Protein AF-A0A423U4R5-F1 (afdb_monomer_lite)

Organism: Penaeus vannamei (NCBI:txid6689)

Foldseek 3Di:
DDDDDDPDQPDAPPQKDWAADPQFWIWIAGNPVRDIGQARPRPRWGWGQDDDAPPQKDWDADPVGQIKIARNPVRDIGSHRPSPVVTDTDDPDPPCPPPPDDPVDALLNVCPPAAQAPAEAEFEPCLDDPNVSNQLSCQVRRYQYEYAYQDQVSQVVSVVVSCVVPVPRRYHYDHADLLDLVSLLVRLVVCVVVDQAHAYYHLPDADADDQFDHGPVLFTPRLRNLAVSSLSSCVSCVVRPLVRPVHDYHRDADPLLVVAPDDPVRDVCLQTPNDNVNDDRSNNNSNSRVNSVVSNVVCCVVPNDDLVQVLQVQQPKGFDDWDDDPFKIKTQIPAAIWMDGLQDTDDDGDDQTDNVRSVVSVLVVCCVPNVDNDRQKDKDKDKDDPCLVRYDPPRSDVVSVVVSVCVVAPPKDKDWADDPVDNIIMIIIMDHDDPPPDDPDDDDDDDDDDDPDDPDDDWWKKKKKKFWQWDLVLLVLFFCVNPVFQVSSCVVLVVCPLDDQWDKDKDHDPRGWIKIKTDHNVDRVWIKIWTWDSDNVTTIMMIMTGDADPAVLVSVVVVCVSTVGQKIKMKMKTFPPDDGDNPDPPPDQDHDDDPQKDWPDWDWDDDDRIIMIITIIGGDDD

Radius of gyration: 31.86 Å; chains: 1; bounding box: 87×80×80 Å

Sequence (622 aa):
MEQPETDSEDEMPPGWEERCTADGLVFYAHHSSQTTQWQHPRTNKRKKVTGELPYGWERQITEDGKVFFVDHINHKTTYTDPRLAFAVEESNTINDLRQRFDSSSTGLQVLHGRDLTGRVAVITGANSGIGYETARTLAYHGCTVVFACRSINKAENAISKIQAQRPNASCHALHIDLASLESVRTFAQTFAIKFDRCDILILNAGVFGLPHTLTADGLETTFQVNYLSQFYLAVLLQPILSRSAPARVVFVSAEAHRFATLNEACPEEELSPPHKATYDSIIAYCNSKLCNVLTALEMQRRFGPSRLEEVMQTVKCEIISMTSTDELDAYVLSESSMFISARRFILKTCGTTTPLCCLPLLMSLVKEYAGYDSVQDLYYTRKNFKRPELQVSPHRTFEEEVSILDQMYPGGRAYCMGSVNRPDCWYLYTVSPGRSRYHPNAARQNLPHNRLGKAHREPDQTLEVLMMNLDPEKMKWFYKEVCPTAAEATKKSGIDRLIPDVMIDDFQFDPCGYSMNGLMRSVPGGYMTIHITPEPEFSYVSFETNIPQKSYKDLISRVVSTFGPQQFVLTFFKSLENGANIGVEEDNYSVPQYSDYDVDDVQICRLQGYDLTYALYNRFPS

InterPro domains:
  IPR001202 WW domain [PF00397] (13-41)
  IPR001202 WW domain [PF00397] (53-82)
  IPR001202 WW domain [PS01159] (16-41)
  IPR001202 WW domain [PS01159] (57-82)
  IPR001202 WW domain [PS50020] (10-43)
  IPR001202 WW domain [PS50020] (51-84)
  IPR001202 WW domain [SM00456] (11-43)
  IPR001202 WW domain [SM00456] (52-84)
  IPR001202 WW domain [cd00201] (13-42)
  IPR001202 WW domain [cd00201] (54-84)
  IPR001985 S-adenosylmethionine decarboxylase, eukaryotes [TIGR00535] (301-617)
  IPR002347 Short-chain dehydrogenase/reductase SDR [PF00106] (119-256)
  IPR002347 Short-chain dehydrogenase/reductase SDR [PR00081] (120-137)
  IPR002347 Short-chain dehydrogenase/reductase SDR [PR00081] (196-207)
  IPR016067 S-adenosylmethionine decarboxylase, core [SSF56276] (301-617)
  IPR018166 S-adenosylmethionine decarboxylase, conserved site [PS01336] (330-340)
  IPR036020 WW domain superfamily [SSF51045] (5-43)
  IPR036020 WW domain superfamily [SSF51045] (50-85)
  IPR036291 NAD(P)-binding domain superfamily [SSF51735] (116-306)
  IPR048283 S-adenosylmethionine decarboxylase-like [PF01536] (302-617)

Secondary structure (DSSP, 8-state):
-PPPP---TTPPPTTEEEEE-TTSBEEEEETTTTEEESS-TTT--EEE--SPPPTTEEEEE-TTS-EEEEETTTTEEESS-GGGGGPEEEP--TT----SS-TT--HHHHTTT---TT-EEEEETTTSHHHHHHHHHHHHTT-EEEEEES-HHHHHHHHHHHHHH-TT--EEEEE--TT-HHHHHHHHHHHHHH-S--SEEEE-----SPPS-B-TTSSBHHHIIIIIHHHHHHHHHHHHHHHT-S-EEEE---GGGGG----TT--HHHHS-SSGGG--HHHHHHHHHHHHHHHHHHHHHHHSPPHHHHHHHHHT--EEEEEE-SSEEEEEETTEEEEEESS-EEEEE-TT--GGGGHHHHHHHIIIII---S-S-EEEEEEPPS-GGG--TTSSSHHHHHHHHHHHSTT-EEEEEE-TTSS-EEEEEEE--------S---------------PPPP-EEEEEEEEEE-HHHHGGGBTTT-SSHHHHHHHHTGGGTSTTPEEEEEE-SSB-EEEEEEETTSTTEEEEEEEE--TTT-EEEEEE----S-HHHHHHHHHHHH-EEEEEEEEEEESSS---SS--TTS-PPPPBTTEEEEEEEEEE-SSEEEEEEEEEEPP-

pLDDT: mean 85.64, std 16.72, range [28.22, 98.81]

Structure (mmCIF, N/CA/C/O backbone):
data_AF-A0A423U4R5-F1
#
_entry.id   AF-A0A423U4R5-F1
#
loop_
_atom_site.group_PDB
_atom_site.id
_atom_site.type_symbol
_atom_site.label_atom_id
_atom_site.label_alt_id
_atom_site.label_comp_id
_atom_site.label_asym_id
_atom_site.label_entity_id
_atom_site.label_seq_id
_atom_site.pdbx_PDB_ins_code
_atom_site.Cartn_x
_atom_site.Cartn_y
_atom_site.Cartn_z
_atom_site.occupancy
_atom_site.B_iso_or_equiv
_atom_site.auth_seq_id
_atom_site.auth_comp_id
_atom_site.auth_asym_id
_atom_site.auth_atom_id
_atom_site.pdbx_PDB_model_num
ATOM 1 N N . MET A 1 1 ? -3.476 43.591 -52.476 1.00 34.47 1 MET A N 1
ATOM 2 C CA . MET A 1 1 ? -4.086 43.831 -51.154 1.00 34.47 1 MET A CA 1
ATOM 3 C C . MET A 1 1 ? -4.163 42.481 -50.486 1.00 34.47 1 MET A C 1
ATOM 5 O O . MET A 1 1 ? -5.102 41.740 -50.732 1.00 34.47 1 MET A O 1
ATOM 9 N N . GLU A 1 2 ? -3.098 42.131 -49.777 1.00 33.66 2 GLU A N 1
ATOM 10 C CA . GLU A 1 2 ? -3.044 40.944 -48.928 1.00 33.66 2 GLU A CA 1
ATOM 11 C C . GLU A 1 2 ? -3.836 41.252 -47.654 1.00 33.66 2 GLU A C 1
ATOM 13 O O . GLU A 1 2 ? -3.681 42.328 -47.070 1.00 33.66 2 GLU A O 1
ATOM 18 N N . GLN A 1 3 ? -4.755 40.358 -47.293 1.00 30.98 3 GLN A N 1
ATOM 19 C CA . GLN A 1 3 ? -5.426 40.398 -45.997 1.00 30.98 3 GLN A CA 1
ATOM 20 C C . GLN A 1 3 ? -4.420 39.970 -44.917 1.00 30.98 3 GLN A C 1
ATOM 22 O O . GLN A 1 3 ? -3.591 39.105 -45.191 1.00 30.98 3 GLN A O 1
ATOM 27 N N . PRO A 1 4 ? -4.457 40.567 -43.715 1.00 35.31 4 PRO A N 1
ATOM 28 C CA . PRO A 1 4 ? -3.539 40.196 -42.647 1.00 35.31 4 PRO A CA 1
ATOM 29 C C . PRO A 1 4 ? -3.848 38.773 -42.161 1.00 35.31 4 PRO A C 1
ATOM 31 O O . PRO A 1 4 ? -4.978 38.496 -41.762 1.00 35.31 4 PRO A O 1
ATOM 34 N N . GLU A 1 5 ? -2.848 37.890 -42.196 1.00 35.41 5 GLU A N 1
ATOM 35 C CA . GLU A 1 5 ? -2.899 36.573 -41.556 1.00 35.41 5 GLU A CA 1
ATOM 36 C C . GLU A 1 5 ? -2.984 36.758 -40.035 1.00 35.41 5 GLU A C 1
ATOM 38 O O . GLU A 1 5 ? -2.138 37.408 -39.415 1.00 35.41 5 GLU A O 1
ATOM 43 N N . THR A 1 6 ? -4.047 36.234 -39.434 1.00 34.38 6 THR A N 1
ATOM 44 C CA . THR A 1 6 ? -4.241 36.207 -37.987 1.00 34.38 6 THR A CA 1
ATOM 45 C C . THR A 1 6 ? -3.481 35.023 -37.402 1.00 34.38 6 THR A C 1
ATOM 47 O O . THR A 1 6 ? -3.849 33.871 -37.588 1.00 34.38 6 THR A O 1
ATOM 50 N N . ASP A 1 7 ? -2.405 35.314 -36.677 1.00 39.12 7 ASP A N 1
ATOM 51 C CA . ASP A 1 7 ? -1.452 34.345 -36.122 1.00 39.12 7 ASP A CA 1
ATOM 52 C C . ASP A 1 7 ? -1.986 33.638 -34.851 1.00 39.12 7 ASP A C 1
ATOM 54 O O . ASP A 1 7 ? -1.344 33.614 -33.802 1.00 39.12 7 ASP A O 1
ATOM 58 N N . SER A 1 8 ? -3.218 33.113 -34.894 1.00 48.06 8 SER A N 1
ATOM 59 C CA . SER A 1 8 ? -3.776 32.333 -33.781 1.00 48.06 8 SER A CA 1
ATOM 60 C C . SER A 1 8 ? -3.478 30.850 -33.992 1.00 48.06 8 SER A C 1
ATOM 62 O O . SER A 1 8 ? -3.894 30.269 -34.994 1.00 48.06 8 SER A O 1
ATOM 64 N N . GLU A 1 9 ? -2.740 30.215 -33.071 1.00 52.34 9 GLU A N 1
ATOM 65 C CA . GLU A 1 9 ? -2.387 28.784 -33.148 1.00 52.34 9 GLU A CA 1
ATOM 66 C C . GLU A 1 9 ? -3.623 27.848 -33.179 1.00 52.34 9 GLU A C 1
ATOM 68 O O . GLU A 1 9 ? -3.536 26.721 -33.678 1.00 52.34 9 GLU A O 1
ATOM 73 N N . ASP A 1 10 ? -4.789 28.365 -32.782 1.00 55.34 10 ASP A N 1
ATOM 74 C CA . ASP A 1 10 ? -6.082 27.676 -32.683 1.00 55.34 10 ASP A CA 1
ATOM 75 C C . ASP A 1 10 ? -6.985 27.761 -33.933 1.00 55.34 10 ASP A C 1
ATOM 77 O O . ASP A 1 10 ? -8.092 27.221 -33.920 1.00 55.34 10 ASP A O 1
ATOM 81 N N . GLU A 1 11 ? -6.561 28.414 -35.022 1.00 66.12 11 GLU A N 1
ATOM 82 C CA . GLU A 1 11 ? -7.408 28.530 -36.218 1.00 66.12 11 GLU A CA 1
ATOM 83 C C . GLU A 1 11 ? -7.503 27.205 -37.005 1.00 66.12 11 GLU A C 1
ATOM 85 O O . GLU A 1 11 ? -6.495 26.557 -37.317 1.00 66.12 11 GLU A O 1
ATOM 90 N N . MET A 1 12 ? -8.736 26.793 -37.321 1.00 75.44 12 MET A N 1
ATOM 91 C CA . MET A 1 12 ? -9.036 25.513 -37.966 1.00 75.44 12 MET A CA 1
ATOM 92 C C . MET A 1 12 ? -8.677 25.538 -39.463 1.00 75.44 12 MET A C 1
ATOM 94 O O . MET A 1 12 ? -9.115 26.451 -40.168 1.00 75.44 12 MET A O 1
ATOM 98 N N . PRO A 1 13 ? -7.950 24.539 -40.005 1.00 78.69 13 PRO A N 1
ATOM 99 C CA . PRO A 1 13 ? -7.653 24.509 -41.434 1.00 78.69 13 PRO A CA 1
ATOM 100 C C . PRO A 1 13 ? -8.923 24.382 -42.297 1.00 78.69 13 PRO A C 1
ATOM 102 O O . PRO A 1 13 ? -9.894 23.747 -41.872 1.00 78.69 13 PRO A O 1
ATOM 105 N N . PRO A 1 14 ? -8.926 24.906 -43.539 1.00 75.06 14 PRO A N 1
ATOM 106 C CA . PRO A 1 14 ? -10.085 24.826 -44.424 1.00 75.06 14 PRO A CA 1
ATOM 107 C C . PRO A 1 14 ? -10.589 23.387 -44.606 1.00 75.06 14 PRO A C 1
ATOM 109 O O . PRO A 1 14 ? -9.815 22.486 -44.926 1.00 75.06 14 PRO A O 1
ATOM 112 N N . GLY A 1 15 ? -11.894 23.175 -44.421 1.00 77.31 15 GLY A N 1
ATOM 113 C CA . GLY A 1 15 ? -12.540 21.864 -44.562 1.00 77.31 15 GLY A CA 1
ATOM 114 C C . GLY A 1 15 ? -12.591 21.019 -43.285 1.00 77.31 15 GLY A C 1
ATOM 115 O O . GLY A 1 15 ? -13.227 19.964 -43.308 1.00 77.31 15 GLY A O 1
ATOM 116 N N . TRP A 1 16 ? -11.981 21.474 -42.187 1.00 79.00 16 TRP A N 1
ATOM 117 C CA . TRP A 1 16 ? -12.074 20.848 -40.867 1.00 79.00 16 TRP A CA 1
ATOM 118 C C . TRP A 1 16 ? -13.084 21.564 -39.964 1.00 79.00 16 TRP A C 1
ATOM 120 O O . TRP A 1 16 ? -13.220 22.784 -40.007 1.00 79.00 16 TRP A O 1
ATOM 130 N N . GLU A 1 17 ? -13.772 20.798 -39.123 1.00 82.00 17 GLU A N 1
ATOM 131 C CA . GLU A 1 17 ? -14.719 21.280 -38.118 1.00 82.00 17 GLU A CA 1
ATOM 132 C C . GLU A 1 17 ? -14.398 20.656 -36.756 1.00 82.00 17 GLU A C 1
ATOM 134 O O . GLU A 1 17 ? -14.172 19.448 -36.654 1.00 82.00 17 GLU A O 1
ATOM 139 N N . GLU A 1 18 ? -14.397 21.476 -35.704 1.00 81.38 18 GLU A N 1
ATOM 140 C CA . GLU A 1 18 ? -14.283 21.014 -34.319 1.00 81.38 18 GLU A CA 1
ATOM 141 C C . GLU A 1 18 ? -15.651 20.580 -33.786 1.00 81.38 18 GLU A C 1
ATOM 143 O O . GLU A 1 18 ? -16.639 21.310 -33.881 1.00 81.38 18 GLU A O 1
ATOM 148 N N . ARG A 1 19 ? -15.716 19.383 -33.203 1.00 79.94 19 ARG A N 1
ATOM 149 C CA . ARG A 1 19 ? -16.931 18.811 -32.621 1.00 79.94 19 ARG A CA 1
ATOM 150 C C . ARG A 1 19 ? -16.637 18.186 -31.266 1.00 79.94 19 ARG A C 1
ATOM 152 O O . ARG A 1 19 ? -15.495 17.904 -30.922 1.00 79.94 19 ARG A O 1
ATOM 159 N N . CYS A 1 20 ? -17.690 17.952 -30.496 1.00 75.12 20 CYS A N 1
ATOM 160 C CA . CYS A 1 20 ? -17.608 17.379 -29.159 1.00 75.12 20 CYS A CA 1
ATOM 161 C C . CYS A 1 20 ? -18.525 16.155 -29.051 1.00 75.12 20 CYS A C 1
ATOM 163 O O . CYS A 1 20 ? -19.633 16.164 -29.593 1.00 75.12 20 CYS A O 1
ATOM 165 N N . THR A 1 21 ? -18.081 15.098 -28.371 1.00 71.94 21 THR A N 1
ATOM 166 C CA . THR A 1 21 ? -18.948 13.968 -28.008 1.00 71.94 21 THR A CA 1
ATOM 167 C C . THR A 1 21 ? -19.844 14.320 -26.819 1.00 71.94 21 THR A C 1
ATOM 169 O O . THR A 1 21 ? -19.613 15.301 -26.112 1.00 71.94 21 THR A O 1
ATOM 172 N N . ALA A 1 22 ? -20.861 13.492 -26.555 1.00 63.44 22 ALA A N 1
ATOM 173 C CA . ALA A 1 22 ? -21.734 13.662 -25.390 1.00 63.44 22 ALA A CA 1
ATOM 174 C C . ALA A 1 22 ? -20.960 13.698 -24.053 1.00 63.44 22 ALA A C 1
ATOM 176 O O . ALA A 1 22 ? -21.388 14.386 -23.128 1.00 63.44 22 ALA A O 1
ATOM 177 N N . ASP A 1 23 ? -19.801 13.032 -23.994 1.00 61.62 23 ASP A N 1
ATOM 178 C CA . ASP A 1 23 ? -18.936 12.922 -22.810 1.00 61.62 23 ASP A CA 1
ATOM 179 C C . ASP A 1 23 ? -17.854 14.019 -22.732 1.00 61.62 23 ASP A C 1
ATOM 181 O O . ASP A 1 23 ? -16.940 13.961 -21.901 1.00 61.62 23 ASP A O 1
ATOM 185 N N . GLY A 1 24 ? -17.932 15.031 -23.605 1.00 66.88 24 GLY A N 1
ATOM 186 C CA . GLY A 1 24 ? -17.053 16.201 -23.576 1.00 66.88 24 GLY A CA 1
ATOM 187 C C . GLY A 1 24 ? -15.726 16.045 -24.329 1.00 66.88 24 GLY A C 1
ATOM 188 O O . GLY A 1 24 ? -14.874 16.927 -24.223 1.00 66.88 24 GLY A O 1
ATOM 189 N N . LEU A 1 25 ? -15.504 14.944 -25.060 1.00 75.12 25 LEU A N 1
ATOM 190 C CA . LEU A 1 25 ? -14.269 14.742 -25.829 1.00 75.12 25 LEU A CA 1
ATOM 191 C C . LEU A 1 25 ? -14.331 15.494 -27.157 1.00 75.12 25 LEU A C 1
ATOM 193 O O . LEU A 1 25 ? -15.282 15.327 -27.922 1.00 75.12 25 LEU A O 1
ATOM 197 N N . VAL A 1 26 ? -13.291 16.275 -27.449 1.00 81.75 26 VAL A N 1
ATOM 198 C CA . VAL A 1 26 ? -13.203 17.037 -28.695 1.00 81.75 26 VAL A CA 1
ATOM 199 C C . VAL A 1 26 ? -12.614 16.162 -29.799 1.00 81.75 26 VAL A C 1
ATOM 201 O O . VAL A 1 26 ? -11.584 15.512 -29.613 1.00 81.75 26 VAL A O 1
ATOM 204 N N . PHE A 1 27 ? -13.263 16.150 -30.958 1.00 81.44 27 PHE A N 1
ATOM 205 C CA . PHE A 1 27 ? -12.775 15.514 -32.176 1.00 81.44 27 PHE A CA 1
ATOM 206 C C . PHE A 1 27 ? -12.948 16.451 -33.370 1.00 81.44 27 PHE A C 1
ATOM 208 O O . PHE A 1 27 ? -13.812 17.322 -33.386 1.00 81.44 27 PHE A O 1
ATOM 215 N N . TYR A 1 28 ? -12.131 16.245 -34.392 1.00 86.06 28 TYR A N 1
ATOM 216 C CA . TYR A 1 28 ? -12.065 17.077 -35.584 1.00 86.06 28 TYR A CA 1
ATOM 217 C C . TYR A 1 28 ? -12.557 16.268 -36.775 1.00 86.06 28 TYR A C 1
ATOM 219 O O . TYR A 1 28 ? -12.069 15.163 -37.023 1.00 86.06 28 TYR A O 1
ATOM 227 N N . ALA A 1 29 ? -13.544 16.797 -37.489 1.00 83.50 29 ALA A N 1
ATOM 228 C CA . ALA A 1 29 ? -14.156 16.160 -38.646 1.00 83.50 29 ALA A CA 1
ATOM 229 C C . ALA A 1 29 ? -13.747 16.897 -39.923 1.00 83.50 29 ALA A C 1
ATOM 231 O O . ALA A 1 29 ? -13.888 18.113 -40.003 1.00 83.50 29 ALA A O 1
ATOM 232 N N . HIS A 1 30 ? -13.269 16.170 -40.932 1.00 85.50 30 HIS A N 1
ATOM 233 C CA . HIS A 1 30 ? -12.957 16.747 -42.237 1.00 85.50 30 HIS A CA 1
ATOM 234 C C . HIS A 1 30 ? -14.100 16.489 -43.222 1.00 85.50 30 HIS A C 1
ATOM 236 O O . HIS A 1 30 ? -14.415 15.339 -43.545 1.00 85.50 30 HIS A O 1
ATOM 242 N N . HIS A 1 31 ? -14.723 17.555 -43.724 1.00 77.75 31 HIS A N 1
ATOM 243 C CA . HIS A 1 31 ? -15.949 17.472 -44.522 1.00 77.75 31 HIS A CA 1
ATOM 244 C C . HIS A 1 31 ? -15.758 16.768 -45.869 1.00 77.75 31 HIS A C 1
ATOM 246 O O . HIS A 1 31 ? -16.641 16.032 -46.305 1.00 77.75 31 HIS A O 1
ATOM 252 N N . SER A 1 32 ? -14.609 16.965 -46.521 1.00 75.62 32 SER A N 1
ATOM 253 C CA . SER A 1 32 ? -14.368 16.448 -47.875 1.00 75.62 32 SER A CA 1
ATOM 254 C C . SER A 1 32 ? -13.982 14.968 -47.891 1.00 75.62 32 SER A C 1
ATOM 256 O O . SER A 1 32 ? -14.309 14.263 -48.840 1.00 75.62 32 SER A O 1
ATOM 258 N N . SER A 1 33 ? -13.287 14.487 -46.854 1.00 78.88 33 SER A N 1
ATOM 259 C CA . SER A 1 33 ? -12.853 13.081 -46.747 1.00 78.88 33 SER A CA 1
ATOM 260 C C . SER A 1 33 ? -13.753 12.232 -45.854 1.00 78.88 33 SER A C 1
ATOM 262 O O . SER A 1 33 ? -13.561 11.022 -45.803 1.00 78.88 33 SER A O 1
ATOM 264 N N . GLN A 1 34 ? -14.712 12.843 -45.148 1.00 78.88 34 GLN A N 1
ATOM 265 C CA . GLN A 1 34 ? -15.590 12.178 -44.177 1.00 78.88 34 GLN A CA 1
ATOM 266 C C . GLN A 1 34 ? -14.825 11.409 -43.083 1.00 78.88 34 GLN A C 1
ATOM 268 O O . GLN A 1 34 ? -15.302 10.408 -42.555 1.00 78.88 34 GLN A O 1
ATOM 273 N N . THR A 1 35 ? -13.628 11.878 -42.730 1.00 75.56 35 THR A N 1
ATOM 274 C CA . THR A 1 35 ? -12.788 11.281 -41.684 1.00 75.56 35 THR A CA 1
ATOM 275 C C . THR A 1 35 ? -12.861 12.096 -40.401 1.00 75.56 35 THR A C 1
ATOM 277 O O . THR A 1 35 ? -12.986 13.322 -40.444 1.00 75.56 35 THR A O 1
ATOM 280 N N . THR A 1 36 ? -12.724 11.427 -39.258 1.00 82.62 36 THR A N 1
ATOM 281 C CA . THR A 1 36 ? -12.615 12.067 -37.944 1.00 82.62 36 THR A CA 1
ATOM 282 C C . THR A 1 36 ? -11.284 11.726 -37.282 1.00 82.62 36 THR A C 1
ATOM 284 O O . THR A 1 36 ? -10.716 10.659 -37.512 1.00 82.62 36 THR A O 1
ATOM 287 N N . GLN A 1 37 ? -10.774 12.635 -36.453 1.00 80.12 37 GLN A N 1
ATOM 288 C CA . GLN A 1 37 ? -9.576 12.409 -35.648 1.00 80.12 37 GLN A CA 1
ATOM 289 C C . GLN A 1 37 ? -9.668 13.124 -34.300 1.00 80.12 37 GLN A C 1
ATOM 291 O O . GLN A 1 37 ? -10.363 14.122 -34.157 1.00 80.12 37 GLN A O 1
ATOM 296 N N . TRP A 1 38 ? -8.939 12.632 -33.304 1.00 82.56 38 TRP A N 1
ATOM 297 C CA . TRP A 1 38 ? -8.977 13.180 -31.940 1.00 82.56 38 TRP A CA 1
ATOM 298 C C . TRP A 1 38 ? -7.948 14.284 -31.679 1.00 82.56 38 TRP A C 1
ATOM 300 O O . TRP A 1 38 ? -7.942 14.882 -30.609 1.00 82.56 38 TRP A O 1
ATOM 310 N N . GLN A 1 39 ? -7.041 14.508 -32.625 1.00 84.12 39 GLN A N 1
ATOM 311 C CA . GLN A 1 39 ? -5.933 15.451 -32.508 1.00 84.12 39 GLN A CA 1
ATOM 312 C C . GLN A 1 39 ? -6.166 16.625 -33.452 1.00 84.12 39 GLN A C 1
ATOM 314 O O . GLN A 1 39 ? -6.622 16.423 -34.578 1.00 84.12 39 GLN A O 1
ATOM 319 N N . HIS A 1 40 ? -5.855 17.841 -33.011 1.00 81.31 40 HIS A N 1
ATOM 320 C CA . HIS A 1 40 ? -6.026 19.025 -33.845 1.00 81.31 40 HIS A CA 1
ATOM 321 C C . HIS A 1 40 ? -5.154 18.903 -35.108 1.00 81.31 40 HIS A C 1
ATOM 323 O O . HIS A 1 40 ? -3.959 18.624 -34.971 1.00 81.31 40 HIS A O 1
ATOM 329 N N . PRO A 1 41 ? -5.685 19.139 -36.323 1.00 77.00 41 PRO A N 1
ATOM 330 C CA . PRO A 1 41 ? -4.965 18.872 -37.573 1.00 77.00 41 PRO A CA 1
ATOM 331 C C . PRO A 1 41 ? -3.653 19.648 -37.732 1.00 77.00 41 PRO A C 1
ATOM 333 O O . PRO A 1 41 ? -2.782 19.220 -38.483 1.00 77.00 41 PRO A O 1
ATOM 336 N N . ARG A 1 42 ? -3.507 20.784 -37.034 1.00 76.00 42 ARG A N 1
ATOM 337 C CA . ARG A 1 42 ? -2.291 21.610 -37.077 1.00 76.00 42 ARG A CA 1
ATOM 338 C C . ARG A 1 42 ? -1.359 21.424 -35.880 1.00 76.00 42 ARG A C 1
ATOM 340 O O . ARG A 1 42 ? -0.149 21.477 -36.050 1.00 76.00 42 ARG A O 1
ATOM 347 N N . THR A 1 43 ? -1.900 21.224 -34.679 1.00 75.94 43 THR A N 1
ATOM 348 C CA . THR A 1 43 ? -1.098 21.234 -33.438 1.00 75.94 43 THR A CA 1
ATOM 349 C C . THR A 1 43 ? -0.868 19.833 -32.872 1.00 75.94 43 THR A C 1
ATOM 351 O O . THR A 1 43 ? -0.068 19.673 -31.957 1.00 75.94 43 THR A O 1
ATOM 354 N N . ASN A 1 44 ? -1.556 18.810 -33.397 1.00 75.62 44 ASN A N 1
ATOM 355 C CA . ASN A 1 44 ? -1.588 17.435 -32.882 1.00 75.62 44 ASN A CA 1
ATOM 356 C C . ASN A 1 44 ? -2.006 17.301 -31.405 1.00 75.62 44 ASN A C 1
ATOM 358 O O . ASN A 1 44 ? -1.887 16.230 -30.809 1.00 75.62 44 ASN A O 1
ATOM 362 N N . LYS A 1 45 ? -2.542 18.364 -30.800 1.00 75.06 45 LYS A N 1
ATOM 363 C CA . LYS A 1 45 ? -3.003 18.349 -29.412 1.00 75.06 45 LYS A CA 1
ATOM 364 C C . LYS A 1 45 ? -4.438 17.842 -29.319 1.00 75.06 45 LYS A C 1
ATOM 366 O O . LYS A 1 45 ? -5.253 18.085 -30.213 1.00 75.06 45 LYS A O 1
ATOM 371 N N . ARG A 1 46 ? -4.760 17.144 -28.231 1.00 80.56 46 ARG A N 1
ATOM 372 C CA . ARG A 1 46 ? -6.135 16.734 -27.903 1.00 80.56 46 ARG A CA 1
ATOM 373 C C . ARG A 1 46 ? -6.747 17.760 -26.958 1.00 80.56 46 ARG A C 1
ATOM 375 O O . ARG A 1 46 ? -6.024 18.361 -26.168 1.00 80.56 46 ARG A O 1
ATOM 382 N N . LYS A 1 47 ? -8.061 17.954 -27.030 1.00 80.38 47 LYS A N 1
ATOM 383 C CA . LYS A 1 47 ? -8.796 18.864 -26.145 1.00 80.38 47 LYS A CA 1
ATOM 384 C C . LYS A 1 47 ? -9.970 18.134 -25.499 1.00 80.38 47 LYS A C 1
ATOM 386 O O . LYS A 1 47 ? -10.544 17.212 -26.083 1.00 80.38 47 LYS A O 1
ATOM 391 N N . LYS A 1 48 ? -10.342 18.562 -24.296 1.00 81.75 48 LYS A N 1
ATOM 392 C CA . LYS A 1 48 ? -11.547 18.107 -23.605 1.00 81.75 48 LYS A CA 1
ATOM 393 C C . LYS A 1 48 ? -12.307 19.294 -23.035 1.00 81.75 48 LYS A C 1
ATOM 395 O O . LYS A 1 48 ? -11.745 20.160 -22.366 1.00 81.75 48 LYS A O 1
ATOM 400 N N . VAL A 1 49 ? -13.610 19.298 -23.261 1.00 77.44 49 VAL A N 1
ATOM 401 C CA . VAL A 1 49 ? -14.530 20.218 -22.606 1.00 77.44 49 VAL A CA 1
ATOM 402 C C . VAL A 1 49 ? -14.763 19.737 -21.173 1.00 77.44 49 VAL A C 1
ATOM 404 O O . VAL A 1 49 ? -15.145 18.587 -20.950 1.00 77.44 49 VAL A O 1
ATOM 407 N N . THR A 1 50 ? -14.538 20.609 -20.189 1.00 67.44 50 THR A N 1
ATOM 408 C CA . THR A 1 50 ? -14.775 20.312 -18.768 1.00 67.44 50 THR A CA 1
ATOM 409 C C . THR A 1 50 ? -15.761 21.312 -18.159 1.00 67.44 50 THR A C 1
ATOM 411 O O . THR A 1 50 ? -15.825 22.460 -18.589 1.00 67.44 50 THR A O 1
ATOM 414 N N . GLY A 1 51 ? -16.556 20.867 -17.179 1.00 72.06 51 GLY A N 1
ATOM 415 C CA . GLY A 1 51 ? -17.534 21.707 -16.475 1.00 72.06 51 GLY A CA 1
ATOM 416 C C . GLY A 1 51 ? -18.962 21.692 -17.041 1.00 72.06 51 GLY A C 1
ATOM 417 O O . GLY A 1 51 ? -19.262 21.044 -18.051 1.00 72.06 51 GLY A O 1
ATOM 418 N N . GLU A 1 52 ? -19.859 22.391 -16.340 1.00 73.75 52 GLU A N 1
ATOM 419 C CA . GLU A 1 52 ? -21.265 22.572 -16.727 1.00 73.75 52 GLU A CA 1
ATOM 420 C C . GLU A 1 52 ? -21.418 23.576 -17.883 1.00 73.75 52 GLU A C 1
ATOM 422 O O . GLU A 1 52 ? -20.477 24.290 -18.238 1.00 73.75 52 GLU A O 1
ATOM 427 N N . LEU A 1 53 ? -22.598 23.609 -18.512 1.00 76.62 53 LEU A N 1
ATOM 428 C CA . LEU A 1 53 ? -22.902 24.617 -19.529 1.00 76.62 53 LEU A CA 1
ATOM 429 C C . LEU A 1 53 ? -22.844 26.029 -18.919 1.00 76.62 53 LEU A C 1
ATOM 431 O O . LEU A 1 53 ? -23.194 26.199 -17.748 1.00 76.62 53 LEU A O 1
ATOM 435 N N . PRO A 1 54 ? -22.426 27.052 -19.689 1.00 76.31 54 PRO A N 1
ATOM 436 C CA . PRO A 1 54 ? -22.453 28.426 -19.210 1.00 76.31 54 PRO A CA 1
ATOM 437 C C . PRO A 1 54 ? -23.864 28.825 -18.762 1.00 76.31 54 PRO A C 1
ATOM 439 O O . PRO A 1 54 ? -24.860 28.354 -19.311 1.00 76.31 54 PRO A O 1
ATOM 442 N N . TYR A 1 55 ? -23.959 29.717 -17.777 1.00 69.62 55 TYR A N 1
ATOM 443 C CA . TYR A 1 55 ? -25.247 30.178 -17.262 1.00 69.62 55 TYR A CA 1
ATOM 444 C C . TYR A 1 55 ? -26.167 30.671 -18.396 1.00 69.62 55 TYR A C 1
ATOM 446 O O . TYR A 1 55 ? -25.756 31.488 -19.220 1.00 69.62 55 TYR A O 1
ATOM 454 N N . GLY A 1 56 ? -27.403 30.160 -18.435 1.00 74.19 56 GLY A N 1
ATOM 455 C CA . GLY A 1 56 ? -28.393 30.467 -19.474 1.00 74.19 56 GLY A CA 1
ATOM 456 C C . GLY A 1 56 ? -28.406 29.526 -20.681 1.00 74.19 56 GLY A C 1
ATOM 457 O O . GLY A 1 56 ? -29.302 29.649 -21.513 1.00 74.19 56 GLY A O 1
ATOM 458 N N . TRP A 1 57 ? -27.468 28.580 -20.770 1.00 80.44 57 TRP A N 1
ATOM 459 C CA . TRP A 1 57 ? -27.421 27.585 -21.841 1.00 80.44 57 TRP A CA 1
ATOM 460 C C . TRP A 1 57 ? -28.060 26.258 -21.432 1.00 80.44 57 TRP A C 1
ATOM 462 O O . TRP A 1 57 ? -27.781 25.718 -20.364 1.00 80.44 57 TRP A O 1
ATOM 472 N N . GLU A 1 58 ? -28.870 25.693 -22.323 1.00 82.50 58 GLU A N 1
ATOM 473 C CA . GLU A 1 58 ? -29.516 24.393 -22.156 1.00 82.50 58 GLU A CA 1
ATOM 474 C C . GLU A 1 58 ? -29.173 23.465 -23.327 1.00 82.50 58 GLU A C 1
ATOM 476 O O . GLU A 1 58 ? -29.135 23.886 -24.483 1.00 82.50 58 GLU A O 1
ATOM 481 N N . ARG A 1 59 ? -28.936 22.183 -23.038 1.00 83.38 59 ARG A N 1
ATOM 482 C CA . ARG A 1 59 ? -28.749 21.136 -24.050 1.00 83.38 59 ARG A CA 1
ATOM 483 C C . ARG A 1 59 ? -30.070 20.410 -24.290 1.00 83.38 59 ARG A C 1
ATOM 485 O O . ARG A 1 59 ? -30.661 19.894 -23.348 1.00 83.38 59 ARG A O 1
ATOM 492 N N . GLN A 1 60 ? -30.465 20.286 -25.552 1.00 80.94 60 GLN A N 1
ATOM 493 C CA . GLN A 1 60 ? -31.652 19.551 -25.987 1.00 80.94 60 GLN A CA 1
ATOM 494 C C . GLN A 1 60 ? -31.300 18.538 -27.088 1.00 80.94 60 GLN A C 1
ATOM 496 O O . GLN A 1 60 ? -30.220 18.585 -27.686 1.00 80.94 60 GLN A O 1
ATOM 501 N N . ILE A 1 61 ? -32.191 17.573 -27.321 1.00 79.94 61 ILE A N 1
ATOM 502 C CA . ILE A 1 61 ? -32.015 16.492 -28.299 1.00 79.94 61 ILE A CA 1
ATOM 503 C C . ILE A 1 61 ? -33.274 16.435 -29.168 1.00 79.94 61 ILE A C 1
ATOM 505 O O . ILE A 1 61 ? -34.380 16.422 -28.633 1.00 79.94 61 ILE A O 1
ATOM 509 N N . THR A 1 62 ? -33.120 16.435 -30.494 1.00 77.56 62 THR A N 1
ATOM 510 C CA . THR A 1 62 ? -34.246 16.262 -31.429 1.00 77.56 62 THR A CA 1
ATOM 511 C C . THR A 1 62 ? -34.773 14.823 -31.409 1.00 77.56 62 THR A C 1
ATOM 513 O O . THR A 1 62 ? -34.091 13.913 -30.939 1.00 77.56 62 THR A O 1
ATOM 516 N N . GLU A 1 63 ? -35.970 14.588 -31.955 1.00 73.19 63 GLU A N 1
ATOM 517 C CA . GLU A 1 63 ? -36.572 13.243 -32.051 1.00 73.19 63 GLU A CA 1
ATOM 518 C C . GLU A 1 63 ? -35.682 12.242 -32.817 1.00 73.19 63 GLU A C 1
ATOM 520 O O . GLU A 1 63 ? -35.622 11.063 -32.483 1.00 73.19 63 GLU A O 1
ATOM 525 N N . ASP A 1 64 ? -34.911 12.729 -33.787 1.00 68.94 64 ASP A N 1
ATOM 526 C CA . ASP A 1 64 ? -33.908 11.998 -34.569 1.00 68.94 64 ASP A CA 1
ATOM 527 C C . ASP A 1 64 ? -32.511 11.939 -33.903 1.00 68.94 64 ASP A C 1
ATOM 529 O O . ASP A 1 64 ? -31.516 11.586 -34.539 1.00 68.94 64 ASP A O 1
ATOM 533 N N . GLY A 1 65 ? -32.421 12.252 -32.604 1.00 64.25 65 GLY A N 1
ATOM 534 C CA . GLY A 1 65 ? -31.239 12.025 -31.765 1.00 64.25 65 GLY A CA 1
ATOM 535 C C . GLY A 1 65 ? -30.120 13.060 -31.908 1.00 64.25 65 GLY A C 1
ATOM 536 O O . GLY A 1 65 ? -29.024 12.854 -31.381 1.00 64.25 65 GLY A O 1
ATOM 537 N N . LYS A 1 66 ? -30.354 14.180 -32.605 1.00 70.25 66 LYS A N 1
ATOM 538 C CA . LYS A 1 66 ? -29.337 15.226 -32.789 1.00 70.25 66 LYS A CA 1
ATOM 539 C C . LYS A 1 66 ? -29.324 16.180 -31.605 1.00 70.25 66 LYS A C 1
ATOM 541 O O . LYS A 1 66 ? -30.348 16.749 -31.238 1.00 70.25 66 LYS A O 1
ATOM 546 N N . VAL A 1 67 ? -28.141 16.384 -31.037 1.00 75.62 67 VAL A N 1
ATOM 547 C CA . VAL A 1 67 ? -27.932 17.308 -29.918 1.00 75.62 67 VAL A CA 1
ATOM 548 C C . VAL A 1 67 ? -27.816 18.742 -30.436 1.00 75.62 67 VAL A C 1
ATOM 550 O O . VAL A 1 67 ? -27.076 18.995 -31.386 1.00 75.62 67 VAL A O 1
ATOM 553 N N . PHE A 1 68 ? -28.513 19.676 -29.794 1.00 80.62 68 PHE A N 1
ATOM 554 C CA . PHE A 1 68 ? -28.379 21.115 -30.018 1.00 80.62 68 PHE A CA 1
ATOM 555 C C . PHE A 1 68 ? -28.440 21.879 -28.689 1.00 80.62 68 PHE A C 1
ATOM 557 O O . PHE A 1 68 ? -28.864 21.348 -27.663 1.00 80.62 68 PHE A O 1
ATOM 564 N N . PHE A 1 69 ? -27.990 23.128 -28.702 1.00 83.69 69 PHE A N 1
ATOM 565 C CA . PHE A 1 69 ? -27.855 23.980 -27.528 1.00 83.69 69 PHE A CA 1
ATOM 566 C C . PHE A 1 69 ? -28.662 25.263 -27.709 1.00 83.69 69 PHE A C 1
ATOM 568 O O . PHE A 1 69 ? -28.608 25.892 -28.771 1.00 83.69 69 PHE A O 1
ATOM 575 N N . VAL A 1 70 ? -29.405 25.642 -26.672 1.00 83.50 70 VAL A N 1
ATOM 576 C CA . VAL A 1 70 ? -30.273 26.821 -26.630 1.00 83.50 70 VAL A CA 1
ATOM 577 C C . VAL A 1 70 ? -29.726 27.799 -25.598 1.00 83.50 70 VAL A C 1
ATOM 579 O O . VAL A 1 70 ? -29.619 27.472 -24.421 1.00 83.50 70 VAL A O 1
ATOM 582 N N . ASP A 1 71 ? -29.377 28.997 -26.049 1.00 84.69 71 ASP A N 1
ATOM 583 C CA . ASP A 1 71 ? -29.048 30.140 -25.204 1.00 84.69 71 ASP A CA 1
ATOM 584 C C . ASP A 1 71 ? -30.338 30.908 -24.901 1.00 84.69 71 ASP A C 1
ATOM 586 O O . ASP A 1 71 ? -30.878 31.616 -25.759 1.00 84.69 71 ASP A O 1
ATOM 590 N N . HIS A 1 72 ? -30.840 30.756 -23.677 1.00 78.31 72 HIS A N 1
ATOM 591 C CA . HIS A 1 72 ? -32.069 31.400 -23.211 1.00 78.31 72 HIS A CA 1
ATOM 592 C C . HIS A 1 72 ? -31.894 32.891 -22.910 1.00 78.31 72 HIS A C 1
ATOM 594 O O . HIS A 1 72 ? -32.890 33.603 -22.797 1.00 78.31 72 HIS A O 1
ATOM 600 N N . ILE A 1 73 ? -30.653 33.374 -22.798 1.00 78.00 73 ILE A N 1
ATOM 601 C CA . ILE A 1 73 ? -30.336 34.781 -22.524 1.00 78.00 73 ILE A CA 1
ATOM 602 C C . ILE A 1 73 ? -30.285 35.573 -23.832 1.00 78.00 73 ILE A C 1
ATOM 604 O O . ILE A 1 73 ? -30.848 36.663 -23.913 1.00 78.00 73 ILE A O 1
ATOM 608 N N . ASN A 1 74 ? -29.637 35.024 -24.862 1.00 79.75 74 ASN A N 1
ATOM 609 C CA . ASN A 1 74 ? -29.474 35.686 -26.162 1.00 79.75 74 ASN A CA 1
ATOM 610 C C . ASN A 1 74 ? -30.448 35.178 -27.241 1.00 79.75 74 ASN A C 1
ATOM 612 O O . ASN A 1 74 ? -30.356 35.604 -28.393 1.00 79.75 74 ASN A O 1
ATOM 616 N N . HIS A 1 75 ? -31.364 34.271 -26.886 1.00 81.69 75 HIS A N 1
ATOM 617 C CA . HIS A 1 75 ? -32.358 33.656 -27.776 1.00 81.69 75 HIS A CA 1
ATOM 618 C C . HIS A 1 75 ? -31.746 33.035 -29.041 1.00 81.69 75 HIS A C 1
ATOM 620 O O . HIS A 1 75 ? -32.238 33.230 -30.155 1.00 81.69 75 HIS A O 1
ATOM 626 N N . LYS A 1 76 ? -30.651 32.285 -28.874 1.00 81.44 76 LYS A N 1
ATOM 627 C CA . LYS A 1 76 ? -29.911 31.663 -29.980 1.00 81.44 76 LYS A CA 1
ATOM 628 C C . LYS A 1 76 ? -29.891 30.145 -29.844 1.00 81.44 76 LYS A C 1
ATOM 630 O O . LYS A 1 76 ? -29.700 29.618 -28.756 1.00 81.44 76 LYS A O 1
ATOM 635 N N . THR A 1 77 ? -30.005 29.443 -30.968 1.00 84.19 77 THR A N 1
ATOM 636 C CA . THR A 1 77 ? -29.844 27.986 -31.041 1.00 84.19 77 THR A CA 1
ATOM 637 C C . THR A 1 77 ? -28.633 27.627 -31.902 1.00 84.19 77 THR A C 1
ATOM 639 O O . THR A 1 77 ? -28.416 28.234 -32.951 1.00 84.19 77 THR A O 1
ATOM 642 N N . THR A 1 78 ? -27.827 26.658 -31.468 1.00 80.50 78 THR A N 1
ATOM 643 C CA . THR A 1 78 ? -26.631 26.184 -32.187 1.00 80.50 78 THR A CA 1
ATOM 644 C C . THR A 1 78 ? -26.444 24.678 -32.019 1.00 80.50 78 THR A C 1
ATOM 646 O O . THR A 1 78 ? -26.855 24.104 -31.018 1.00 80.50 78 THR A O 1
ATOM 649 N N . TYR A 1 79 ? -25.804 24.030 -32.990 1.00 76.19 79 TYR A N 1
ATOM 650 C CA . TYR A 1 79 ? -25.423 22.612 -32.912 1.00 76.19 79 TYR A CA 1
ATOM 651 C C . TYR A 1 79 ? -23.994 22.411 -32.382 1.00 76.19 79 TYR A C 1
ATOM 653 O O . TYR A 1 79 ? -23.581 21.288 -32.107 1.00 76.19 79 TYR A O 1
ATOM 661 N N . THR A 1 80 ? -23.247 23.502 -32.212 1.00 76.56 80 THR A N 1
ATOM 662 C CA . THR A 1 80 ? -21.886 23.511 -31.669 1.00 76.56 80 THR A CA 1
ATOM 663 C C . THR A 1 80 ? -21.930 23.759 -30.165 1.00 76.56 80 THR A C 1
ATOM 665 O O . THR A 1 80 ? -22.590 24.699 -29.722 1.00 76.56 80 THR A O 1
ATOM 668 N N . ASP A 1 81 ? -21.227 22.935 -29.384 1.00 77.81 81 ASP A N 1
ATOM 669 C CA . ASP A 1 81 ? -21.188 23.063 -27.924 1.00 77.81 81 ASP A CA 1
ATOM 670 C C . ASP A 1 81 ? -20.533 24.398 -27.516 1.00 77.81 81 ASP A C 1
ATOM 672 O O . ASP A 1 81 ? -19.375 24.640 -27.871 1.00 77.81 81 ASP A O 1
ATOM 676 N N . PRO A 1 82 ? -21.231 25.271 -26.765 1.00 76.94 82 PRO A N 1
ATOM 677 C CA . PRO A 1 82 ? -20.724 26.594 -26.392 1.00 76.94 82 PRO A CA 1
ATOM 678 C C . PRO A 1 82 ? -19.476 26.536 -25.501 1.00 76.94 82 PRO A C 1
ATOM 680 O O . PRO A 1 82 ? -18.762 27.530 -25.374 1.00 76.94 82 PRO A O 1
ATOM 683 N N . ARG A 1 83 ? -19.188 25.387 -24.879 1.00 77.94 83 ARG A N 1
ATOM 684 C CA . ARG A 1 83 ? -18.018 25.199 -24.016 1.00 77.94 83 ARG A CA 1
ATOM 685 C C . ARG A 1 83 ? -16.734 24.901 -24.793 1.00 77.94 83 ARG A C 1
ATOM 687 O O . ARG A 1 83 ? -15.666 24.929 -24.189 1.00 77.94 83 ARG A O 1
ATOM 694 N N . LEU A 1 84 ? -16.806 24.634 -26.102 1.00 73.56 84 LEU A N 1
ATOM 695 C CA . LEU A 1 84 ? -15.623 24.362 -26.933 1.00 73.56 84 LEU A CA 1
ATOM 696 C C . LEU A 1 84 ? -14.601 25.506 -26.893 1.00 73.56 84 LEU A C 1
ATOM 698 O O . LEU A 1 84 ? -13.403 25.250 -26.835 1.00 73.56 84 LEU A O 1
ATOM 702 N N . ALA A 1 85 ? -15.067 26.753 -26.776 1.00 65.69 85 ALA A N 1
ATOM 703 C CA . ALA A 1 85 ? -14.208 27.928 -26.617 1.00 65.69 85 ALA A CA 1
ATOM 704 C C . ALA A 1 85 ? -13.334 27.907 -25.342 1.00 65.69 85 ALA A C 1
ATOM 706 O O . ALA A 1 85 ? -12.372 28.664 -25.246 1.00 65.69 85 ALA A O 1
ATOM 707 N N . PHE A 1 86 ? -13.655 27.046 -24.370 1.00 69.06 86 PHE A N 1
ATOM 708 C CA . PHE A 1 86 ? -12.929 26.873 -23.108 1.00 69.06 86 PHE A CA 1
ATOM 709 C C . PHE A 1 86 ? -12.370 25.450 -22.946 1.00 69.06 86 PHE A C 1
ATOM 711 O O . PHE A 1 86 ? -12.043 25.035 -21.832 1.00 69.06 86 PHE A O 1
ATOM 718 N N . ALA A 1 87 ? -12.297 24.670 -24.030 1.00 71.38 87 ALA A N 1
ATOM 719 C CA . ALA A 1 87 ? -11.782 23.309 -23.977 1.00 71.38 87 ALA A CA 1
ATOM 720 C C . ALA A 1 87 ? -10.306 23.299 -23.546 1.00 71.38 87 ALA A C 1
ATOM 722 O O . ALA A 1 87 ? -9.484 24.069 -24.040 1.00 71.38 87 ALA A O 1
ATOM 723 N N . VAL A 1 88 ? -9.968 22.406 -22.617 1.00 74.19 88 VAL A N 1
ATOM 724 C CA . VAL A 1 88 ? -8.629 22.308 -22.026 1.00 74.19 88 VAL A CA 1
ATOM 725 C C . VAL A 1 88 ? -7.809 21.275 -22.797 1.00 74.19 88 VAL A C 1
ATOM 727 O O . VAL A 1 88 ? -8.327 20.212 -23.141 1.00 74.19 88 VAL A O 1
ATOM 730 N N . GLU A 1 89 ? -6.535 21.566 -23.065 1.00 74.31 89 GLU A N 1
ATOM 731 C CA . GLU A 1 89 ? -5.618 20.624 -23.719 1.00 74.31 89 GLU A CA 1
ATOM 732 C C . GLU A 1 89 ? -5.338 19.393 -22.835 1.00 74.31 89 GLU A C 1
ATOM 734 O O . GLU A 1 89 ? -5.065 19.502 -21.637 1.00 74.31 89 GLU A O 1
ATOM 739 N N . GLU A 1 90 ? -5.388 18.206 -23.437 1.00 62.75 90 GLU A N 1
ATOM 740 C CA . GLU A 1 90 ? -5.074 16.930 -22.797 1.00 62.75 90 GLU A CA 1
ATOM 741 C C . GLU A 1 90 ? -3.568 16.646 -22.958 1.00 62.75 90 GLU A C 1
ATOM 743 O O . GLU A 1 90 ? -3.062 16.507 -24.073 1.00 62.75 90 GLU A O 1
ATOM 748 N N . SER A 1 91 ? -2.836 16.590 -21.842 1.00 49.09 91 SER A N 1
ATOM 749 C CA . SER A 1 91 ? -1.408 16.248 -21.815 1.00 49.09 91 SER A CA 1
ATOM 750 C C . SER A 1 91 ? -1.226 14.727 -21.716 1.00 49.09 91 SER A C 1
ATOM 752 O O . SER A 1 91 ? -1.646 14.117 -20.735 1.00 49.09 91 SER A O 1
ATOM 754 N N . ASN A 1 92 ? -0.577 14.118 -22.716 1.00 47.81 92 ASN A N 1
ATOM 755 C CA . ASN A 1 92 ? -0.269 12.681 -22.784 1.00 47.81 92 ASN A CA 1
ATOM 756 C C . ASN A 1 92 ? 1.120 12.346 -22.209 1.00 47.81 92 ASN A C 1
ATOM 758 O O . ASN A 1 92 ? 1.924 11.662 -22.843 1.00 47.81 92 ASN A O 1
ATOM 762 N N . THR A 1 93 ? 1.423 12.800 -20.996 1.00 38.28 93 THR A N 1
ATOM 763 C CA . THR A 1 93 ? 2.601 12.320 -20.260 1.00 38.28 93 THR A CA 1
ATOM 764 C C . THR A 1 93 ? 2.184 11.702 -18.935 1.00 38.28 93 THR A C 1
ATOM 766 O O . THR A 1 93 ? 1.941 12.397 -17.955 1.00 38.28 93 THR A O 1
ATOM 769 N N . ILE A 1 94 ? 2.194 10.366 -18.904 1.00 44.34 94 ILE A N 1
ATOM 770 C CA . ILE A 1 94 ? 2.039 9.513 -17.708 1.00 44.34 94 ILE A CA 1
ATOM 771 C C . ILE A 1 94 ? 3.147 9.786 -16.658 1.00 44.34 94 ILE A C 1
ATOM 773 O O . ILE A 1 94 ? 3.035 9.367 -15.512 1.00 44.34 94 ILE A O 1
ATOM 777 N N . ASN A 1 95 ? 4.182 10.561 -17.009 1.00 37.06 95 ASN A N 1
ATOM 778 C CA . ASN A 1 95 ? 5.258 10.973 -16.103 1.00 37.06 95 ASN A CA 1
ATOM 779 C C . ASN A 1 95 ? 5.060 12.326 -15.410 1.00 37.06 95 ASN A C 1
ATOM 781 O O . ASN A 1 95 ? 5.906 12.699 -14.600 1.00 37.06 95 ASN A O 1
ATOM 785 N N . ASP A 1 96 ? 3.962 13.041 -15.654 1.00 36.25 96 ASP A N 1
ATOM 786 C CA . ASP A 1 96 ? 3.634 14.198 -14.823 1.00 36.25 96 ASP A CA 1
ATOM 787 C C . ASP A 1 96 ? 2.905 13.706 -13.566 1.00 36.25 96 ASP A C 1
ATOM 789 O O . ASP A 1 96 ? 1.684 13.810 -13.414 1.00 36.25 96 ASP A O 1
ATOM 793 N N . LEU A 1 97 ? 3.684 13.178 -12.616 1.00 41.00 97 LEU A N 1
ATOM 794 C CA . LEU A 1 97 ? 3.371 13.359 -11.203 1.00 41.00 97 LEU A CA 1
ATOM 795 C C . LEU A 1 97 ? 3.237 14.871 -11.009 1.00 41.00 97 LEU A C 1
ATOM 797 O O . LEU A 1 97 ? 4.224 15.527 -10.689 1.00 41.00 97 LEU A O 1
ATOM 801 N N . ARG A 1 98 ? 2.051 15.444 -11.270 1.00 40.34 98 ARG A N 1
ATOM 802 C CA . ARG A 1 98 ? 1.785 16.862 -11.027 1.00 40.34 98 ARG A CA 1
ATOM 803 C C . ARG A 1 98 ? 2.211 17.119 -9.598 1.00 40.34 98 ARG A C 1
ATOM 805 O O . ARG A 1 98 ? 1.561 16.651 -8.659 1.00 40.34 98 ARG A O 1
ATOM 812 N N . GLN A 1 99 ? 3.337 17.804 -9.446 1.00 45.41 99 GLN A N 1
ATOM 813 C CA . GLN A 1 99 ? 3.867 18.151 -8.151 1.00 45.41 99 GLN A CA 1
ATOM 814 C C . GLN A 1 99 ? 2.806 19.057 -7.531 1.00 45.41 99 GLN A C 1
ATOM 816 O O . GLN A 1 99 ? 2.640 20.204 -7.930 1.00 45.41 99 GLN A O 1
ATOM 821 N N . ARG A 1 100 ? 1.995 18.503 -6.620 1.00 60.59 100 ARG A N 1
ATOM 822 C CA . ARG A 1 100 ? 0.844 19.202 -6.021 1.00 60.59 100 ARG A CA 1
ATOM 823 C C . ARG A 1 100 ? 1.260 20.519 -5.351 1.00 60.59 100 ARG A C 1
ATOM 825 O O . ARG A 1 100 ? 0.420 21.386 -5.142 1.00 60.59 100 ARG A O 1
ATOM 832 N N . PHE A 1 101 ? 2.542 20.635 -5.015 1.00 74.50 101 PHE A N 1
ATOM 833 C CA . PHE A 1 101 ? 3.174 21.766 -4.360 1.00 74.50 101 PHE A CA 1
ATOM 834 C C . PHE A 1 101 ? 4.521 22.048 -5.029 1.00 74.50 101 PHE A C 1
ATOM 836 O O . PHE A 1 101 ? 5.261 21.115 -5.334 1.00 74.50 101 PHE A O 1
ATOM 843 N N . ASP A 1 102 ? 4.849 23.318 -5.219 1.00 79.69 102 ASP A N 1
ATOM 844 C CA . ASP A 1 102 ? 6.093 23.786 -5.834 1.00 79.69 102 ASP A CA 1
ATOM 845 C C . ASP A 1 102 ? 6.934 24.617 -4.845 1.00 79.69 102 ASP A C 1
ATOM 847 O O . ASP A 1 102 ? 6.627 24.702 -3.653 1.00 79.69 102 ASP A O 1
ATOM 851 N N . SER A 1 103 ? 7.999 25.263 -5.328 1.00 79.06 103 SER A N 1
ATOM 852 C CA . SER A 1 103 ? 8.870 26.115 -4.506 1.00 79.06 103 SER A CA 1
ATOM 853 C C . SER A 1 103 ? 8.189 27.363 -3.931 1.00 79.06 103 SER A C 1
ATOM 855 O O . SER A 1 103 ? 8.769 28.015 -3.065 1.00 79.06 103 SER A O 1
ATOM 857 N N . SER A 1 104 ? 6.996 27.729 -4.411 1.00 84.25 104 SER A N 1
ATOM 858 C CA . SER A 1 104 ? 6.214 28.860 -3.894 1.00 84.25 104 SER A CA 1
ATOM 859 C C . SER A 1 104 ? 5.236 28.449 -2.787 1.00 84.25 104 SER A C 1
ATOM 861 O O . SER A 1 104 ? 4.733 29.297 -2.047 1.00 84.25 104 SER A O 1
ATOM 863 N N . SER A 1 105 ? 4.992 27.145 -2.636 1.00 86.81 105 SER A N 1
ATOM 864 C CA . SER A 1 105 ? 4.055 26.600 -1.659 1.00 86.81 105 SER A CA 1
ATOM 865 C C . SER A 1 105 ? 4.606 26.700 -0.235 1.00 86.81 105 SER A C 1
ATOM 867 O O . SER A 1 105 ? 5.680 26.198 0.092 1.00 86.81 105 SER A O 1
ATOM 869 N N . THR A 1 106 ? 3.839 27.321 0.654 1.00 90.75 106 THR A N 1
ATOM 870 C CA . THR A 1 106 ? 4.165 27.419 2.082 1.00 90.75 106 THR A CA 1
ATOM 871 C C . THR A 1 106 ? 3.823 26.126 2.821 1.00 90.75 106 THR A C 1
ATOM 873 O O . THR A 1 106 ? 2.893 25.409 2.450 1.00 90.75 106 THR A O 1
ATOM 876 N N . GLY A 1 107 ? 4.499 25.859 3.944 1.00 88.56 107 GLY A N 1
ATOM 877 C CA . GLY A 1 107 ? 4.192 24.691 4.783 1.00 88.56 107 GLY A CA 1
ATOM 878 C C . GLY A 1 107 ? 2.718 24.616 5.213 1.00 88.56 107 GLY A C 1
ATOM 879 O O . GLY A 1 107 ? 2.129 23.537 5.221 1.00 88.56 107 GLY A O 1
ATOM 880 N N . LEU A 1 108 ? 2.088 25.763 5.492 1.00 90.06 108 LEU A N 1
ATOM 881 C CA . LEU A 1 108 ? 0.666 25.827 5.853 1.00 90.06 108 LEU A CA 1
ATOM 882 C C . LEU A 1 108 ? -0.263 25.451 4.692 1.00 90.06 108 LEU A C 1
ATOM 884 O O . LEU A 1 108 ? -1.297 24.829 4.922 1.00 90.06 108 LEU A O 1
ATOM 888 N N . GLN A 1 109 ? 0.092 25.800 3.451 1.00 85.88 109 GLN A N 1
ATOM 889 C CA . GLN A 1 109 ? -0.662 25.365 2.269 1.00 85.88 109 GLN A CA 1
ATOM 890 C C . GLN A 1 109 ? -0.525 23.854 2.061 1.00 85.88 109 GLN A C 1
ATOM 892 O O . GLN A 1 109 ? -1.518 23.188 1.774 1.00 85.88 109 GLN A O 1
ATOM 897 N N . VAL A 1 110 ? 0.677 23.307 2.272 1.00 86.94 110 VAL A N 1
ATOM 898 C CA . VAL A 1 110 ? 0.938 21.864 2.147 1.00 86.94 110 VAL A CA 1
ATOM 899 C C . VAL A 1 110 ? 0.101 21.053 3.142 1.00 86.94 110 VAL A C 1
ATOM 901 O O . VAL A 1 110 ? -0.448 20.013 2.776 1.00 86.94 110 VAL A O 1
ATOM 904 N N . LEU A 1 111 ? -0.034 21.526 4.386 1.00 86.94 111 LEU A N 1
ATOM 905 C CA . LEU A 1 111 ? -0.812 20.838 5.423 1.00 86.94 111 LEU A CA 1
ATOM 906 C C . LEU A 1 111 ? -2.281 21.268 5.515 1.00 86.94 111 LEU A C 1
ATOM 908 O O . LEU A 1 111 ? -2.990 20.792 6.402 1.00 86.94 111 LEU A O 1
ATOM 912 N N . HIS A 1 112 ? -2.781 22.125 4.624 1.00 83.50 112 HIS A N 1
ATOM 913 C CA . HIS A 1 112 ? -4.166 22.589 4.696 1.00 83.50 112 HIS A CA 1
ATOM 914 C C . HIS A 1 112 ? -5.165 21.414 4.747 1.00 83.50 112 HIS A C 1
ATOM 916 O O . HIS A 1 112 ? -5.098 20.485 3.941 1.00 83.50 112 HIS A O 1
ATOM 922 N N . GLY A 1 113 ? -6.080 21.441 5.724 1.00 76.44 113 GLY A N 1
ATOM 923 C CA . GLY A 1 113 ? -7.067 20.377 5.948 1.00 76.44 113 GLY A CA 1
ATOM 924 C C . GLY A 1 113 ? -6.523 19.092 6.593 1.00 76.44 113 GLY A C 1
ATOM 925 O O . GLY A 1 113 ? -7.259 18.113 6.687 1.00 76.44 113 GLY A O 1
ATOM 926 N N . ARG A 1 114 ? -5.256 19.058 7.032 1.00 85.50 114 ARG A N 1
ATOM 927 C CA . ARG A 1 114 ? -4.677 17.930 7.780 1.00 85.50 114 ARG A CA 1
ATOM 928 C C . ARG A 1 114 ? -4.745 18.169 9.287 1.00 85.50 114 ARG A C 1
ATOM 930 O O . ARG A 1 114 ? -4.392 19.254 9.748 1.00 85.50 114 ARG A O 1
ATOM 937 N N . ASP A 1 115 ? -5.125 17.131 10.026 1.00 88.44 115 ASP A N 1
ATOM 938 C CA . ASP A 1 115 ? -5.044 17.063 11.486 1.00 88.44 115 ASP A CA 1
ATOM 939 C C . ASP A 1 115 ? -3.976 16.037 11.891 1.00 88.44 115 ASP A C 1
ATOM 941 O O . ASP A 1 115 ? -3.975 14.899 11.419 1.00 88.44 115 ASP A O 1
ATOM 945 N N . LEU A 1 116 ? -3.032 16.471 12.722 1.00 94.50 116 LEU A N 1
ATOM 946 C CA . LEU A 1 116 ? -1.914 15.688 13.246 1.00 94.50 116 LEU A CA 1
ATOM 947 C C . LEU A 1 116 ? -2.021 15.493 14.765 1.00 94.50 116 LEU A C 1
ATOM 949 O O . LEU A 1 116 ? -1.040 15.116 15.409 1.00 94.50 116 LEU A O 1
ATOM 953 N N . THR A 1 117 ? -3.192 15.750 15.351 1.00 94.50 117 THR A N 1
ATOM 954 C CA . THR A 1 117 ? -3.457 15.490 16.768 1.00 94.50 117 THR A CA 1
ATOM 955 C C . THR A 1 117 ? -3.105 14.042 17.129 1.00 94.50 117 THR A C 1
ATOM 957 O O . THR A 1 117 ? -3.414 13.100 16.403 1.00 94.50 117 THR A O 1
ATOM 960 N N . GLY A 1 118 ? -2.400 13.862 18.249 1.00 93.00 118 GLY A N 1
ATOM 961 C CA . GLY A 1 118 ? -1.922 12.552 18.712 1.00 93.00 118 GLY A CA 1
ATOM 962 C C . GLY A 1 118 ? -0.628 12.053 18.056 1.00 93.00 118 GLY A C 1
ATOM 963 O O . GLY A 1 118 ? -0.090 11.040 18.500 1.00 93.00 118 GLY A O 1
ATOM 964 N N . ARG A 1 119 ? -0.089 12.759 17.050 1.00 96.81 119 ARG A N 1
ATOM 965 C CA . ARG A 1 119 ? 1.230 12.470 16.464 1.00 96.81 119 ARG A CA 1
ATOM 966 C C . ARG A 1 119 ? 2.342 13.204 17.218 1.00 96.81 119 ARG A C 1
ATOM 968 O O . ARG A 1 119 ? 2.157 14.336 17.676 1.00 96.81 119 ARG A O 1
ATOM 975 N N . VAL A 1 120 ? 3.516 12.578 17.304 1.00 98.56 120 VAL A N 1
ATOM 976 C CA . VAL A 1 120 ? 4.730 13.155 17.903 1.00 98.56 120 VAL A CA 1
ATOM 977 C C . VAL A 1 120 ? 5.826 13.284 16.848 1.00 98.56 120 VAL A C 1
ATOM 979 O O . VAL A 1 120 ? 6.207 12.299 16.215 1.00 98.56 120 VAL A O 1
ATOM 982 N N . ALA A 1 121 ? 6.360 14.493 16.684 1.00 98.69 121 ALA A N 1
ATOM 983 C CA . ALA A 1 121 ? 7.454 14.790 15.770 1.00 98.69 121 ALA A CA 1
ATOM 984 C C . ALA A 1 121 ? 8.716 15.224 16.524 1.00 98.69 121 ALA A C 1
ATOM 986 O O . ALA A 1 121 ? 8.647 16.047 17.433 1.00 98.69 121 ALA A O 1
ATOM 987 N N . VAL A 1 122 ? 9.881 14.733 16.106 1.00 98.81 122 VAL A N 1
ATOM 988 C CA . VAL A 1 122 ? 11.201 15.167 16.578 1.00 98.81 122 VAL A CA 1
ATOM 989 C C . VAL A 1 122 ? 11.927 15.848 15.430 1.00 98.81 122 VAL A C 1
ATOM 991 O O . VAL A 1 122 ? 12.059 15.269 14.354 1.00 98.81 122 VAL A O 1
ATOM 994 N N . ILE A 1 123 ? 12.420 17.067 15.650 1.00 98.81 123 ILE A N 1
ATOM 995 C CA . ILE A 1 123 ? 13.105 17.844 14.612 1.00 98.81 123 ILE A CA 1
ATOM 996 C C . ILE A 1 123 ? 14.438 18.354 15.148 1.00 98.81 123 ILE A C 1
ATOM 998 O O . ILE A 1 123 ? 14.469 19.133 16.107 1.00 98.81 123 ILE A O 1
ATOM 1002 N N . THR A 1 124 ? 15.544 17.964 14.508 1.00 98.69 124 THR A N 1
ATOM 1003 C CA . THR A 1 124 ? 16.863 18.512 14.849 1.00 98.69 124 THR A CA 1
ATOM 1004 C C . THR A 1 124 ? 17.041 19.912 14.257 1.00 98.69 124 THR A C 1
ATOM 1006 O O . THR A 1 124 ? 16.761 20.165 13.082 1.00 98.69 124 THR A O 1
ATOM 1009 N N . GLY A 1 125 ? 17.500 20.865 15.074 1.00 97.31 125 GLY A N 1
ATOM 1010 C CA . GLY A 1 125 ? 17.694 22.257 14.644 1.00 97.31 125 GLY A CA 1
ATOM 1011 C C . GLY A 1 125 ? 16.385 23.011 14.386 1.00 97.31 125 GLY A C 1
ATOM 1012 O O . GLY A 1 125 ? 16.323 23.876 13.515 1.00 97.31 125 GLY A O 1
ATOM 1013 N N . ALA A 1 126 ? 15.333 22.689 15.138 1.00 97.81 126 ALA A N 1
ATOM 1014 C CA . ALA A 1 126 ? 13.997 23.269 15.000 1.00 97.81 126 ALA A CA 1
ATOM 1015 C C . ALA A 1 126 ? 13.888 24.751 15.414 1.00 97.81 126 ALA A C 1
ATOM 1017 O O . ALA A 1 126 ? 12.844 25.369 15.260 1.00 97.81 126 ALA A O 1
ATOM 1018 N N . ASN A 1 127 ? 14.937 25.355 15.971 1.00 96.75 127 ASN A N 1
ATOM 1019 C CA . ASN A 1 127 ? 14.885 26.724 16.493 1.00 96.75 127 ASN A CA 1
ATOM 1020 C C . ASN A 1 127 ? 15.121 27.821 15.431 1.00 96.75 127 ASN A C 1
ATOM 1022 O O . ASN A 1 127 ? 15.096 29.003 15.774 1.00 96.75 127 ASN A O 1
ATOM 1026 N N . SER A 1 128 ? 15.431 27.468 14.179 1.00 95.69 128 SER A N 1
ATOM 1027 C CA . SER A 1 128 ? 15.690 28.439 13.103 1.00 95.69 128 SER A CA 1
ATOM 1028 C C . SER A 1 128 ? 15.477 27.863 11.700 1.00 95.69 128 SER A C 1
ATOM 1030 O O . SER A 1 128 ? 15.503 26.648 11.515 1.00 95.69 128 SER A O 1
ATOM 1032 N N . GLY A 1 129 ? 15.336 28.745 10.704 1.00 95.31 129 GLY A N 1
ATOM 1033 C CA . GLY A 1 129 ? 15.329 28.386 9.282 1.00 95.31 129 GLY A CA 1
ATOM 1034 C C . GLY A 1 129 ? 14.256 27.358 8.913 1.00 95.31 129 GLY A C 1
ATOM 1035 O O . GLY A 1 129 ? 13.144 27.397 9.438 1.00 95.31 129 GLY A O 1
ATOM 1036 N N . ILE A 1 130 ? 14.619 26.418 8.034 1.00 94.88 130 ILE A N 1
ATOM 1037 C CA . ILE A 1 130 ? 13.735 25.349 7.535 1.00 94.88 130 ILE A CA 1
ATOM 1038 C C . ILE A 1 130 ? 13.174 24.506 8.690 1.00 94.88 130 ILE A C 1
ATOM 1040 O O . ILE A 1 130 ? 11.979 24.206 8.716 1.00 94.88 130 ILE A O 1
ATOM 1044 N N . GLY A 1 131 ? 14.008 24.180 9.682 1.00 97.19 131 GLY A N 1
ATOM 1045 C CA . GLY A 1 131 ? 13.592 23.409 10.855 1.00 97.19 131 GLY A CA 1
ATOM 1046 C C . GLY A 1 131 ? 12.505 24.111 11.670 1.00 97.19 131 GLY A C 1
ATOM 1047 O O . GLY A 1 131 ? 11.540 23.468 12.073 1.00 97.19 131 GLY A O 1
ATOM 1048 N N . TYR A 1 132 ? 12.620 25.429 11.862 1.00 98.25 132 TYR A N 1
ATOM 1049 C CA . TYR A 1 132 ? 11.613 26.223 12.574 1.00 98.25 132 TYR A CA 1
ATOM 1050 C C . TYR A 1 132 ? 10.287 26.304 11.836 1.00 98.25 132 TYR A C 1
ATOM 1052 O O . TYR A 1 132 ? 9.242 26.074 12.441 1.00 98.25 132 TYR A O 1
ATOM 1060 N N . GLU A 1 133 ? 10.309 26.589 10.535 1.00 97.69 133 GLU A N 1
ATOM 1061 C CA . GLU A 1 133 ? 9.067 26.662 9.763 1.00 97.69 133 GLU A CA 1
ATOM 1062 C C . GLU A 1 133 ? 8.367 25.303 9.674 1.00 97.69 133 GLU A C 1
ATOM 1064 O O . GLU A 1 133 ? 7.140 25.233 9.769 1.00 97.69 133 GLU A O 1
ATOM 1069 N N . THR A 1 134 ? 9.137 24.215 9.596 1.00 97.88 134 THR A N 1
ATOM 1070 C CA . THR A 1 134 ? 8.599 22.850 9.657 1.00 97.88 134 THR A CA 1
ATOM 1071 C C . THR A 1 134 ? 7.956 22.572 11.016 1.00 97.88 134 THR A C 1
ATOM 1073 O O . THR A 1 134 ? 6.811 22.128 11.078 1.00 97.88 134 THR A O 1
ATOM 1076 N N . ALA A 1 135 ? 8.647 22.903 12.112 1.00 98.31 135 ALA A N 1
ATOM 1077 C CA . ALA A 1 135 ? 8.143 22.721 13.470 1.00 98.31 135 ALA A CA 1
ATOM 1078 C C . ALA A 1 135 ? 6.871 23.538 13.738 1.00 98.31 135 ALA A C 1
ATOM 1080 O O . ALA A 1 135 ? 5.886 23.008 14.250 1.00 98.31 135 ALA A O 1
ATOM 1081 N N . ARG A 1 136 ? 6.866 24.814 13.334 1.00 97.69 136 ARG A N 1
ATOM 1082 C CA . ARG A 1 136 ? 5.712 25.716 13.439 1.00 97.69 136 ARG A CA 1
ATOM 1083 C C . ARG A 1 136 ? 4.511 25.171 12.678 1.00 97.69 136 ARG A C 1
ATOM 1085 O O . ARG A 1 136 ? 3.407 25.150 13.214 1.00 97.69 136 ARG A O 1
ATOM 1092 N N . THR A 1 137 ? 4.736 24.718 11.449 1.00 97.12 137 THR A N 1
ATOM 1093 C CA . THR A 1 137 ? 3.688 24.161 10.594 1.00 97.12 137 THR A CA 1
ATOM 1094 C C . THR A 1 137 ? 3.091 22.898 11.221 1.00 97.12 137 THR A C 1
ATOM 1096 O O . THR A 1 137 ? 1.882 22.839 11.403 1.00 97.12 137 THR A O 1
ATOM 1099 N N . LEU A 1 138 ? 3.899 21.925 11.654 1.00 97.94 138 LEU A N 1
ATOM 1100 C CA . LEU A 1 138 ? 3.377 20.714 12.307 1.00 97.94 138 LEU A CA 1
ATOM 1101 C C . LEU A 1 138 ? 2.610 21.031 13.602 1.00 97.94 138 LEU A C 1
ATOM 1103 O O . LEU A 1 138 ? 1.526 20.489 13.823 1.00 97.94 138 LEU A O 1
ATOM 1107 N N . ALA A 1 139 ? 3.129 21.945 14.425 1.00 97.81 139 ALA A N 1
ATOM 1108 C CA . ALA A 1 139 ? 2.491 22.344 15.678 1.00 97.81 139 ALA A CA 1
ATOM 1109 C C . ALA A 1 139 ? 1.125 23.023 15.460 1.00 97.81 139 ALA A C 1
ATOM 1111 O O . ALA A 1 139 ? 0.190 22.803 16.228 1.00 97.81 139 ALA A O 1
ATOM 1112 N N . TYR A 1 140 ? 0.969 23.826 14.400 1.00 96.19 140 TYR A N 1
ATOM 1113 C CA . TYR A 1 140 ? -0.310 24.481 14.076 1.00 96.19 140 TYR A CA 1
ATOM 1114 C C . TYR A 1 140 ? -1.400 23.495 13.656 1.00 96.19 140 TYR A C 1
ATOM 1116 O O . TYR A 1 140 ? -2.584 23.801 13.800 1.00 96.19 140 TYR A O 1
ATOM 1124 N N . HIS A 1 141 ? -0.991 22.318 13.190 1.00 95.75 141 HIS A N 1
ATOM 1125 C CA . HIS A 1 141 ? -1.861 21.225 12.782 1.00 95.75 141 HIS A CA 1
ATOM 1126 C C . HIS A 1 141 ? -2.041 20.162 13.882 1.00 95.75 141 HIS A C 1
ATOM 1128 O O . HIS A 1 141 ? -2.470 19.057 13.587 1.00 95.75 141 HIS A O 1
ATOM 1134 N N . GLY A 1 142 ? -1.734 20.477 15.147 1.00 95.56 142 GLY A N 1
ATOM 1135 C CA . GLY A 1 142 ? -2.043 19.616 16.300 1.00 95.56 142 GLY A CA 1
ATOM 1136 C C . GLY A 1 142 ? -0.961 18.597 16.674 1.00 95.56 142 GLY A C 1
ATOM 1137 O O . GLY A 1 142 ? -1.109 17.893 17.672 1.00 95.56 142 GLY A O 1
ATOM 1138 N N . CYS A 1 143 ? 0.149 18.537 15.933 1.00 97.88 143 CYS A N 1
ATOM 1139 C CA . CYS A 1 143 ? 1.264 17.650 16.265 1.00 97.88 143 CYS A CA 1
ATOM 1140 C C . CYS A 1 143 ? 1.948 18.097 17.566 1.00 97.88 143 CYS A C 1
ATOM 1142 O O . CYS A 1 143 ? 2.196 19.289 17.767 1.00 97.88 143 CYS A O 1
ATOM 1144 N N . THR A 1 144 ? 2.345 17.145 18.412 1.00 98.62 144 THR A N 1
ATOM 1145 C CA . THR A 1 144 ? 3.311 17.420 19.485 1.00 98.62 144 THR A CA 1
ATOM 1146 C C . THR A 1 144 ? 4.708 17.472 18.879 1.00 98.62 144 THR A C 1
ATOM 1148 O O . THR A 1 144 ? 5.138 16.502 18.258 1.00 98.62 144 THR A O 1
ATOM 1151 N N . VAL A 1 145 ? 5.418 18.592 19.028 1.00 98.69 145 VAL A N 1
ATOM 1152 C CA . VAL A 1 145 ? 6.715 18.808 18.367 1.00 98.69 145 VAL A CA 1
ATOM 1153 C C . VAL A 1 145 ? 7.842 18.957 19.385 1.00 98.69 145 VAL A C 1
ATOM 1155 O O . VAL A 1 145 ? 7.835 19.850 20.232 1.00 98.69 145 VAL A O 1
ATOM 1158 N N . VAL A 1 146 ? 8.853 18.102 19.270 1.00 98.81 146 VAL A N 1
ATOM 1159 C CA . VAL A 1 146 ? 10.079 18.142 20.063 1.00 98.81 146 VAL A CA 1
ATOM 1160 C C . VAL A 1 146 ? 11.169 18.877 19.288 1.00 98.81 146 VAL A C 1
ATOM 1162 O O . VAL A 1 146 ? 11.678 18.411 18.265 1.00 98.81 146 VAL A O 1
ATOM 1165 N N . PHE A 1 147 ? 11.547 20.036 19.816 1.00 98.69 147 PHE A N 1
ATOM 1166 C CA . PHE A 1 147 ? 12.634 20.877 19.344 1.00 98.69 147 PHE A CA 1
ATOM 1167 C C . PHE A 1 147 ? 13.951 20.319 19.881 1.00 98.69 147 PHE A C 1
ATOM 1169 O O . PHE A 1 147 ? 14.379 20.667 20.984 1.00 98.69 147 PHE A O 1
ATOM 1176 N N . ALA A 1 148 ? 14.591 19.456 19.094 1.00 98.50 148 ALA A N 1
ATOM 1177 C CA . ALA A 1 148 ? 15.888 18.880 19.413 1.00 98.50 148 ALA A CA 1
ATOM 1178 C C . ALA A 1 148 ? 16.991 19.868 18.996 1.00 98.50 148 ALA A C 1
ATOM 1180 O O . ALA A 1 148 ? 17.370 19.961 17.824 1.00 98.50 148 ALA A O 1
ATOM 1181 N N . CYS A 1 149 ? 17.476 20.667 19.948 1.00 98.19 149 CYS A N 1
ATOM 1182 C CA . CYS A 1 149 ? 18.367 21.795 19.670 1.00 98.19 149 CYS A CA 1
ATOM 1183 C C . CYS A 1 149 ? 19.566 21.846 20.623 1.00 98.19 149 CYS A C 1
ATOM 1185 O O . CYS A 1 149 ? 19.440 21.560 21.810 1.00 98.19 149 CYS A O 1
ATOM 1187 N N . ARG A 1 150 ? 20.708 22.339 20.128 1.00 96.56 150 ARG A N 1
ATOM 1188 C CA . ARG A 1 150 ? 21.908 22.571 20.952 1.00 96.56 150 ARG A CA 1
ATOM 1189 C C . ARG A 1 150 ? 21.709 23.663 22.002 1.00 96.56 150 ARG A C 1
ATOM 1191 O O . ARG A 1 150 ? 22.212 23.577 23.110 1.00 96.56 150 ARG A O 1
ATOM 1198 N N . SER A 1 151 ? 20.981 24.728 21.664 1.00 97.56 151 SER A N 1
ATOM 1199 C CA . SER A 1 151 ? 20.700 25.826 22.597 1.00 97.56 151 SER A CA 1
ATOM 1200 C C . SER A 1 151 ? 19.241 25.785 23.032 1.00 97.56 151 SER A C 1
ATOM 1202 O O . SER A 1 151 ? 18.361 26.181 22.264 1.00 97.56 151 SER A O 1
ATOM 1204 N N . ILE A 1 152 ? 19.002 25.348 24.271 1.00 97.50 152 ILE A N 1
ATOM 1205 C CA . ILE A 1 152 ? 17.663 25.310 24.878 1.00 97.50 152 ILE A CA 1
ATOM 1206 C C . ILE A 1 152 ? 17.023 26.698 24.878 1.00 97.50 152 ILE A C 1
ATOM 1208 O O . ILE A 1 152 ? 15.928 26.848 24.353 1.00 97.50 152 ILE A O 1
ATOM 1212 N N . ASN A 1 153 ? 17.750 27.738 25.298 1.00 97.94 153 ASN A N 1
ATOM 1213 C CA . ASN A 1 153 ? 17.224 29.108 25.309 1.00 97.94 153 ASN A CA 1
ATOM 1214 C C . ASN A 1 153 ? 16.736 29.568 23.922 1.00 97.94 153 ASN A C 1
ATOM 1216 O O . ASN A 1 153 ? 15.729 30.263 23.805 1.00 97.94 153 ASN A O 1
ATOM 1220 N N . LYS A 1 154 ? 17.435 29.207 22.833 1.00 97.88 154 LYS A N 1
ATOM 1221 C CA . LYS A 1 154 ? 16.976 29.539 21.470 1.00 97.88 154 LYS A CA 1
ATOM 1222 C C . LYS A 1 154 ? 15.751 28.718 21.066 1.00 97.88 154 LYS A C 1
ATOM 1224 O O . LYS A 1 154 ? 14.885 29.254 20.379 1.00 97.88 154 LYS A O 1
ATOM 1229 N N . ALA A 1 155 ? 15.680 27.453 21.478 1.00 98.00 155 ALA A N 1
ATOM 1230 C CA . ALA A 1 155 ? 14.518 26.603 21.244 1.00 98.00 155 ALA A CA 1
ATOM 1231 C C . ALA A 1 155 ? 13.281 27.125 21.986 1.00 98.00 155 ALA A C 1
ATOM 1233 O O . ALA A 1 155 ? 12.243 27.300 21.363 1.00 98.00 155 ALA A O 1
ATOM 1234 N N . GLU A 1 156 ? 13.402 27.473 23.266 1.00 98.19 156 GLU A N 1
ATOM 1235 C CA . GLU A 1 156 ? 12.314 28.047 24.068 1.00 98.19 156 GLU A CA 1
ATOM 1236 C C . GLU A 1 156 ? 11.822 29.375 23.487 1.00 98.19 156 GLU A C 1
ATOM 1238 O O . GLU A 1 156 ? 10.624 29.567 23.315 1.00 98.19 156 GLU A O 1
ATOM 1243 N N . ASN A 1 157 ? 12.732 30.258 23.065 1.00 98.31 157 ASN A N 1
ATOM 1244 C CA . ASN A 1 157 ? 12.351 31.493 22.376 1.00 98.31 157 ASN A CA 1
ATOM 1245 C C . ASN A 1 157 ? 11.597 31.232 21.061 1.00 98.31 157 ASN A C 1
ATOM 1247 O O . ASN A 1 157 ? 10.686 31.982 20.712 1.00 98.31 157 ASN A O 1
ATOM 1251 N N . ALA A 1 158 ? 11.975 30.195 20.309 1.00 98.19 158 ALA A N 1
ATOM 1252 C CA . ALA A 1 158 ? 11.264 29.793 19.100 1.00 98.19 158 ALA A CA 1
ATOM 1253 C C . ALA A 1 158 ? 9.870 29.227 19.429 1.00 98.19 158 ALA A C 1
ATOM 1255 O O . ALA A 1 158 ? 8.891 29.610 18.792 1.00 98.19 158 ALA A O 1
ATOM 1256 N N . ILE A 1 159 ? 9.763 28.392 20.463 1.00 98.50 159 ILE A N 1
ATOM 1257 C CA . ILE A 1 159 ? 8.494 27.837 20.953 1.00 98.50 159 ILE A CA 1
ATOM 1258 C C . ILE A 1 159 ? 7.544 28.955 21.400 1.00 98.50 159 ILE A C 1
ATOM 1260 O O . ILE A 1 159 ? 6.390 28.974 20.973 1.00 98.50 159 ILE A O 1
ATOM 1264 N N . SER A 1 160 ? 8.032 29.944 22.152 1.00 98.00 160 SER A N 1
ATOM 1265 C CA . SER A 1 160 ? 7.232 31.094 22.590 1.00 98.00 160 SER A CA 1
ATOM 1266 C C . SER A 1 160 ? 6.625 31.871 21.418 1.00 98.00 160 SER A C 1
ATOM 1268 O O . SER A 1 160 ? 5.486 32.321 21.504 1.00 98.00 160 SER A O 1
ATOM 1270 N N . LYS A 1 161 ? 7.333 31.992 20.283 1.00 97.94 161 LYS A N 1
ATOM 1271 C CA . LYS A 1 161 ? 6.787 32.632 19.068 1.00 97.94 161 LYS A CA 1
ATOM 1272 C C . LYS A 1 161 ? 5.634 31.837 18.454 1.00 97.94 161 LYS A C 1
ATOM 1274 O O . LYS A 1 161 ? 4.681 32.433 17.957 1.00 97.94 161 LYS A O 1
ATOM 1279 N N . ILE A 1 162 ? 5.717 30.507 18.483 1.00 97.81 162 ILE A N 1
ATOM 1280 C CA . ILE A 1 162 ? 4.661 29.609 17.995 1.00 97.81 162 ILE A CA 1
ATOM 1281 C C . ILE A 1 162 ? 3.445 29.712 18.916 1.00 97.81 162 ILE A C 1
ATOM 1283 O O . ILE A 1 162 ? 2.332 29.922 18.433 1.00 97.81 162 ILE A O 1
ATOM 1287 N N . GLN A 1 163 ? 3.667 29.643 20.230 1.00 97.25 163 GLN A N 1
ATOM 1288 C CA . GLN A 1 163 ? 2.615 29.692 21.245 1.00 97.25 163 GLN A CA 1
ATOM 1289 C C . GLN A 1 163 ? 1.923 31.057 21.331 1.00 97.25 163 GLN A C 1
ATOM 1291 O O . GLN A 1 163 ? 0.720 31.110 21.562 1.00 97.25 163 GLN A O 1
ATOM 1296 N N . ALA A 1 164 ? 2.628 32.155 21.043 1.00 96.88 164 ALA A N 1
ATOM 1297 C CA . ALA A 1 164 ? 2.016 33.480 20.939 1.00 96.88 164 ALA A CA 1
ATOM 1298 C C . ALA A 1 164 ? 0.932 33.559 19.846 1.00 96.88 164 ALA A C 1
ATOM 1300 O O . ALA A 1 164 ? -0.023 34.317 19.982 1.00 96.88 164 ALA A O 1
ATOM 1301 N N . GLN A 1 165 ? 1.062 32.774 18.771 1.00 94.62 165 GLN A N 1
ATOM 1302 C CA . GLN A 1 165 ? 0.076 32.710 17.683 1.00 94.62 165 GLN A CA 1
ATOM 1303 C C . GLN A 1 165 ? -0.931 31.562 17.866 1.00 94.62 165 GLN A C 1
ATOM 1305 O O . GLN A 1 165 ? -2.076 31.659 17.426 1.00 94.62 165 GLN A O 1
ATOM 1310 N N . ARG A 1 166 ? -0.516 30.465 18.512 1.00 93.69 166 ARG A N 1
ATOM 1311 C CA . ARG A 1 166 ? -1.333 29.279 18.813 1.00 93.69 166 ARG A CA 1
ATOM 1312 C C . ARG A 1 166 ? -1.073 28.831 20.259 1.00 93.69 166 ARG A C 1
ATOM 1314 O O . ARG A 1 166 ? -0.228 27.962 20.467 1.00 93.69 166 ARG A O 1
ATOM 1321 N N . PRO A 1 167 ? -1.817 29.358 21.251 1.00 92.50 167 PRO A N 1
ATOM 1322 C CA . PRO A 1 167 ? -1.569 29.076 22.672 1.00 92.50 167 PRO A CA 1
ATOM 1323 C C . PRO A 1 167 ? -1.591 27.589 23.047 1.00 92.50 167 PRO A C 1
ATOM 1325 O O . PRO A 1 167 ? -0.861 27.169 23.936 1.00 92.50 167 PRO A O 1
ATOM 1328 N N . ASN A 1 168 ? -2.372 26.779 22.326 1.00 91.62 168 ASN A N 1
ATOM 1329 C CA . ASN A 1 168 ? -2.514 25.341 22.576 1.00 91.62 168 ASN A CA 1
ATOM 1330 C C . ASN A 1 168 ? -1.487 24.473 21.818 1.00 91.62 168 ASN A C 1
ATOM 1332 O O . ASN A 1 168 ? -1.624 23.252 21.789 1.00 91.62 168 ASN A O 1
ATOM 1336 N N . ALA A 1 169 ? -0.489 25.068 21.154 1.00 95.38 169 ALA A N 1
ATOM 1337 C CA . ALA A 1 169 ? 0.540 24.312 20.443 1.00 95.38 169 ALA A CA 1
ATOM 1338 C C . ALA A 1 169 ? 1.434 23.529 21.427 1.00 95.38 169 ALA A C 1
ATOM 1340 O O . ALA A 1 169 ? 2.135 24.118 22.256 1.00 95.38 169 ALA A O 1
ATOM 1341 N N . SER A 1 170 ? 1.446 22.198 21.298 1.00 97.19 170 SER A N 1
ATOM 1342 C CA . SER A 1 170 ? 2.258 21.292 22.121 1.00 97.19 170 SER A CA 1
ATOM 1343 C C . SER A 1 170 ? 3.694 21.237 21.595 1.00 97.19 170 SER A C 1
ATOM 1345 O O . SER A 1 170 ? 3.988 20.551 20.616 1.00 97.19 170 SER A O 1
ATOM 1347 N N . CYS A 1 171 ? 4.596 21.993 22.220 1.00 98.25 171 CYS A N 1
ATOM 1348 C CA . CYS A 1 171 ? 6.003 22.060 21.832 1.00 98.25 171 CYS A CA 1
ATOM 1349 C C . CYS A 1 171 ? 6.917 21.845 23.042 1.00 98.25 171 CYS A C 1
ATOM 1351 O O . CYS A 1 171 ? 6.686 22.424 24.101 1.00 98.25 171 CYS A O 1
ATOM 1353 N N . HIS A 1 172 ? 7.983 21.063 22.866 1.00 98.19 172 HIS A N 1
ATOM 1354 C CA . HIS A 1 172 ? 8.923 20.706 23.935 1.00 98.19 172 HIS A CA 1
ATOM 1355 C C . HIS A 1 172 ? 10.359 20.941 23.481 1.00 98.19 172 HIS A C 1
ATOM 1357 O O . HIS A 1 172 ? 10.743 20.472 22.414 1.00 98.19 172 HIS A O 1
ATOM 1363 N N . ALA A 1 173 ? 11.175 21.622 24.282 1.00 98.38 173 ALA A N 1
ATOM 1364 C CA . ALA A 1 173 ? 12.605 21.756 24.010 1.00 98.38 173 ALA A CA 1
ATOM 1365 C C . ALA A 1 173 ? 13.384 20.612 24.673 1.00 98.38 173 ALA A C 1
ATOM 1367 O O . ALA A 1 173 ? 13.237 20.371 25.871 1.00 98.38 173 ALA A O 1
ATOM 1368 N N . LEU A 1 174 ? 14.234 19.925 23.907 1.00 98.44 174 LEU A N 1
ATOM 1369 C CA . LEU A 1 174 ? 15.169 18.923 24.420 1.00 98.44 174 LEU A CA 1
ATOM 1370 C C . LEU A 1 174 ? 16.574 19.180 23.866 1.00 98.44 174 LEU A C 1
ATOM 1372 O O . LEU A 1 174 ? 16.749 19.531 22.697 1.00 98.44 174 LEU A O 1
ATOM 1376 N N . HIS A 1 175 ? 17.578 19.016 24.727 1.00 98.56 175 HIS A N 1
ATOM 1377 C CA . HIS A 1 175 ? 18.961 19.344 24.402 1.00 98.56 175 HIS A CA 1
ATOM 1378 C C . HIS A 1 175 ? 19.597 18.234 23.567 1.00 98.56 175 HIS A C 1
ATOM 1380 O O . HIS A 1 175 ? 19.585 17.074 23.975 1.00 98.56 175 HIS A O 1
ATOM 1386 N N . ILE A 1 176 ? 20.211 18.606 22.445 1.00 98.50 176 ILE A N 1
ATOM 1387 C CA . ILE A 1 176 ? 21.098 17.729 21.680 1.00 98.50 176 ILE A CA 1
ATOM 1388 C C . ILE A 1 176 ? 22.227 18.551 21.057 1.00 98.50 176 ILE A C 1
ATOM 1390 O O . ILE A 1 176 ? 21.979 19.504 20.314 1.00 98.50 176 ILE A O 1
ATOM 1394 N N . ASP A 1 177 ? 23.470 18.171 21.336 1.00 98.38 177 ASP A N 1
ATOM 1395 C CA . ASP A 1 177 ? 24.632 18.640 20.593 1.00 98.38 177 ASP A CA 1
ATOM 1396 C C . ASP A 1 177 ? 25.093 17.553 19.621 1.00 98.38 177 ASP A C 1
ATOM 1398 O O . ASP A 1 177 ? 25.590 16.504 20.020 1.00 98.38 177 ASP A O 1
ATOM 1402 N N . LEU A 1 178 ? 24.924 17.804 18.323 1.00 98.44 178 LEU A N 1
ATOM 1403 C CA . LEU A 1 178 ? 25.311 16.863 17.270 1.00 98.44 178 LEU A CA 1
ATOM 1404 C C . LEU A 1 178 ? 26.833 16.780 17.073 1.00 98.44 178 LEU A C 1
ATOM 1406 O O . LEU A 1 178 ? 27.285 15.923 16.322 1.00 98.44 178 LEU A O 1
ATOM 1410 N N . ALA A 1 179 ? 27.625 17.623 17.742 1.00 98.06 179 ALA A N 1
ATOM 1411 C CA . ALA A 1 179 ? 29.080 17.483 17.819 1.00 98.06 179 ALA A CA 1
ATOM 1412 C C . ALA A 1 179 ? 29.540 16.593 18.999 1.00 98.06 179 ALA A C 1
ATOM 1414 O O . ALA A 1 179 ? 30.719 16.608 19.346 1.00 98.06 179 ALA A O 1
ATOM 1415 N N . SER A 1 180 ? 28.619 15.863 19.648 1.00 98.50 180 SER A N 1
ATOM 1416 C CA . SER A 1 180 ? 28.916 14.904 20.718 1.00 98.50 180 SER A CA 1
ATOM 1417 C C . SER A 1 180 ? 28.017 13.666 20.625 1.00 98.50 180 SER A C 1
ATOM 1419 O O . SER A 1 180 ? 26.812 13.744 20.877 1.00 98.50 180 SER A O 1
ATOM 1421 N N . LEU A 1 181 ? 28.586 12.494 20.334 1.00 98.31 181 LEU A N 1
ATOM 1422 C CA . LEU A 1 181 ? 27.838 11.228 20.284 1.00 98.31 181 LEU A CA 1
ATOM 1423 C C . LEU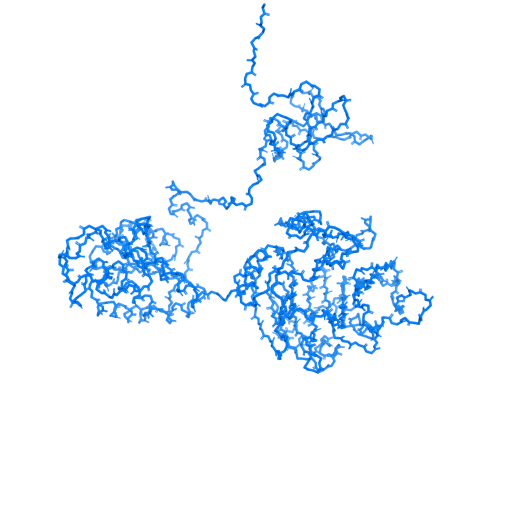 A 1 181 ? 27.209 10.872 21.642 1.00 98.31 181 LEU A C 1
ATOM 1425 O O . LEU A 1 181 ? 26.116 10.302 21.693 1.00 98.31 181 LEU A O 1
ATOM 1429 N N . GLU A 1 182 ? 27.850 11.256 22.747 1.00 98.50 182 GLU A N 1
ATOM 1430 C CA . GLU A 1 182 ? 27.283 11.098 24.090 1.00 98.50 182 GLU A CA 1
ATOM 1431 C C . GLU A 1 182 ? 26.043 11.978 24.299 1.00 98.50 182 GLU A C 1
ATOM 1433 O O . GLU A 1 182 ? 25.029 11.515 24.831 1.00 98.50 182 GLU A O 1
ATOM 1438 N N . SER A 1 183 ? 26.058 13.221 23.801 1.00 98.62 183 SER A N 1
ATOM 1439 C CA . SER A 1 183 ? 24.865 14.071 23.834 1.00 98.62 183 SER A CA 1
ATOM 1440 C C . SER A 1 183 ? 23.713 13.480 23.016 1.00 98.62 183 SER A C 1
ATOM 1442 O O . SER A 1 183 ? 22.562 13.607 23.436 1.00 98.62 183 SER A O 1
ATOM 1444 N N . VAL A 1 184 ? 23.993 12.841 21.874 1.00 98.75 184 VAL A N 1
ATOM 1445 C CA . VAL A 1 184 ? 22.973 12.170 21.047 1.00 98.75 184 VAL A CA 1
ATOM 1446 C C . VAL A 1 184 ? 22.351 10.991 21.802 1.00 98.75 184 VAL A C 1
ATOM 1448 O O . VAL A 1 184 ? 21.126 10.848 21.832 1.00 98.75 184 VAL A O 1
ATOM 1451 N N . ARG A 1 185 ? 23.179 10.181 22.475 1.00 98.56 185 ARG A N 1
ATOM 1452 C CA . ARG A 1 185 ? 22.723 9.063 23.315 1.00 98.56 185 ARG A CA 1
ATOM 1453 C C . ARG A 1 185 ? 21.844 9.539 24.472 1.00 98.56 185 ARG A C 1
ATOM 1455 O O . ARG A 1 185 ? 20.752 9.005 24.669 1.00 98.56 185 ARG A O 1
ATOM 1462 N N . THR A 1 186 ? 22.287 10.575 25.182 1.00 98.56 186 THR A N 1
ATOM 1463 C CA . THR A 1 186 ? 21.545 11.177 26.300 1.00 98.56 186 THR A CA 1
ATOM 1464 C C . THR A 1 186 ? 20.195 11.734 25.842 1.00 98.56 186 THR A C 1
ATOM 1466 O O . THR A 1 186 ? 19.179 11.540 26.516 1.00 98.56 186 THR A O 1
ATOM 1469 N N . PHE A 1 187 ? 20.149 12.385 24.672 1.00 98.75 187 PHE A N 1
ATOM 1470 C CA . PHE A 1 187 ? 18.898 12.851 24.076 1.00 98.75 187 PHE A CA 1
ATOM 1471 C C . PHE A 1 187 ? 17.932 11.689 23.823 1.00 98.75 187 PHE A C 1
ATOM 1473 O O . PHE A 1 187 ? 16.783 11.760 24.254 1.00 98.75 187 PHE A O 1
ATOM 1480 N N . ALA A 1 188 ? 18.386 10.614 23.169 1.00 98.31 188 ALA A N 1
ATOM 1481 C CA . ALA A 1 188 ? 17.528 9.480 22.825 1.00 98.31 188 ALA A CA 1
ATOM 1482 C C . ALA A 1 188 ? 16.939 8.799 24.074 1.00 98.31 188 ALA A C 1
ATOM 1484 O O . ALA A 1 188 ? 15.745 8.504 24.110 1.00 98.31 188 ALA A O 1
ATOM 1485 N N . GLN A 1 189 ? 17.747 8.626 25.125 1.00 97.81 189 GLN A N 1
ATOM 1486 C CA . GLN A 1 189 ? 17.290 8.101 26.417 1.00 97.81 189 GLN A CA 1
ATOM 1487 C C . GLN A 1 189 ? 16.262 9.028 27.076 1.00 97.81 189 GLN A C 1
ATOM 1489 O O . GLN A 1 189 ? 15.201 8.580 27.504 1.00 97.81 189 GLN A O 1
ATOM 1494 N N . THR A 1 190 ? 16.544 10.333 27.115 1.00 98.06 190 THR A N 1
ATOM 1495 C CA . THR A 1 190 ? 15.632 11.333 27.692 1.00 98.06 190 THR A CA 1
ATOM 1496 C C . THR A 1 190 ? 14.307 11.386 26.933 1.00 98.06 190 THR A C 1
ATOM 1498 O O . THR A 1 190 ? 13.245 11.490 27.547 1.00 98.06 190 THR A O 1
ATOM 1501 N N . PHE A 1 191 ? 14.357 11.304 25.603 1.00 98.31 191 PHE A N 1
ATOM 1502 C CA . PHE A 1 191 ? 13.174 11.267 24.756 1.00 98.31 191 PHE A CA 1
ATOM 1503 C C . PHE A 1 191 ? 12.332 10.020 25.041 1.00 98.31 191 PHE A C 1
ATOM 1505 O O . PHE A 1 191 ? 11.144 10.159 25.309 1.00 98.31 191 PHE A O 1
ATOM 1512 N N . ALA A 1 192 ? 12.944 8.833 25.086 1.00 94.06 192 ALA A N 1
ATOM 1513 C CA . ALA A 1 192 ? 12.245 7.572 25.349 1.00 94.06 192 ALA A CA 1
ATOM 1514 C C . ALA A 1 192 ? 11.607 7.485 26.751 1.00 94.06 192 ALA A C 1
ATOM 1516 O O . ALA A 1 192 ? 10.675 6.712 26.948 1.00 94.06 192 ALA A O 1
ATOM 1517 N N . ILE A 1 193 ? 12.098 8.262 27.724 1.00 96.31 193 ILE A N 1
ATOM 1518 C CA . ILE A 1 193 ? 11.477 8.382 29.054 1.00 96.31 193 ILE A CA 1
ATOM 1519 C C . ILE A 1 193 ? 10.248 9.301 29.014 1.00 96.31 193 ILE A C 1
ATOM 1521 O O . ILE A 1 193 ? 9.277 9.065 29.728 1.00 96.31 193 ILE A O 1
ATOM 1525 N N . LYS A 1 194 ? 10.298 10.377 28.219 1.00 96.75 194 LYS A N 1
ATOM 1526 C CA . LYS A 1 194 ? 9.253 11.413 28.183 1.00 96.75 194 LYS A CA 1
ATOM 1527 C C . LYS A 1 194 ? 8.132 11.128 27.185 1.00 96.75 194 LYS A C 1
ATOM 1529 O O . LYS A 1 194 ? 7.030 11.631 27.377 1.00 96.75 194 LYS A O 1
ATOM 1534 N N . PHE A 1 195 ? 8.421 10.375 26.129 1.00 96.56 195 PHE A N 1
ATOM 1535 C CA . PHE A 1 195 ? 7.507 10.104 25.026 1.00 96.56 195 PHE A CA 1
ATOM 1536 C C . PHE A 1 195 ? 7.479 8.604 24.734 1.00 96.56 195 PHE A C 1
ATOM 1538 O O . PHE A 1 195 ? 8.518 7.951 24.648 1.00 96.56 195 PHE A O 1
ATOM 1545 N N . ASP A 1 196 ? 6.278 8.065 24.564 1.00 92.69 196 ASP A N 1
ATOM 1546 C CA . ASP A 1 196 ? 6.018 6.656 24.260 1.00 92.69 196 ASP A CA 1
ATOM 1547 C C . ASP A 1 196 ? 6.068 6.347 22.754 1.00 92.69 196 ASP A C 1
ATOM 1549 O O . ASP A 1 196 ? 6.307 5.197 22.366 1.00 92.69 196 ASP A O 1
ATOM 1553 N N . ARG A 1 197 ? 5.915 7.380 21.915 1.00 96.31 197 ARG A N 1
ATOM 1554 C CA . ARG A 1 197 ? 5.888 7.299 20.451 1.00 96.31 197 ARG A CA 1
ATOM 1555 C C . ARG A 1 197 ? 6.726 8.375 19.749 1.00 96.31 197 ARG A C 1
ATOM 1557 O O . ARG A 1 197 ? 6.979 9.451 20.286 1.00 96.31 197 ARG A O 1
ATOM 1564 N N . CYS A 1 198 ? 7.116 8.086 18.510 1.00 97.69 198 CYS A N 1
ATOM 1565 C CA . CYS A 1 198 ? 7.728 9.012 17.558 1.00 97.69 198 CYS A CA 1
ATOM 1566 C C . CYS A 1 198 ? 7.208 8.683 16.154 1.00 97.69 198 CYS A C 1
ATOM 1568 O O . CYS A 1 198 ? 7.585 7.672 15.570 1.00 97.69 198 CYS A O 1
ATOM 1570 N N . ASP A 1 199 ? 6.330 9.526 15.619 1.00 97.12 199 ASP A N 1
ATOM 1571 C CA . ASP A 1 199 ? 5.707 9.330 14.308 1.00 97.12 199 ASP A CA 1
ATOM 1572 C C . ASP A 1 199 ? 6.530 9.945 13.178 1.00 97.12 199 ASP A C 1
ATOM 1574 O O . ASP A 1 199 ? 6.505 9.465 12.046 1.00 97.12 199 ASP A O 1
ATOM 1578 N N . ILE A 1 200 ? 7.227 11.047 13.465 1.00 98.38 200 ILE A N 1
ATOM 1579 C CA . ILE A 1 200 ? 7.938 11.834 12.459 1.00 98.38 200 ILE A CA 1
ATOM 1580 C C . ILE A 1 200 ? 9.306 12.234 13.019 1.00 98.38 200 ILE A C 1
ATOM 1582 O O . ILE A 1 200 ? 9.394 13.067 13.915 1.00 98.38 200 ILE A O 1
ATOM 1586 N N . LEU A 1 201 ? 10.387 11.689 12.469 1.00 98.62 201 LEU A N 1
ATOM 1587 C CA . LEU A 1 201 ? 11.756 12.091 12.795 1.00 98.62 201 LEU A CA 1
ATOM 1588 C C . LEU A 1 201 ? 12.350 12.879 11.626 1.00 98.62 201 LEU A C 1
ATOM 1590 O O . LEU A 1 201 ? 12.597 12.317 10.563 1.00 98.62 201 LEU A O 1
ATOM 1594 N N . ILE A 1 202 ? 12.603 14.173 11.821 1.00 98.75 202 ILE A N 1
ATOM 1595 C CA . ILE A 1 202 ? 13.187 15.061 10.809 1.00 98.75 202 ILE A CA 1
ATOM 1596 C C . ILE A 1 202 ? 14.598 15.459 11.241 1.00 98.75 202 ILE A C 1
ATOM 1598 O O . ILE A 1 202 ? 14.815 16.283 12.134 1.00 98.75 202 ILE A O 1
ATOM 1602 N N . LEU A 1 203 ? 15.573 14.879 10.555 1.00 98.69 203 LEU A N 1
ATOM 1603 C CA . LEU A 1 203 ? 17.001 15.078 10.753 1.00 98.69 203 LEU A CA 1
ATOM 1604 C C . LEU A 1 203 ? 17.452 16.251 9.875 1.00 98.69 203 LEU A C 1
ATOM 1606 O O . LEU A 1 203 ? 17.956 16.078 8.764 1.00 98.69 203 LEU A O 1
ATOM 1610 N N . ASN A 1 204 ? 17.160 17.460 10.356 1.00 98.38 204 ASN A N 1
ATOM 1611 C CA . ASN A 1 204 ? 17.298 18.709 9.609 1.00 98.38 204 ASN A CA 1
ATOM 1612 C C . ASN A 1 204 ? 18.591 19.480 9.908 1.00 98.38 204 ASN A C 1
ATOM 1614 O O . ASN A 1 204 ? 19.115 20.154 9.021 1.00 98.38 204 ASN A O 1
ATOM 1618 N N . ALA A 1 205 ? 19.094 19.432 11.143 1.00 97.06 205 ALA A N 1
ATOM 1619 C CA . ALA A 1 205 ? 20.234 20.258 11.530 1.00 97.06 205 ALA A CA 1
ATOM 1620 C C . ALA A 1 205 ? 21.479 19.983 10.670 1.00 97.06 205 ALA A C 1
ATOM 1622 O O . ALA A 1 205 ? 21.811 18.839 10.359 1.00 97.06 205 ALA A O 1
ATOM 1623 N N . GLY A 1 206 ? 22.191 21.054 10.326 1.00 95.25 206 GLY A N 1
ATOM 1624 C CA . GLY A 1 206 ? 23.458 20.970 9.623 1.00 95.25 206 GLY A CA 1
ATOM 1625 C C . GLY A 1 206 ? 24.212 22.295 9.618 1.00 95.25 206 GLY A C 1
ATOM 1626 O O . GLY A 1 206 ? 23.654 23.355 9.907 1.00 95.25 206 GLY A O 1
ATOM 1627 N N . VAL A 1 207 ? 25.492 22.210 9.290 1.00 96.44 207 VAL A N 1
ATOM 1628 C CA . VAL A 1 207 ? 26.449 23.305 9.148 1.00 96.44 207 VAL A CA 1
ATOM 1629 C C . VAL A 1 207 ? 27.007 23.316 7.725 1.00 96.44 207 VAL A C 1
ATOM 1631 O O . VAL A 1 207 ? 26.993 22.299 7.031 1.00 96.44 207 VAL A O 1
ATOM 1634 N N . PHE A 1 208 ? 27.472 24.478 7.274 1.00 95.38 208 PHE A N 1
ATOM 1635 C CA . PHE A 1 208 ? 28.000 24.683 5.926 1.00 95.38 208 PHE A CA 1
ATOM 1636 C C . PHE A 1 208 ? 29.234 25.584 5.974 1.00 95.38 208 PHE A C 1
ATOM 1638 O O . PHE A 1 208 ? 29.243 26.570 6.712 1.00 95.38 208 PHE A O 1
ATOM 1645 N N . GLY A 1 209 ? 30.253 25.259 5.172 1.00 91.19 209 GLY A N 1
ATOM 1646 C CA . GLY A 1 209 ? 31.414 26.125 4.946 1.00 91.19 209 GLY A CA 1
ATOM 1647 C C . GLY A 1 209 ? 32.316 26.340 6.165 1.00 91.19 209 GLY A C 1
ATOM 1648 O O . GLY A 1 209 ? 33.033 27.338 6.216 1.00 91.19 209 GLY A O 1
ATOM 1649 N N . LEU A 1 210 ? 32.280 25.447 7.160 1.00 93.31 210 LEU A N 1
ATOM 1650 C CA . LEU A 1 210 ? 33.128 25.569 8.346 1.00 93.31 210 LEU A CA 1
ATOM 1651 C C . LEU A 1 210 ? 34.603 25.279 8.017 1.00 93.31 210 LEU A C 1
ATOM 1653 O O . LEU A 1 210 ? 34.887 24.441 7.153 1.00 93.31 210 LEU A O 1
ATOM 1657 N N . PRO A 1 211 ? 35.559 25.933 8.706 1.00 94.12 211 PRO A N 1
ATOM 1658 C CA . PRO A 1 211 ? 36.956 25.525 8.648 1.00 94.12 211 PRO A CA 1
ATOM 1659 C C . PRO A 1 211 ? 37.137 24.129 9.256 1.00 94.12 211 PRO A C 1
ATOM 1661 O O . PRO A 1 211 ? 36.362 23.721 10.125 1.00 94.12 211 PRO A O 1
ATOM 1664 N N . HIS A 1 212 ? 38.199 23.434 8.837 1.00 96.94 212 HIS A N 1
ATOM 1665 C CA . HIS A 1 212 ? 38.569 22.136 9.406 1.00 96.94 212 HIS A CA 1
ATOM 1666 C C . HIS A 1 212 ? 38.698 22.239 10.925 1.00 96.94 212 HIS A C 1
ATOM 1668 O O . HIS A 1 212 ? 39.499 23.024 11.441 1.00 96.94 212 HIS A O 1
ATOM 1674 N N . THR A 1 213 ? 37.873 21.469 11.623 1.00 96.81 213 THR A N 1
ATOM 1675 C CA . THR A 1 213 ? 37.850 21.354 13.078 1.00 96.81 213 THR A CA 1
ATOM 1676 C C . THR A 1 213 ? 37.414 19.944 13.436 1.00 96.81 213 THR A C 1
ATOM 1678 O O . THR A 1 213 ? 36.638 19.332 12.699 1.00 96.81 213 THR A O 1
ATOM 1681 N N . LEU A 1 214 ? 37.910 19.450 14.567 1.00 96.88 214 LEU A N 1
ATOM 1682 C CA . LEU A 1 214 ? 37.470 18.182 15.128 1.00 96.88 214 LEU A CA 1
ATOM 1683 C C . LEU A 1 214 ? 36.508 18.434 16.286 1.00 96.88 214 LEU A C 1
ATOM 1685 O O . LEU A 1 214 ? 36.666 19.395 17.046 1.00 96.88 214 LEU A O 1
ATOM 1689 N N . THR A 1 215 ? 35.515 17.568 16.409 1.00 97.38 215 THR A N 1
ATOM 1690 C CA . THR A 1 215 ? 34.592 17.526 17.541 1.00 97.38 215 THR A CA 1
ATOM 1691 C C . THR A 1 215 ? 35.260 16.929 18.784 1.00 97.38 215 THR A C 1
ATOM 1693 O O . THR A 1 215 ? 36.406 16.475 18.750 1.00 97.38 215 THR A O 1
ATOM 1696 N N . ALA A 1 216 ? 34.522 16.877 19.898 1.00 94.44 216 ALA A N 1
ATOM 1697 C CA . ALA A 1 216 ? 34.978 16.190 21.107 1.00 94.44 216 ALA A CA 1
ATOM 1698 C C . ALA A 1 216 ? 35.182 14.675 20.901 1.00 94.44 216 ALA A C 1
ATOM 1700 O O . ALA A 1 216 ? 35.931 14.060 21.656 1.00 94.44 216 ALA A O 1
ATOM 1701 N N . ASP A 1 217 ? 34.554 14.095 19.874 1.00 96.50 217 ASP A N 1
ATOM 1702 C CA . ASP A 1 217 ? 34.693 12.682 19.509 1.00 96.50 217 ASP A CA 1
ATOM 1703 C C . ASP A 1 217 ? 35.872 12.433 18.544 1.00 96.50 217 ASP A C 1
ATOM 1705 O O . ASP A 1 217 ? 36.099 11.301 18.126 1.00 96.50 217 ASP A O 1
ATOM 1709 N N . GLY A 1 218 ? 36.633 13.476 18.184 1.00 96.19 218 GLY A N 1
ATOM 1710 C CA . GLY A 1 218 ? 37.799 13.368 17.302 1.00 96.19 218 GLY A CA 1
ATOM 1711 C C . GLY A 1 218 ? 37.471 13.282 15.808 1.00 96.19 218 GLY A C 1
ATOM 1712 O O . GLY A 1 218 ? 38.360 12.981 15.016 1.00 96.19 218 GLY A O 1
ATOM 1713 N N . LEU A 1 219 ? 36.227 13.565 15.413 1.00 96.81 219 LEU A N 1
ATOM 1714 C CA . LEU A 1 219 ? 35.752 13.489 14.029 1.00 96.81 219 LEU A CA 1
ATOM 1715 C C . LEU A 1 219 ? 35.614 14.877 13.405 1.00 96.81 219 LEU A C 1
ATOM 1717 O O . LEU A 1 219 ? 35.425 15.867 14.111 1.00 96.81 219 LEU A O 1
ATOM 1721 N N . GLU A 1 220 ? 35.674 14.959 12.077 1.00 97.31 220 GLU A N 1
ATOM 1722 C CA . GLU A 1 220 ? 35.465 16.216 11.360 1.00 97.31 220 GLU A CA 1
ATOM 1723 C C . GLU A 1 220 ? 34.040 16.745 11.605 1.00 97.31 220 GLU A C 1
ATOM 1725 O O . GLU A 1 220 ? 33.044 16.024 11.486 1.00 97.31 220 GLU A O 1
ATOM 1730 N N . THR A 1 221 ? 33.947 18.022 11.986 1.00 97.94 221 THR A N 1
ATOM 1731 C CA . THR A 1 221 ? 32.706 18.651 12.459 1.00 97.94 221 THR A CA 1
ATOM 1732 C C . THR A 1 221 ? 31.553 18.571 11.457 1.00 97.94 221 THR A C 1
ATOM 1734 O O . THR A 1 221 ? 30.424 18.280 11.857 1.00 97.94 221 THR A O 1
ATOM 1737 N N . THR A 1 222 ? 31.789 18.850 10.174 1.00 97.69 222 THR A N 1
ATOM 1738 C CA . THR A 1 222 ? 30.741 18.849 9.141 1.00 97.69 222 THR A CA 1
ATOM 1739 C C . THR A 1 222 ? 30.189 17.445 8.935 1.00 97.69 222 THR A C 1
ATOM 1741 O O . THR A 1 222 ? 28.972 17.265 8.970 1.00 97.69 222 THR A O 1
ATOM 1744 N N . PHE A 1 223 ? 31.062 16.450 8.788 1.00 97.12 223 PHE A N 1
ATOM 1745 C CA . PHE A 1 223 ? 30.702 15.040 8.694 1.00 97.12 223 PHE A CA 1
ATOM 1746 C C . PHE A 1 223 ? 29.876 14.590 9.898 1.00 97.12 223 PHE A C 1
ATOM 1748 O O . PHE A 1 223 ? 28.780 14.040 9.734 1.00 97.12 223 PHE A O 1
ATOM 1755 N N . GLN A 1 224 ? 30.356 14.870 11.112 1.00 98.19 224 GLN A N 1
ATOM 1756 C CA . GLN A 1 224 ? 29.672 14.403 12.304 1.00 98.19 224 GLN A CA 1
ATOM 1757 C C . GLN A 1 224 ? 28.306 15.074 12.487 1.00 98.19 224 GLN A C 1
ATOM 1759 O O . GLN A 1 224 ? 27.305 14.388 12.699 1.00 98.19 224 GLN A O 1
ATOM 1764 N N . VAL A 1 225 ? 28.242 16.405 12.389 1.00 98.25 225 VAL A N 1
ATOM 1765 C CA . VAL A 1 225 ? 27.009 17.163 12.642 1.00 98.25 225 VAL A CA 1
ATOM 1766 C C . VAL A 1 225 ? 25.961 16.919 11.558 1.00 98.25 225 VAL A C 1
ATOM 1768 O O . VAL A 1 225 ? 24.785 16.744 11.879 1.00 98.25 225 VAL A O 1
ATOM 1771 N N . ASN A 1 226 ? 26.359 16.921 10.283 1.00 98.12 226 ASN A N 1
ATOM 1772 C CA . ASN A 1 226 ? 25.408 16.828 9.173 1.00 98.12 226 ASN A CA 1
ATOM 1773 C C . ASN A 1 226 ? 24.922 15.406 8.919 1.00 98.12 226 ASN A C 1
ATOM 1775 O O . ASN A 1 226 ? 23.822 15.254 8.383 1.00 98.12 226 ASN A O 1
ATOM 1779 N N . TYR A 1 227 ? 25.743 14.406 9.254 1.00 97.81 227 TYR A N 1
ATOM 1780 C CA . TYR A 1 227 ? 25.484 13.016 8.911 1.00 97.81 227 TYR A CA 1
ATOM 1781 C C . TYR A 1 227 ? 25.620 12.063 10.103 1.00 97.81 227 TYR A C 1
ATOM 1783 O O . TYR A 1 227 ? 24.601 11.524 10.533 1.00 97.81 227 TYR A O 1
ATOM 1791 N N . LEU A 1 228 ? 26.820 11.844 10.661 1.00 97.88 228 LEU A N 1
ATOM 1792 C CA . LEU A 1 228 ? 27.041 10.715 11.583 1.00 97.88 228 LEU A CA 1
ATOM 1793 C C . LEU A 1 228 ? 26.128 10.765 12.815 1.00 97.88 228 LEU A C 1
ATOM 1795 O O . LEU A 1 228 ? 25.482 9.774 13.144 1.00 97.88 228 LEU A O 1
ATOM 1799 N N . SER A 1 229 ? 26.033 11.917 13.478 1.00 98.62 229 SER A N 1
ATOM 1800 C CA . SER A 1 229 ? 25.184 12.087 14.661 1.00 98.62 229 SER A CA 1
ATOM 1801 C C . SER A 1 229 ? 23.694 12.004 14.328 1.00 98.62 229 SER A C 1
ATOM 1803 O O . SER A 1 229 ? 22.908 11.541 15.152 1.00 98.62 229 SER A O 1
ATOM 1805 N N . GLN A 1 230 ? 23.292 12.413 13.121 1.00 98.38 230 GLN A N 1
ATOM 1806 C CA . GLN A 1 230 ? 21.908 12.295 12.646 1.00 98.38 230 GLN A CA 1
ATOM 1807 C C . GLN A 1 230 ? 21.549 10.827 12.377 1.00 98.38 230 GLN A C 1
ATOM 1809 O O . GLN A 1 230 ? 20.512 10.348 12.834 1.00 98.38 230 GLN A O 1
ATOM 1814 N N . PHE A 1 231 ? 22.430 10.096 11.688 1.00 97.81 231 PHE A N 1
ATOM 1815 C CA . PHE A 1 231 ? 22.308 8.655 11.478 1.00 97.81 231 PHE A CA 1
ATOM 1816 C C . PHE A 1 231 ? 22.266 7.907 12.812 1.00 97.81 231 PHE A C 1
ATOM 1818 O O . PHE A 1 231 ? 21.366 7.103 13.046 1.00 97.81 231 PHE A O 1
ATOM 1825 N N . TYR A 1 232 ? 23.187 8.219 13.723 1.00 98.44 232 TYR A N 1
ATOM 1826 C CA . TYR A 1 232 ? 23.239 7.593 15.036 1.00 98.44 232 TYR A CA 1
ATOM 1827 C C . TYR A 1 232 ? 21.965 7.857 15.851 1.00 98.44 232 TYR A C 1
ATOM 1829 O O . TYR A 1 232 ? 21.426 6.936 16.464 1.00 98.44 232 TYR A O 1
ATOM 1837 N N . LEU A 1 233 ? 21.419 9.077 15.793 1.00 98.69 233 LEU A N 1
ATOM 1838 C CA . LEU A 1 233 ? 20.124 9.392 16.396 1.00 98.69 233 LEU A CA 1
ATOM 1839 C C . LEU A 1 233 ? 18.992 8.538 15.804 1.00 98.69 233 LEU A C 1
ATOM 1841 O O . LEU A 1 233 ? 18.172 8.012 16.556 1.00 98.69 233 LEU A O 1
ATOM 1845 N N . ALA A 1 234 ? 18.952 8.376 14.478 1.00 97.44 234 ALA A N 1
ATOM 1846 C CA . ALA A 1 234 ? 17.959 7.538 13.808 1.00 97.44 234 ALA A CA 1
ATOM 1847 C C . ALA A 1 234 ? 18.035 6.076 14.270 1.00 97.44 234 ALA A C 1
ATOM 1849 O O . ALA A 1 234 ? 17.004 5.471 14.556 1.00 97.44 234 ALA A O 1
ATOM 1850 N N . VAL A 1 235 ? 19.250 5.532 14.403 1.00 95.62 235 VAL A N 1
ATOM 1851 C CA . VAL A 1 235 ? 19.484 4.171 14.907 1.00 95.62 235 VAL A CA 1
ATOM 1852 C C . VAL A 1 235 ? 19.016 4.030 16.356 1.00 95.62 235 VAL A C 1
ATOM 1854 O O . VAL A 1 235 ? 18.309 3.081 16.679 1.00 95.62 235 VAL A O 1
ATOM 1857 N N . LEU A 1 236 ? 19.348 4.983 17.232 1.00 97.56 236 LEU A N 1
ATOM 1858 C CA . LEU A 1 236 ? 18.935 4.937 18.639 1.00 97.56 236 LEU A CA 1
ATOM 1859 C C . LEU A 1 236 ? 17.414 5.040 18.820 1.00 97.56 236 LEU A C 1
ATOM 1861 O O . LEU A 1 236 ? 16.863 4.435 19.740 1.00 97.56 236 LEU A O 1
ATOM 1865 N N . LEU A 1 237 ? 16.730 5.792 17.954 1.00 96.88 237 LEU A N 1
ATOM 1866 C CA . LEU A 1 237 ? 15.273 5.928 17.975 1.00 96.88 237 LEU A CA 1
ATOM 1867 C C . LEU A 1 237 ? 14.546 4.841 17.163 1.00 96.88 237 LEU A C 1
ATOM 1869 O O . LEU A 1 237 ? 13.317 4.783 17.204 1.00 96.88 237 LEU A O 1
ATOM 1873 N N . GLN A 1 238 ? 15.257 3.946 16.470 1.00 92.75 238 GLN A N 1
ATOM 1874 C CA . GLN A 1 238 ? 14.653 2.891 15.648 1.00 92.75 238 GLN A CA 1
ATOM 1875 C C . GLN A 1 238 ? 13.619 2.030 16.408 1.00 92.75 238 GLN A C 1
ATOM 1877 O O . GLN A 1 238 ? 12.546 1.783 15.843 1.00 92.75 238 GLN A O 1
ATOM 1882 N N . PRO A 1 239 ? 13.835 1.628 17.680 1.00 90.81 239 PRO A N 1
ATOM 1883 C CA . PRO A 1 239 ? 12.847 0.828 18.402 1.00 90.81 239 PRO A CA 1
ATOM 1884 C C . PRO A 1 239 ? 11.530 1.572 18.653 1.00 90.81 239 PRO A C 1
ATOM 1886 O O . PRO A 1 239 ? 10.458 0.990 18.505 1.00 90.81 239 PRO A O 1
ATOM 1889 N N . ILE A 1 240 ? 11.583 2.860 19.021 1.00 94.75 240 ILE A N 1
ATOM 1890 C CA . ILE A 1 240 ? 10.369 3.658 19.264 1.00 94.75 240 ILE A CA 1
ATOM 1891 C C . ILE A 1 240 ? 9.670 4.029 17.953 1.00 94.75 240 ILE A C 1
ATOM 1893 O O . ILE A 1 240 ? 8.444 3.993 17.901 1.00 94.75 240 ILE A O 1
ATOM 1897 N N . LEU A 1 241 ? 10.429 4.291 16.884 1.00 93.56 241 LEU A N 1
ATOM 1898 C CA . LEU A 1 241 ? 9.896 4.497 15.534 1.00 93.56 241 LEU A CA 1
ATOM 1899 C C . LEU A 1 241 ? 9.118 3.264 15.054 1.00 93.56 241 LEU A C 1
ATOM 1901 O O . LEU A 1 241 ? 7.996 3.397 14.580 1.00 93.56 241 LEU A O 1
ATOM 1905 N N . SER A 1 242 ? 9.669 2.064 15.259 1.00 84.50 242 SER A N 1
ATOM 1906 C CA . SER A 1 242 ? 9.020 0.807 14.856 1.00 84.50 242 SER A CA 1
ATOM 1907 C C . SER A 1 242 ? 7.730 0.546 15.635 1.00 84.50 242 SER A C 1
ATOM 1909 O O . SER A 1 242 ? 6.727 0.154 15.052 1.00 84.50 242 SER A O 1
ATOM 1911 N N . ARG A 1 243 ? 7.714 0.828 16.947 1.00 86.12 243 ARG A N 1
ATOM 1912 C CA . ARG A 1 243 ? 6.485 0.741 17.761 1.00 86.12 243 ARG A CA 1
ATOM 1913 C C . ARG A 1 243 ? 5.431 1.785 17.388 1.00 86.12 243 ARG A C 1
ATOM 1915 O O . ARG A 1 243 ? 4.263 1.592 17.697 1.00 86.12 243 ARG A O 1
ATOM 1922 N N . SER A 1 244 ? 5.843 2.884 16.758 1.00 90.31 244 SER A N 1
ATOM 1923 C CA . SER A 1 244 ? 4.965 3.987 16.349 1.00 90.31 244 SER A CA 1
ATOM 1924 C C . SER A 1 244 ? 4.481 3.849 14.904 1.00 90.31 244 SER A C 1
ATOM 1926 O O . SER A 1 244 ? 3.979 4.823 14.344 1.00 90.31 244 SER A O 1
ATOM 1928 N N . ALA A 1 245 ? 4.669 2.680 14.279 1.00 80.25 245 ALA A N 1
ATOM 1929 C CA . ALA A 1 245 ? 4.312 2.460 12.887 1.00 80.25 245 ALA A CA 1
ATOM 1930 C C . ALA A 1 245 ? 2.825 2.801 12.612 1.00 80.25 245 ALA A C 1
ATOM 1932 O O . ALA A 1 245 ? 1.959 2.441 13.412 1.00 80.25 245 ALA A O 1
ATOM 1933 N N . PRO A 1 246 ? 2.511 3.488 11.494 1.00 84.00 246 PRO A N 1
ATOM 1934 C CA . PRO A 1 246 ? 3.452 3.988 10.492 1.00 84.00 246 PRO A CA 1
ATOM 1935 C C . PRO A 1 246 ? 4.200 5.244 10.976 1.00 84.00 246 PRO A C 1
ATOM 1937 O O . PRO A 1 246 ? 3.579 6.254 11.320 1.00 84.00 246 PRO A O 1
ATOM 1940 N N . ALA A 1 247 ? 5.536 5.188 10.927 1.00 90.00 247 ALA A N 1
ATOM 1941 C CA . ALA A 1 247 ? 6.440 6.284 11.268 1.00 90.00 247 ALA A CA 1
ATOM 1942 C C . ALA A 1 247 ? 7.285 6.693 10.051 1.00 90.00 247 ALA A C 1
ATOM 1944 O O . ALA A 1 247 ? 7.555 5.887 9.158 1.00 90.00 247 ALA A O 1
ATOM 1945 N N . ARG A 1 248 ? 7.718 7.955 10.000 1.00 94.19 248 ARG A N 1
ATOM 1946 C CA . ARG A 1 248 ? 8.515 8.512 8.900 1.00 94.19 248 ARG A CA 1
ATOM 1947 C C . ARG A 1 248 ? 9.820 9.099 9.420 1.00 94.19 248 ARG A C 1
ATOM 1949 O O . ARG A 1 248 ? 9.810 9.971 10.283 1.00 94.19 248 ARG A O 1
ATOM 1956 N N . VAL A 1 249 ? 10.932 8.686 8.818 1.00 96.19 249 VAL A N 1
ATOM 1957 C CA . VAL A 1 249 ? 12.250 9.299 9.023 1.00 96.19 249 VAL A CA 1
ATOM 1958 C C . VAL A 1 249 ? 12.612 10.123 7.788 1.00 96.19 249 VAL A C 1
ATOM 1960 O O . VAL A 1 249 ? 12.466 9.652 6.661 1.00 96.19 249 VAL A O 1
ATOM 1963 N N . VAL A 1 250 ? 13.059 11.360 7.991 1.00 97.69 250 VAL A N 1
ATOM 1964 C CA . VAL A 1 250 ? 13.441 12.302 6.933 1.00 97.69 250 VAL A CA 1
ATOM 1965 C C . VAL A 1 250 ? 14.860 12.790 7.190 1.00 97.69 250 VAL A C 1
ATOM 1967 O O . VAL A 1 250 ? 15.103 13.495 8.167 1.00 97.69 250 VAL A O 1
ATOM 1970 N N . PHE A 1 251 ? 15.785 12.469 6.287 1.00 98.06 251 PHE A N 1
ATOM 1971 C CA . PHE A 1 251 ? 17.118 13.072 6.255 1.00 98.06 251 PHE A CA 1
ATOM 1972 C C . PHE A 1 251 ? 17.103 14.279 5.322 1.00 98.06 251 PHE A C 1
ATOM 1974 O O . PHE A 1 251 ? 16.874 14.138 4.120 1.00 98.06 251 PHE A O 1
ATOM 1981 N N . VAL A 1 252 ? 17.355 15.478 5.851 1.00 97.62 252 VAL A N 1
ATOM 1982 C CA . VAL A 1 252 ? 17.379 16.685 5.016 1.00 97.62 252 VAL A CA 1
ATOM 1983 C C . VAL A 1 252 ? 18.709 16.765 4.265 1.00 97.62 252 VAL A C 1
ATOM 1985 O O . VAL A 1 252 ? 19.780 17.020 4.839 1.00 97.62 252 VAL A O 1
ATOM 1988 N N . SER A 1 253 ? 18.637 16.545 2.953 1.00 96.88 253 SER A N 1
ATOM 1989 C CA . SER A 1 253 ? 19.768 16.691 2.038 1.00 96.88 253 SER A CA 1
ATOM 1990 C C . SER A 1 253 ? 19.792 18.080 1.366 1.00 96.88 253 SER A C 1
ATOM 1992 O O . SER A 1 253 ? 19.093 18.998 1.791 1.00 96.88 253 SER A O 1
ATOM 1994 N N . ALA A 1 254 ? 20.640 18.261 0.357 1.00 94.12 254 ALA A N 1
ATOM 1995 C CA . ALA A 1 254 ? 20.720 19.453 -0.483 1.00 94.12 254 ALA A CA 1
ATOM 1996 C C . ALA A 1 254 ? 21.143 19.057 -1.901 1.00 94.12 254 ALA A C 1
ATOM 1998 O O . ALA A 1 254 ? 21.863 18.076 -2.060 1.00 94.12 254 ALA A O 1
ATOM 1999 N N . GLU A 1 255 ? 20.791 19.852 -2.915 1.00 93.50 255 GLU A N 1
ATOM 2000 C CA . GLU A 1 255 ? 21.227 19.660 -4.316 1.00 93.50 255 GLU A CA 1
ATOM 2001 C C . GLU A 1 255 ? 22.755 19.512 -4.458 1.00 93.50 255 GLU A C 1
ATOM 2003 O O . GLU A 1 255 ? 23.238 18.829 -5.357 1.00 93.50 255 GLU A O 1
ATOM 2008 N N . ALA A 1 256 ? 23.512 20.078 -3.512 1.00 93.38 256 ALA A N 1
ATOM 2009 C CA . ALA A 1 256 ? 24.961 19.947 -3.412 1.00 93.38 256 ALA A CA 1
ATOM 2010 C C . ALA A 1 256 ? 25.465 18.490 -3.344 1.00 93.38 256 ALA A C 1
ATOM 2012 O O . ALA A 1 256 ? 26.602 18.237 -3.730 1.00 93.38 256 ALA A O 1
ATOM 2013 N N . HIS A 1 257 ? 24.642 17.520 -2.918 1.00 94.25 257 HIS A N 1
ATOM 2014 C CA . HIS A 1 257 ? 25.032 16.101 -2.902 1.00 94.25 257 HIS A CA 1
ATOM 2015 C C . HIS A 1 257 ? 25.486 15.585 -4.277 1.00 94.25 257 HIS A C 1
ATOM 2017 O O . HIS A 1 257 ? 26.273 14.647 -4.342 1.00 94.25 257 HIS A O 1
ATOM 2023 N N . ARG A 1 258 ? 25.027 16.207 -5.375 1.00 92.88 258 ARG A N 1
ATOM 2024 C CA . ARG A 1 258 ? 25.417 15.846 -6.749 1.00 92.88 258 ARG A CA 1
ATOM 2025 C C . ARG A 1 258 ? 26.885 16.132 -7.071 1.00 92.88 258 ARG A C 1
ATOM 2027 O O . ARG A 1 258 ? 27.392 15.604 -8.051 1.00 92.88 258 ARG A O 1
ATOM 2034 N N . PHE A 1 259 ? 27.551 16.959 -6.266 1.00 93.88 259 PHE A N 1
ATOM 2035 C CA . PHE A 1 259 ? 28.972 17.289 -6.404 1.00 93.88 259 PHE A CA 1
ATOM 2036 C C . PHE A 1 259 ? 29.851 16.538 -5.393 1.00 93.88 259 PHE A C 1
ATOM 2038 O O . PHE A 1 259 ? 31.014 16.889 -5.207 1.00 93.88 259 PHE A O 1
ATOM 2045 N N . ALA A 1 260 ? 29.297 15.535 -4.705 1.00 92.81 260 ALA A N 1
ATOM 2046 C CA . ALA A 1 260 ? 30.065 14.674 -3.819 1.00 92.81 260 ALA A CA 1
ATOM 2047 C C . ALA A 1 260 ? 31.098 13.856 -4.608 1.00 92.81 260 ALA A C 1
ATOM 2049 O O . ALA A 1 260 ? 30.870 13.478 -5.756 1.00 92.81 260 ALA A O 1
ATOM 2050 N N . THR A 1 261 ? 32.226 13.563 -3.969 1.00 90.19 261 THR A N 1
ATOM 2051 C CA . THR A 1 261 ? 33.364 12.860 -4.585 1.00 90.19 261 THR A CA 1
ATOM 2052 C C . THR A 1 261 ? 33.568 11.456 -4.021 1.00 90.19 261 THR A C 1
ATOM 2054 O O . THR A 1 261 ? 34.589 10.832 -4.300 1.00 90.19 261 THR A O 1
ATOM 2057 N N . LEU A 1 262 ? 32.627 10.969 -3.205 1.00 88.50 262 LEU A N 1
ATOM 2058 C CA . LEU A 1 262 ? 32.696 9.643 -2.589 1.00 88.50 262 LEU A CA 1
ATOM 2059 C C . LEU A 1 262 ? 32.592 8.536 -3.647 1.00 88.50 262 LEU A C 1
ATOM 2061 O O . LEU A 1 262 ? 31.813 8.638 -4.595 1.00 88.50 262 LEU A O 1
ATOM 2065 N N . ASN A 1 263 ? 33.347 7.457 -3.444 1.00 85.19 263 ASN A N 1
ATOM 2066 C CA . ASN A 1 263 ? 33.288 6.228 -4.237 1.00 85.19 263 ASN A CA 1
ATOM 2067 C C . ASN A 1 263 ? 32.855 5.030 -3.361 1.00 85.19 263 ASN A C 1
ATOM 2069 O O . ASN A 1 263 ? 32.756 5.151 -2.143 1.00 85.19 263 ASN A O 1
ATOM 2073 N N . GLU A 1 264 ? 32.590 3.868 -3.965 1.00 77.62 264 GLU A N 1
ATOM 2074 C CA . GLU A 1 264 ? 32.086 2.682 -3.243 1.00 77.62 264 GLU A CA 1
ATOM 2075 C C . GLU A 1 264 ? 33.043 2.138 -2.166 1.00 77.62 264 GLU A C 1
ATOM 2077 O O . GLU A 1 264 ? 32.590 1.544 -1.191 1.00 77.62 264 GLU A O 1
ATOM 2082 N N . ALA A 1 265 ? 34.353 2.345 -2.320 1.00 77.44 265 ALA A N 1
ATOM 2083 C CA . ALA A 1 265 ? 35.377 1.854 -1.398 1.00 77.44 265 ALA A CA 1
ATOM 2084 C C . ALA A 1 265 ? 35.751 2.871 -0.302 1.00 77.44 265 ALA A C 1
ATOM 2086 O O . ALA A 1 265 ? 36.705 2.626 0.436 1.00 77.44 265 ALA A O 1
ATOM 2087 N N . CYS A 1 266 ? 35.044 4.007 -0.233 1.00 79.94 266 CYS A N 1
ATOM 2088 C CA . CYS A 1 266 ? 35.441 5.197 0.516 1.00 79.94 266 CYS A CA 1
ATOM 2089 C C . CYS A 1 266 ? 35.904 4.881 1.957 1.00 79.94 266 CYS A C 1
ATOM 2091 O O . CYS A 1 266 ? 35.102 4.395 2.763 1.00 79.94 266 CYS A O 1
ATOM 2093 N N . PRO A 1 267 ? 37.181 5.148 2.294 1.00 85.38 267 PRO A N 1
ATOM 2094 C CA . PRO A 1 267 ? 37.714 4.940 3.633 1.00 85.38 267 PRO A CA 1
ATOM 2095 C C . PRO A 1 267 ? 37.200 6.003 4.618 1.00 85.38 267 PRO A C 1
ATOM 2097 O O . PRO A 1 267 ? 36.760 7.090 4.236 1.00 85.38 267 PRO A O 1
ATOM 2100 N N . GLU A 1 268 ? 37.273 5.706 5.916 1.00 86.25 268 GLU A N 1
ATOM 2101 C CA . GLU A 1 268 ? 36.756 6.588 6.972 1.00 86.25 268 GLU A CA 1
ATOM 2102 C C . GLU A 1 268 ? 37.434 7.967 6.968 1.00 86.25 268 GLU A C 1
ATOM 2104 O O . GLU A 1 268 ? 36.788 8.981 7.225 1.00 86.25 268 GLU A O 1
ATOM 2109 N N . GLU A 1 269 ? 38.710 8.035 6.592 1.00 87.50 269 GLU A N 1
ATOM 2110 C CA . GLU A 1 269 ? 39.484 9.274 6.519 1.00 87.50 269 GLU A CA 1
ATOM 2111 C C . GLU A 1 269 ? 39.040 10.200 5.376 1.00 87.50 269 GLU A C 1
ATOM 2113 O O . GLU A 1 269 ? 39.316 11.397 5.420 1.00 87.50 269 GLU A O 1
ATOM 2118 N N . GLU A 1 270 ? 38.345 9.687 4.357 1.00 86.75 270 GLU A N 1
ATOM 2119 C CA . GLU A 1 270 ? 37.719 10.515 3.316 1.00 86.75 270 GLU A CA 1
ATOM 2120 C C . GLU A 1 270 ? 36.365 11.074 3.772 1.00 86.75 270 GLU A C 1
ATOM 2122 O O . GLU A 1 270 ? 35.987 12.189 3.400 1.00 86.75 270 GLU A O 1
ATOM 2127 N N . LEU A 1 271 ? 35.644 10.319 4.605 1.00 88.81 271 LEU A N 1
ATOM 2128 C CA . LEU A 1 271 ? 34.392 10.758 5.217 1.00 88.81 271 LEU A CA 1
ATOM 2129 C C . LEU A 1 271 ? 34.638 11.787 6.324 1.00 88.81 271 LEU A C 1
ATOM 2131 O O . LEU A 1 271 ? 33.928 12.787 6.401 1.00 88.81 271 LEU A O 1
ATOM 2135 N N . SER A 1 272 ? 35.663 11.558 7.146 1.00 93.56 272 SER A N 1
ATOM 2136 C CA . SER A 1 272 ? 36.078 12.405 8.261 1.00 93.56 272 SER A CA 1
ATOM 2137 C C . SER A 1 272 ? 37.575 12.740 8.167 1.00 93.56 272 SER A C 1
ATOM 2139 O O . SER A 1 272 ? 38.381 12.161 8.902 1.00 93.56 272 SER A O 1
ATOM 2141 N N . PRO A 1 273 ? 37.975 13.700 7.307 1.00 91.31 273 PRO A N 1
ATOM 2142 C CA . PRO A 1 273 ? 39.375 14.083 7.142 1.00 91.31 273 PRO A CA 1
ATOM 2143 C C . PRO A 1 273 ? 40.037 14.479 8.471 1.00 91.31 273 PRO A C 1
ATOM 2145 O O . PRO A 1 273 ? 39.634 15.474 9.082 1.00 91.31 273 PRO A O 1
ATOM 2148 N N . PRO A 1 274 ? 41.091 13.774 8.925 1.00 89.19 274 PRO A N 1
ATOM 2149 C CA . PRO A 1 274 ? 41.725 14.062 10.214 1.00 89.19 274 PRO A CA 1
ATOM 2150 C C . PRO A 1 274 ? 42.624 15.307 10.166 1.00 89.19 274 PRO A C 1
ATOM 2152 O O . PRO A 1 274 ? 42.960 15.886 11.201 1.00 89.19 274 PRO A O 1
ATOM 2155 N N . HIS A 1 275 ? 43.019 15.751 8.968 1.00 90.12 275 HIS A N 1
ATOM 2156 C CA . HIS A 1 275 ? 43.973 16.837 8.772 1.00 90.12 275 HIS A CA 1
ATOM 2157 C C . HIS A 1 275 ? 43.440 17.919 7.833 1.00 90.12 275 HIS A C 1
ATOM 2159 O O . HIS A 1 275 ? 42.860 17.644 6.788 1.00 90.12 275 HIS A O 1
ATOM 2165 N N . LYS A 1 276 ? 43.755 19.179 8.148 1.00 89.44 276 LYS A N 1
ATOM 2166 C CA . LYS A 1 276 ? 43.376 20.341 7.332 1.00 89.44 276 LYS A CA 1
ATOM 2167 C C . LYS A 1 276 ? 43.884 20.273 5.886 1.00 89.44 276 LYS A C 1
ATOM 2169 O O . LYS A 1 276 ? 43.241 20.815 4.998 1.00 89.44 276 LYS A O 1
ATOM 2174 N N . ALA A 1 277 ? 45.032 19.637 5.646 1.00 89.50 277 ALA A N 1
ATOM 2175 C CA . ALA A 1 277 ? 45.632 19.542 4.312 1.00 89.50 277 ALA A CA 1
ATOM 2176 C C . ALA A 1 277 ? 44.791 18.716 3.322 1.00 89.50 277 ALA A C 1
ATOM 2178 O O . ALA A 1 277 ? 44.928 18.899 2.117 1.00 89.50 277 ALA A O 1
ATOM 2179 N N . THR A 1 278 ? 43.931 17.831 3.828 1.00 86.44 278 THR A N 1
ATOM 2180 C CA . THR A 1 278 ? 43.063 16.952 3.033 1.00 86.44 278 THR A CA 1
ATOM 2181 C C . THR A 1 278 ? 41.590 17.358 3.126 1.00 86.44 278 THR A C 1
ATOM 2183 O O . THR A 1 278 ? 40.723 16.616 2.679 1.00 86.44 278 THR A O 1
ATOM 2186 N N . TYR A 1 279 ? 41.293 18.520 3.719 1.00 93.62 279 TYR A N 1
ATOM 2187 C CA . TYR A 1 279 ? 39.933 19.004 3.931 1.00 93.62 279 TYR A CA 1
ATOM 2188 C C . TYR A 1 279 ? 39.584 20.140 2.970 1.00 93.62 279 TYR A C 1
ATOM 2190 O O . TYR A 1 279 ? 40.245 21.180 2.951 1.00 93.62 279 TYR A O 1
ATOM 2198 N N . ASP A 1 280 ? 38.473 19.969 2.261 1.00 94.69 280 ASP A N 1
ATOM 2199 C CA . ASP A 1 280 ? 37.778 21.030 1.542 1.00 94.69 280 ASP A CA 1
ATOM 2200 C C . ASP A 1 280 ? 36.355 21.157 2.103 1.00 94.69 280 ASP A C 1
ATOM 2202 O O . ASP A 1 280 ? 35.620 20.172 2.195 1.00 94.69 280 ASP A O 1
ATOM 2206 N N . SER A 1 281 ? 35.965 22.369 2.506 1.00 95.56 281 SER A N 1
ATOM 2207 C CA . SER A 1 281 ? 34.693 22.593 3.203 1.00 95.56 281 SER A CA 1
ATOM 2208 C C . SER A 1 281 ? 33.466 22.427 2.308 1.00 95.56 281 SER A C 1
ATOM 2210 O O . SER A 1 281 ? 32.385 22.100 2.806 1.00 95.56 281 SER A O 1
ATOM 2212 N N . ILE A 1 282 ? 33.614 22.631 0.996 1.00 95.69 282 ILE A N 1
ATOM 2213 C CA . ILE A 1 282 ? 32.539 22.428 0.025 1.00 95.69 282 ILE A CA 1
ATOM 2214 C C . ILE A 1 282 ? 32.373 20.929 -0.210 1.00 95.69 282 ILE A C 1
ATOM 2216 O O . ILE A 1 282 ? 31.253 20.426 -0.112 1.00 95.69 282 ILE A O 1
ATOM 2220 N N . ILE A 1 283 ? 33.469 20.205 -0.449 1.00 94.56 283 ILE A N 1
ATOM 2221 C CA . ILE A 1 283 ? 33.438 18.753 -0.659 1.00 94.56 283 ILE A CA 1
ATOM 2222 C C . ILE A 1 283 ? 32.932 18.023 0.589 1.00 94.56 283 ILE A C 1
ATOM 2224 O O . ILE A 1 283 ? 32.041 17.186 0.467 1.00 94.56 283 ILE A O 1
ATOM 2228 N N . ALA A 1 284 ? 33.391 18.387 1.791 1.00 95.31 284 ALA A N 1
ATOM 2229 C CA . ALA A 1 284 ? 32.906 17.799 3.043 1.00 95.31 284 ALA A CA 1
ATOM 2230 C C . ALA A 1 284 ? 31.386 17.974 3.212 1.00 95.31 284 ALA A C 1
ATOM 2232 O O . ALA A 1 284 ? 30.672 17.036 3.580 1.00 95.31 284 ALA A O 1
ATOM 2233 N N . TYR A 1 285 ? 30.857 19.153 2.865 1.00 97.19 285 TYR A N 1
ATOM 2234 C CA . TYR A 1 285 ? 29.417 19.377 2.858 1.00 97.19 285 TYR A CA 1
ATOM 2235 C C . TYR A 1 285 ? 28.702 18.506 1.818 1.00 97.19 285 TYR A C 1
ATOM 2237 O O . TYR A 1 285 ? 27.736 17.826 2.172 1.00 97.19 285 TYR A O 1
ATOM 2245 N N . CYS A 1 286 ? 29.173 18.485 0.566 1.00 96.50 286 CYS A N 1
ATOM 2246 C CA . CYS A 1 286 ? 28.577 17.685 -0.510 1.00 96.50 286 CYS A CA 1
ATOM 2247 C C . CYS A 1 286 ? 28.540 16.195 -0.141 1.00 96.50 286 CYS A C 1
ATOM 2249 O O . CYS A 1 286 ? 27.481 15.570 -0.219 1.00 96.50 286 CYS A O 1
ATOM 2251 N N . ASN A 1 287 ? 29.656 15.665 0.363 1.00 95.50 287 ASN A N 1
ATOM 2252 C CA . ASN A 1 287 ? 29.784 14.290 0.837 1.00 95.50 287 ASN A CA 1
ATOM 2253 C C . ASN A 1 287 ? 28.799 14.004 1.980 1.00 95.50 287 ASN A C 1
ATOM 2255 O O . ASN A 1 287 ? 28.041 13.041 1.899 1.00 95.50 287 ASN A O 1
ATOM 2259 N N . SER A 1 288 ? 28.700 14.885 2.987 1.00 96.62 288 SER A N 1
ATOM 2260 C CA . SER A 1 288 ? 27.730 14.715 4.083 1.00 96.62 288 SER A CA 1
ATOM 2261 C C . SER A 1 288 ? 26.273 14.663 3.594 1.00 96.62 288 SER A C 1
ATOM 2263 O O . SER A 1 288 ? 25.452 13.909 4.119 1.00 96.62 288 SER A O 1
ATOM 2265 N N . LYS A 1 289 ? 25.939 15.430 2.547 1.00 97.44 289 LYS A N 1
ATOM 2266 C CA . LYS A 1 289 ? 24.599 15.453 1.950 1.00 97.44 289 LYS A CA 1
ATOM 2267 C C . LYS A 1 289 ? 24.326 14.232 1.072 1.00 97.44 289 LYS A C 1
ATOM 2269 O O . LYS A 1 289 ? 23.181 13.775 1.051 1.00 97.44 289 LYS A O 1
ATOM 2274 N N . LEU A 1 290 ? 25.342 13.657 0.429 1.00 96.31 290 LEU A N 1
ATOM 2275 C CA . LEU A 1 290 ? 25.227 12.354 -0.232 1.00 96.31 290 LEU A CA 1
ATOM 2276 C C . LEU A 1 290 ? 24.996 11.232 0.790 1.00 96.31 290 LEU A C 1
ATOM 2278 O O . LEU A 1 290 ? 24.077 10.436 0.607 1.00 96.31 290 LEU A O 1
ATOM 2282 N N . CYS A 1 291 ? 25.732 11.219 1.905 1.00 96.25 291 CYS A N 1
ATOM 2283 C CA . CYS A 1 291 ? 25.532 10.238 2.976 1.00 96.25 291 CYS A CA 1
ATOM 2284 C C . CYS A 1 291 ? 24.093 10.246 3.522 1.00 96.25 291 CYS A C 1
ATOM 2286 O O . CYS A 1 291 ? 23.518 9.181 3.753 1.00 96.25 291 CYS A O 1
ATOM 2288 N N . ASN A 1 292 ? 23.472 11.426 3.651 1.00 97.56 292 ASN A N 1
ATOM 2289 C CA . ASN A 1 292 ? 22.057 11.553 4.019 1.00 97.56 292 ASN A CA 1
ATOM 2290 C C . ASN A 1 292 ? 21.116 10.854 3.021 1.00 97.56 292 ASN A C 1
ATOM 2292 O O . ASN A 1 292 ? 20.167 10.195 3.444 1.00 97.56 292 ASN A O 1
ATOM 2296 N N . VAL A 1 293 ? 21.372 10.972 1.711 1.00 96.12 293 VAL A N 1
ATOM 2297 C CA . VAL A 1 293 ? 20.568 10.309 0.666 1.00 96.12 293 VAL A CA 1
ATOM 2298 C C . VAL A 1 293 ? 20.745 8.795 0.732 1.00 96.12 293 VAL A C 1
ATOM 2300 O O . VAL A 1 293 ? 19.757 8.068 0.813 1.00 96.12 293 VAL A O 1
ATOM 2303 N N . LEU A 1 294 ? 21.994 8.321 0.756 1.00 93.75 294 LEU A N 1
ATOM 2304 C CA . LEU A 1 294 ? 22.312 6.890 0.807 1.00 93.75 294 LEU A CA 1
ATOM 2305 C C . LEU A 1 294 ? 21.712 6.223 2.049 1.00 93.75 294 LEU A C 1
ATOM 2307 O O . LEU A 1 294 ? 21.143 5.139 1.968 1.00 93.75 294 LEU A O 1
ATOM 2311 N N . THR A 1 295 ? 21.768 6.907 3.189 1.00 93.50 295 THR A N 1
ATOM 2312 C CA . THR A 1 295 ? 21.210 6.404 4.447 1.00 93.50 295 THR A CA 1
ATOM 2313 C C . THR A 1 295 ? 19.694 6.381 4.438 1.00 93.50 295 THR A C 1
ATOM 2315 O O . THR A 1 295 ? 19.109 5.416 4.917 1.00 93.50 295 THR A O 1
ATOM 2318 N N . ALA A 1 296 ? 19.037 7.395 3.868 1.00 92.25 296 ALA A N 1
ATOM 2319 C CA . ALA A 1 296 ? 17.587 7.372 3.709 1.00 92.25 296 ALA A CA 1
ATOM 2320 C C . ALA A 1 296 ? 17.135 6.187 2.835 1.00 92.25 296 ALA A C 1
ATOM 2322 O O . ALA A 1 296 ? 16.175 5.502 3.190 1.00 92.25 296 ALA A O 1
ATOM 2323 N N . LEU A 1 297 ? 17.855 5.905 1.742 1.00 87.19 297 LEU A N 1
ATOM 2324 C CA . LEU A 1 297 ? 17.593 4.754 0.871 1.00 87.19 297 LEU A CA 1
ATOM 2325 C C . LEU A 1 297 ? 17.813 3.424 1.599 1.00 87.19 297 LEU A C 1
ATOM 2327 O O . LEU A 1 297 ? 16.958 2.543 1.544 1.00 87.19 297 LEU A O 1
ATOM 2331 N N . GLU A 1 298 ? 18.922 3.285 2.323 1.00 88.19 298 GLU A N 1
ATOM 2332 C CA . GLU A 1 298 ? 19.224 2.056 3.056 1.00 88.19 298 GLU A CA 1
ATOM 2333 C C . GLU A 1 298 ? 18.264 1.837 4.235 1.00 88.19 298 GLU A C 1
ATOM 2335 O O . GLU A 1 298 ? 17.854 0.707 4.500 1.00 88.19 298 GLU A O 1
ATOM 2340 N N . MET A 1 299 ? 17.841 2.903 4.921 1.00 86.06 299 MET A N 1
ATOM 2341 C CA . MET A 1 299 ? 16.812 2.811 5.958 1.00 86.06 299 MET A CA 1
ATOM 2342 C C . MET A 1 299 ? 15.458 2.404 5.379 1.00 86.06 299 MET A C 1
ATOM 2344 O O . MET A 1 299 ? 14.806 1.554 5.977 1.00 86.06 299 MET A O 1
ATOM 2348 N N . GLN A 1 300 ? 15.054 2.935 4.219 1.00 82.06 300 GLN A N 1
ATOM 2349 C CA . GLN A 1 300 ? 13.854 2.459 3.522 1.00 82.06 300 GLN A CA 1
ATOM 2350 C C . GLN A 1 300 ? 13.991 0.978 3.154 1.00 82.06 300 GLN A C 1
ATOM 2352 O O . GLN A 1 300 ? 13.069 0.208 3.385 1.00 82.06 300 GLN A O 1
ATOM 2357 N N . ARG A 1 301 ? 15.152 0.549 2.645 1.00 78.38 301 ARG A N 1
ATOM 2358 C CA . ARG A 1 301 ? 15.387 -0.854 2.281 1.00 78.38 301 ARG A CA 1
ATOM 2359 C C . ARG A 1 301 ? 15.306 -1.803 3.482 1.00 78.38 301 ARG A C 1
ATOM 2361 O O . ARG A 1 301 ? 14.844 -2.928 3.332 1.00 78.38 301 ARG A O 1
ATOM 2368 N N . ARG A 1 302 ? 15.794 -1.383 4.655 1.00 78.81 302 ARG A N 1
ATOM 2369 C CA . ARG A 1 302 ? 15.835 -2.221 5.872 1.00 78.81 302 ARG A CA 1
ATOM 2370 C C . ARG A 1 302 ? 14.565 -2.168 6.714 1.00 78.81 302 ARG A C 1
ATOM 2372 O O . ARG A 1 302 ? 14.240 -3.159 7.357 1.00 78.81 302 ARG A O 1
ATOM 2379 N N . PHE A 1 303 ? 13.926 -1.004 6.784 1.00 78.12 303 PHE A N 1
ATOM 2380 C CA . PHE A 1 303 ? 12.870 -0.703 7.754 1.00 78.12 303 PHE A CA 1
ATOM 2381 C C . PHE A 1 303 ? 11.602 -0.124 7.119 1.00 78.12 303 PHE A C 1
ATOM 2383 O O . PHE A 1 303 ? 10.646 0.156 7.839 1.00 78.12 303 PHE A O 1
ATOM 2390 N N . GLY A 1 304 ? 11.600 0.121 5.808 1.00 64.69 304 GLY A N 1
ATOM 2391 C CA . GLY A 1 304 ? 10.398 0.508 5.083 1.00 64.69 304 GLY A CA 1
ATOM 2392 C C . GLY A 1 304 ? 9.373 -0.630 5.032 1.00 64.69 304 GLY A C 1
ATOM 2393 O O . GLY A 1 304 ? 9.698 -1.766 5.392 1.00 64.69 304 GLY A O 1
ATOM 2394 N N . PRO A 1 305 ? 8.137 -0.331 4.593 1.00 61.81 305 PRO A N 1
ATOM 2395 C CA . PRO A 1 305 ? 7.150 -1.360 4.275 1.00 61.81 305 PRO A CA 1
ATOM 2396 C C . PRO A 1 305 ? 7.761 -2.421 3.358 1.00 61.81 305 PRO A C 1
ATOM 2398 O O . PRO A 1 305 ? 8.640 -2.114 2.543 1.00 61.81 305 PRO A O 1
ATOM 2401 N N . SER A 1 306 ? 7.313 -3.672 3.484 1.00 73.56 306 SER A N 1
ATOM 2402 C CA . SER A 1 306 ? 7.780 -4.724 2.580 1.00 73.56 306 SER A CA 1
ATOM 2403 C C . SER A 1 306 ? 7.553 -4.300 1.121 1.00 73.56 306 SER A C 1
ATOM 2405 O O . SER A 1 306 ? 6.614 -3.569 0.805 1.00 73.56 306 SER A O 1
ATOM 2407 N N . ARG A 1 307 ? 8.399 -4.752 0.188 1.00 81.12 307 ARG A N 1
ATOM 2408 C CA . ARG A 1 307 ? 8.219 -4.419 -1.240 1.00 81.12 307 ARG A CA 1
ATOM 2409 C C . ARG A 1 307 ? 6.823 -4.797 -1.749 1.00 81.12 307 ARG A C 1
ATOM 2411 O O . ARG A 1 307 ? 6.289 -4.119 -2.616 1.00 81.12 307 ARG A O 1
ATOM 2418 N N . LEU A 1 308 ? 6.215 -5.838 -1.177 1.00 82.69 308 LEU A N 1
ATOM 2419 C CA . LEU A 1 308 ? 4.833 -6.222 -1.457 1.00 82.69 308 LEU A CA 1
ATOM 2420 C C . LEU A 1 308 ? 3.818 -5.206 -0.922 1.00 82.69 308 LEU A C 1
ATOM 2422 O O . LEU A 1 308 ? 2.880 -4.876 -1.635 1.00 82.69 308 LEU A O 1
ATOM 2426 N N . GLU A 1 309 ? 4.010 -4.645 0.271 1.00 86.44 309 GLU A N 1
ATOM 2427 C CA . GLU A 1 309 ? 3.180 -3.534 0.756 1.00 86.44 309 GLU A CA 1
ATOM 2428 C C . GLU A 1 309 ? 3.299 -2.292 -0.138 1.00 86.44 309 GLU A C 1
ATOM 2430 O O . GLU A 1 309 ? 2.292 -1.636 -0.390 1.00 86.44 309 GLU A O 1
ATOM 2435 N N . GLU A 1 310 ? 4.487 -1.984 -0.676 1.00 86.19 310 GLU A N 1
ATOM 2436 C CA . GLU A 1 310 ? 4.647 -0.904 -1.667 1.00 86.19 310 GLU A CA 1
ATOM 2437 C C . GLU A 1 310 ? 3.803 -1.181 -2.927 1.00 86.19 310 GLU A C 1
ATOM 2439 O O . GLU A 1 310 ? 3.105 -0.289 -3.411 1.00 86.19 310 GLU A O 1
ATOM 2444 N N . VAL A 1 311 ? 3.794 -2.427 -3.423 1.00 89.69 311 VAL A N 1
ATOM 2445 C CA . VAL A 1 311 ? 2.914 -2.864 -4.525 1.00 89.69 311 VAL A CA 1
ATOM 2446 C C . VAL A 1 311 ? 1.442 -2.692 -4.137 1.00 89.69 311 VAL A C 1
ATOM 2448 O O . VAL A 1 311 ? 0.678 -2.112 -4.908 1.00 89.69 311 VAL A O 1
ATOM 2451 N N . MET A 1 312 ? 1.035 -3.117 -2.940 1.00 92.00 312 MET A N 1
ATOM 2452 C CA . MET A 1 312 ? -0.356 -3.008 -2.482 1.00 92.00 312 MET A CA 1
ATOM 2453 C C . MET A 1 312 ? -0.816 -1.547 -2.312 1.00 92.00 312 MET A C 1
ATOM 2455 O O . MET A 1 312 ? -1.943 -1.192 -2.664 1.00 92.00 312 MET A O 1
ATOM 2459 N N . GLN A 1 313 ? 0.081 -0.644 -1.915 1.00 87.94 313 GLN A N 1
ATOM 2460 C CA . GLN A 1 313 ? -0.209 0.792 -1.869 1.00 87.94 313 GLN A CA 1
ATOM 2461 C C . GLN A 1 313 ? -0.540 1.367 -3.255 1.00 87.94 313 GLN A C 1
ATOM 2463 O O . GLN A 1 313 ? -1.419 2.226 -3.356 1.00 87.94 313 GLN A O 1
ATOM 2468 N N . THR A 1 314 ? 0.091 0.878 -4.333 1.00 90.44 314 THR A N 1
ATOM 2469 C CA . THR A 1 314 ? -0.239 1.325 -5.704 1.00 90.44 314 THR A CA 1
ATOM 2470 C C . THR A 1 314 ? -1.650 0.934 -6.145 1.00 90.44 314 THR A C 1
ATOM 2472 O O . THR A 1 314 ? -2.231 1.610 -6.995 1.00 90.44 314 THR A O 1
ATOM 2475 N N . VAL A 1 315 ? -2.226 -0.114 -5.548 1.00 92.06 315 VAL A N 1
ATOM 2476 C CA . VAL A 1 315 ? -3.592 -0.575 -5.848 1.00 92.06 315 VAL A CA 1
ATOM 2477 C C . VAL A 1 315 ? -4.619 -0.101 -4.822 1.00 92.06 315 VAL A C 1
ATOM 2479 O O . VAL A 1 315 ? -5.803 -0.383 -4.988 1.00 92.06 315 VAL A O 1
ATOM 2482 N N . LYS A 1 316 ? -4.190 0.681 -3.819 1.00 91.94 316 LYS A N 1
ATOM 2483 C CA . LYS A 1 316 ? -5.008 1.198 -2.709 1.00 91.94 316 LYS A CA 1
ATOM 2484 C C . LYS A 1 316 ? -5.571 0.101 -1.800 1.00 91.94 316 LYS A C 1
ATOM 2486 O O . LYS A 1 316 ? -6.723 0.184 -1.383 1.00 91.94 316 LYS A O 1
ATOM 2491 N N . CYS A 1 317 ? -4.763 -0.907 -1.484 1.00 89.62 317 CYS A N 1
ATOM 2492 C CA . CYS A 1 317 ? -5.106 -1.916 -0.486 1.00 89.62 317 CYS A CA 1
ATOM 2493 C C . CYS A 1 317 ? -3.959 -2.146 0.507 1.00 89.62 317 CYS A C 1
ATOM 2495 O O . CYS A 1 317 ? -2.818 -1.744 0.278 1.00 89.62 317 CYS A O 1
ATOM 2497 N N . GLU A 1 318 ? -4.272 -2.816 1.612 1.00 90.75 318 GLU A N 1
ATOM 2498 C CA . GLU A 1 318 ? -3.322 -3.187 2.663 1.00 90.75 318 GLU A CA 1
ATOM 2499 C C . GLU A 1 318 ? -3.332 -4.706 2.873 1.00 90.75 318 GLU A C 1
ATOM 2501 O O . GLU A 1 318 ? -4.356 -5.356 2.657 1.00 90.75 318 GLU A O 1
ATOM 2506 N N . ILE A 1 319 ? -2.197 -5.275 3.289 1.00 90.06 319 ILE A N 1
ATOM 2507 C CA . ILE A 1 319 ? -2.097 -6.689 3.680 1.00 90.06 319 ILE A CA 1
ATOM 2508 C C . ILE A 1 319 ? -2.570 -6.816 5.131 1.00 90.06 319 ILE A C 1
ATOM 2510 O O . ILE A 1 319 ? -2.027 -6.150 6.010 1.00 90.06 319 ILE A O 1
ATOM 2514 N N . ILE A 1 320 ? -3.562 -7.672 5.380 1.00 89.69 320 ILE A N 1
ATOM 2515 C CA . ILE A 1 320 ? -4.115 -7.927 6.718 1.00 89.69 320 ILE A CA 1
ATOM 2516 C C . ILE A 1 320 ? -3.402 -9.104 7.383 1.00 89.69 320 ILE A C 1
ATOM 2518 O O . ILE A 1 320 ? -2.922 -8.997 8.510 1.00 89.69 320 ILE A O 1
ATOM 2522 N N . SER A 1 321 ? -3.365 -10.239 6.690 1.00 89.06 321 SER A N 1
ATOM 2523 C CA . SER A 1 321 ? -2.782 -11.487 7.174 1.00 89.06 321 SER A CA 1
ATOM 2524 C C . SER A 1 321 ? -2.144 -12.261 6.025 1.00 89.06 321 SER A C 1
ATOM 2526 O O . SER A 1 321 ? -2.349 -11.953 4.846 1.00 89.06 321 SER A O 1
ATOM 2528 N N . MET A 1 322 ? -1.314 -13.235 6.388 1.00 90.19 322 MET A N 1
ATOM 2529 C CA . MET A 1 322 ? -0.599 -14.099 5.461 1.00 90.19 322 MET A CA 1
ATOM 2530 C C . MET A 1 322 ? -0.591 -15.526 5.997 1.00 90.19 322 MET A C 1
ATOM 2532 O O . MET A 1 322 ? -0.292 -15.754 7.171 1.00 90.19 322 MET A O 1
ATOM 2536 N N . THR A 1 323 ? -0.814 -16.477 5.096 1.00 88.81 323 THR A N 1
ATOM 2537 C CA . THR A 1 323 ? -0.677 -17.913 5.338 1.00 88.81 323 THR A CA 1
ATOM 2538 C C . THR A 1 323 ? 0.067 -18.563 4.176 1.00 88.81 323 THR A C 1
ATOM 2540 O O . THR A 1 323 ? -0.095 -18.154 3.028 1.00 88.81 323 THR A O 1
ATOM 2543 N N . SER A 1 324 ? 0.866 -19.594 4.462 1.00 89.81 324 SER A N 1
ATOM 2544 C CA . SER A 1 324 ? 1.775 -20.197 3.481 1.00 89.81 324 SER A CA 1
ATOM 2545 C C . SER A 1 324 ? 1.778 -21.722 3.501 1.00 89.81 324 SER A C 1
ATOM 2547 O O . SER A 1 324 ? 1.535 -22.373 4.522 1.00 89.81 324 SER A O 1
ATOM 2549 N N . THR A 1 325 ? 2.129 -22.278 2.348 1.00 89.69 325 THR A N 1
ATOM 2550 C CA . THR A 1 325 ? 2.572 -23.662 2.125 1.00 89.69 325 THR A CA 1
ATOM 2551 C C . THR A 1 325 ? 3.972 -23.641 1.508 1.00 89.69 325 THR A C 1
ATOM 2553 O O . THR A 1 325 ? 4.520 -22.563 1.292 1.00 89.69 325 THR A O 1
ATOM 2556 N N . ASP A 1 326 ? 4.557 -24.801 1.209 1.00 84.25 326 ASP A N 1
ATOM 2557 C CA . ASP A 1 326 ? 5.886 -24.853 0.585 1.00 84.25 326 ASP A CA 1
ATOM 2558 C C . ASP A 1 326 ? 5.879 -24.272 -0.849 1.00 84.25 326 ASP A C 1
ATOM 2560 O O . ASP A 1 326 ? 6.907 -23.798 -1.332 1.00 84.25 326 ASP A O 1
ATOM 2564 N N . GLU A 1 327 ? 4.724 -24.270 -1.529 1.00 87.94 327 GLU A N 1
ATOM 2565 C CA . GLU A 1 327 ? 4.593 -23.843 -2.929 1.00 87.94 327 GLU A CA 1
ATOM 2566 C C . GLU A 1 327 ? 3.813 -22.537 -3.147 1.00 87.94 327 GLU A C 1
ATOM 2568 O O . GLU A 1 327 ? 3.855 -21.979 -4.250 1.00 87.94 327 GLU A O 1
ATOM 2573 N N . LEU A 1 328 ? 3.068 -22.067 -2.142 1.00 91.25 328 LEU A N 1
ATOM 2574 C CA . LEU A 1 328 ? 2.133 -20.952 -2.288 1.00 91.25 328 LEU A CA 1
ATOM 2575 C C . LEU A 1 328 ? 2.013 -20.125 -1.009 1.00 91.25 328 LEU A C 1
ATOM 2577 O O . LEU A 1 328 ? 1.653 -20.657 0.046 1.00 91.25 328 LEU A O 1
ATOM 2581 N N . ASP A 1 329 ? 2.204 -18.820 -1.167 1.00 92.69 329 ASP A N 1
ATOM 2582 C CA . ASP A 1 329 ? 1.882 -17.783 -0.194 1.00 92.69 329 ASP A CA 1
ATOM 2583 C C . ASP A 1 329 ? 0.525 -17.155 -0.534 1.00 92.69 329 ASP A C 1
ATOM 2585 O O . ASP A 1 329 ? 0.258 -16.809 -1.690 1.00 92.69 329 ASP A O 1
ATOM 2589 N N . ALA A 1 330 ? -0.333 -16.989 0.470 1.00 95.56 330 ALA A N 1
ATOM 2590 C CA . ALA A 1 330 ? -1.640 -16.355 0.359 1.00 95.56 330 ALA A CA 1
ATOM 2591 C C . ALA A 1 330 ? -1.763 -15.200 1.350 1.00 95.56 330 ALA A C 1
ATOM 2593 O O . ALA A 1 330 ? -1.410 -15.331 2.519 1.00 95.56 330 ALA A O 1
ATOM 2594 N N . TYR A 1 331 ? -2.321 -14.088 0.885 1.00 96.06 331 TYR A N 1
ATOM 2595 C CA . TYR A 1 331 ? -2.464 -12.850 1.639 1.00 96.06 331 TYR A CA 1
ATOM 2596 C C . TYR A 1 331 ? -3.921 -12.408 1.619 1.00 96.06 331 TYR A C 1
ATOM 2598 O O . TYR A 1 331 ? -4.505 -12.246 0.541 1.00 96.06 331 TYR A O 1
ATOM 2606 N N . VAL A 1 332 ? -4.511 -12.217 2.797 1.00 95.31 332 VAL A N 1
ATOM 2607 C CA . VAL A 1 332 ? -5.816 -11.556 2.923 1.00 95.31 332 VAL A CA 1
ATOM 2608 C C . VAL A 1 332 ? -5.571 -10.051 2.887 1.00 95.31 332 VAL A C 1
ATOM 2610 O O . VAL A 1 332 ? -4.706 -9.542 3.603 1.00 95.31 332 VAL A O 1
ATOM 2613 N N . LEU A 1 333 ? -6.308 -9.335 2.042 1.00 94.94 333 LEU A N 1
ATOM 2614 C CA . LEU A 1 333 ? -6.174 -7.892 1.851 1.00 94.94 333 LEU A CA 1
ATOM 2615 C C . LEU A 1 333 ? -7.363 -7.138 2.456 1.00 94.94 333 LEU A C 1
ATOM 2617 O O . LEU A 1 333 ? -8.451 -7.691 2.624 1.00 94.94 333 LEU A O 1
ATOM 2621 N N . SER A 1 334 ? -7.174 -5.836 2.692 1.00 91.44 334 SER A N 1
ATOM 2622 C CA . SER A 1 334 ? -8.249 -4.896 3.056 1.00 91.44 334 SER A CA 1
ATOM 2623 C C . SER A 1 334 ? -9.418 -4.918 2.070 1.00 91.44 334 SER A C 1
ATOM 2625 O O . SER A 1 334 ? -10.548 -4.643 2.447 1.00 91.44 334 SER A O 1
ATOM 2627 N N . GLU A 1 335 ? -9.133 -5.251 0.812 1.00 90.38 335 GLU A N 1
ATOM 2628 C CA . GLU A 1 335 ? -10.065 -5.239 -0.311 1.00 90.38 335 GLU A CA 1
ATOM 2629 C C . GLU A 1 335 ? -9.826 -6.477 -1.198 1.00 90.38 335 GLU A C 1
ATOM 2631 O O . GLU A 1 335 ? -9.524 -6.304 -2.372 1.00 90.38 335 GLU A O 1
ATOM 2636 N N . SER A 1 336 ? -9.939 -7.700 -0.645 1.00 91.12 336 SER A N 1
ATOM 2637 C CA . SER A 1 336 ? -9.838 -9.030 -1.309 1.00 91.12 336 SER A CA 1
ATOM 2638 C C . SER A 1 336 ? -8.557 -9.845 -1.015 1.00 91.12 336 SER A C 1
ATOM 2640 O O . SER A 1 336 ? -8.292 -10.073 0.165 1.00 91.12 336 SER A O 1
ATOM 2642 N N . SER A 1 337 ? -7.818 -10.360 -2.012 1.00 97.69 337 SER A N 1
ATOM 2643 C CA . SER A 1 337 ? -6.755 -11.368 -1.812 1.00 97.69 337 SER A CA 1
ATOM 2644 C C . SER A 1 337 ? -5.613 -11.310 -2.829 1.00 97.69 337 SER A C 1
ATOM 2646 O O . SER A 1 337 ? -5.794 -10.944 -3.991 1.00 97.69 337 SER A O 1
ATOM 2648 N N . MET A 1 338 ? -4.428 -11.762 -2.408 1.00 97.44 338 MET A N 1
ATOM 2649 C CA . MET A 1 338 ? -3.253 -11.947 -3.265 1.00 97.44 338 MET A CA 1
ATOM 2650 C C . MET A 1 338 ? -2.622 -13.325 -3.032 1.00 97.44 338 MET A C 1
ATOM 2652 O O . MET A 1 338 ? -2.510 -13.771 -1.894 1.00 97.44 338 MET A O 1
ATOM 2656 N N . PHE A 1 339 ? -2.172 -13.979 -4.103 1.00 96.88 339 PHE A N 1
ATOM 2657 C CA . PHE A 1 339 ? -1.472 -15.263 -4.055 1.00 96.88 339 PHE A CA 1
ATOM 2658 C C . PHE A 1 339 ? -0.172 -15.210 -4.850 1.00 96.88 339 PHE A C 1
ATOM 2660 O O . PHE A 1 339 ? -0.145 -14.730 -5.988 1.00 96.88 339 PHE A O 1
ATOM 2667 N N . ILE A 1 340 ? 0.901 -15.745 -4.272 1.00 94.81 340 ILE A N 1
ATOM 2668 C CA . ILE A 1 340 ? 2.237 -15.748 -4.865 1.00 94.81 340 ILE A CA 1
ATOM 2669 C C . ILE A 1 340 ? 2.813 -17.160 -4.792 1.00 94.81 340 ILE A C 1
ATOM 2671 O O . ILE A 1 340 ? 2.900 -17.763 -3.731 1.00 94.81 340 ILE A O 1
ATOM 2675 N N . SER A 1 341 ? 3.218 -17.686 -5.942 1.00 90.69 341 SER A N 1
ATOM 2676 C CA . SER A 1 341 ? 3.970 -18.940 -6.066 1.00 90.69 341 SER A CA 1
ATOM 2677 C C . SER A 1 341 ? 5.216 -18.706 -6.918 1.00 90.69 341 SER A C 1
ATOM 2679 O O . SER A 1 341 ? 5.403 -17.621 -7.472 1.00 90.69 341 SER A O 1
ATOM 2681 N N . ALA A 1 342 ? 6.037 -19.740 -7.106 1.00 87.38 342 ALA A N 1
ATOM 2682 C CA . ALA A 1 342 ? 7.305 -19.641 -7.831 1.00 87.38 342 ALA A CA 1
ATOM 2683 C C . ALA A 1 342 ? 7.210 -18.988 -9.227 1.00 87.38 342 ALA A C 1
ATOM 2685 O O . ALA A 1 342 ? 8.174 -18.367 -9.676 1.00 87.38 342 ALA A O 1
ATOM 2686 N N . ARG A 1 343 ? 6.085 -19.157 -9.943 1.00 89.81 343 ARG A N 1
ATOM 2687 C CA . ARG A 1 343 ? 5.893 -18.644 -11.316 1.00 89.81 343 ARG A CA 1
ATOM 2688 C C . ARG A 1 343 ? 4.507 -18.055 -11.596 1.00 89.81 343 ARG A C 1
ATOM 2690 O O . ARG A 1 343 ? 4.223 -17.722 -12.745 1.00 89.81 343 ARG A O 1
ATOM 2697 N N . ARG A 1 344 ? 3.645 -17.927 -10.583 1.00 93.00 344 ARG A N 1
ATOM 2698 C CA . ARG A 1 344 ? 2.279 -17.404 -10.729 1.00 93.00 344 ARG A CA 1
ATOM 2699 C C . ARG A 1 344 ? 1.9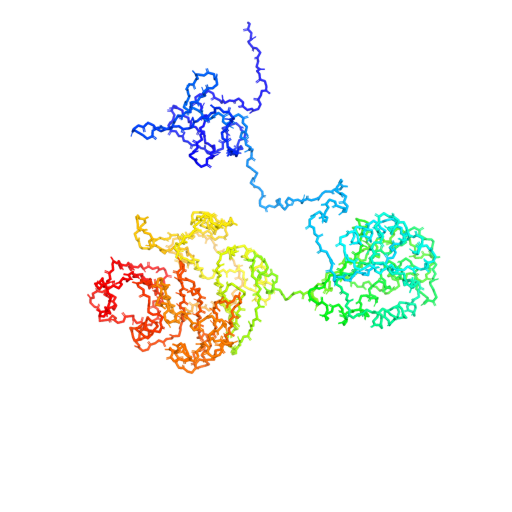81 -16.382 -9.641 1.00 93.00 344 ARG A C 1
ATOM 2701 O O . ARG A 1 344 ? 2.209 -16.653 -8.463 1.00 93.00 344 ARG A O 1
ATOM 2708 N N . PHE A 1 345 ? 1.442 -15.248 -10.073 1.00 95.44 345 PHE A N 1
ATOM 2709 C CA . PHE A 1 345 ? 0.963 -14.152 -9.240 1.00 95.44 345 PHE A CA 1
ATOM 2710 C C . PHE A 1 345 ? -0.524 -13.941 -9.529 1.00 95.44 345 PHE A C 1
ATOM 2712 O O . PHE A 1 345 ? -0.904 -13.813 -10.693 1.00 95.44 345 PHE A O 1
ATOM 2719 N N . ILE A 1 346 ? -1.352 -13.923 -8.488 1.00 97.56 346 ILE A N 1
ATOM 2720 C CA . ILE A 1 346 ? -2.790 -13.656 -8.577 1.00 97.56 346 ILE A CA 1
ATOM 2721 C C . ILE A 1 346 ? -3.086 -12.493 -7.640 1.00 97.56 346 ILE A C 1
ATOM 2723 O O . ILE A 1 346 ? -2.733 -12.542 -6.465 1.00 97.56 346 ILE A O 1
ATOM 2727 N N . LEU A 1 347 ? -3.743 -11.460 -8.157 1.00 97.56 347 LEU A N 1
ATOM 2728 C CA . LEU A 1 347 ? -4.220 -10.328 -7.373 1.00 97.56 347 LEU A CA 1
ATOM 2729 C C . LEU A 1 347 ? -5.685 -10.093 -7.711 1.00 97.56 347 LEU A C 1
ATOM 2731 O O . LEU A 1 347 ? -6.019 -9.778 -8.853 1.00 97.56 347 LEU A O 1
ATOM 2735 N N . LYS A 1 348 ? -6.538 -10.235 -6.701 1.00 97.44 348 LYS A N 1
ATOM 2736 C CA . LYS A 1 348 ? -7.962 -9.932 -6.768 1.00 97.44 348 LYS A CA 1
ATOM 2737 C C . LYS A 1 348 ? -8.228 -8.768 -5.831 1.00 97.44 348 LYS A C 1
ATOM 2739 O O . LYS A 1 348 ? -7.833 -8.815 -4.669 1.00 97.44 348 LYS A O 1
ATOM 2744 N N . THR A 1 349 ? -8.858 -7.718 -6.348 1.00 95.94 349 THR A N 1
ATOM 2745 C CA . THR A 1 349 ? -9.221 -6.545 -5.551 1.00 95.94 349 THR A CA 1
ATOM 2746 C C . THR A 1 349 ? -10.669 -6.128 -5.795 1.00 95.94 349 THR A C 1
ATOM 2748 O O . THR A 1 349 ? -11.232 -6.409 -6.855 1.00 95.94 349 THR A O 1
ATOM 2751 N N . CYS A 1 350 ? -11.292 -5.471 -4.814 1.00 93.69 350 CYS A N 1
ATOM 2752 C CA . CYS A 1 350 ? -12.672 -4.978 -4.904 1.00 93.69 350 CYS A CA 1
ATOM 2753 C C . CYS A 1 350 ? -12.793 -3.466 -4.631 1.00 93.69 350 CYS A C 1
ATOM 2755 O O . CYS A 1 350 ? -11.801 -2.736 -4.579 1.00 93.69 350 CYS A O 1
ATOM 2757 N N . GLY A 1 351 ? -14.026 -2.959 -4.559 1.00 92.94 351 GLY A N 1
ATOM 2758 C CA . GLY A 1 351 ? -14.290 -1.547 -4.282 1.00 92.94 351 GLY A CA 1
ATOM 2759 C C . GLY A 1 351 ? -13.832 -0.616 -5.410 1.00 92.94 351 GLY A C 1
ATOM 2760 O O . GLY A 1 351 ? -14.241 -0.769 -6.560 1.00 92.94 351 GLY A O 1
ATOM 2761 N N . THR A 1 352 ? -13.009 0.378 -5.060 1.00 94.44 352 THR A N 1
ATOM 2762 C CA . THR A 1 352 ? -12.432 1.381 -5.990 1.00 94.44 352 THR A CA 1
ATOM 2763 C C . THR A 1 352 ? -10.905 1.272 -6.099 1.00 94.44 352 THR A C 1
ATOM 2765 O O . THR A 1 352 ? -10.202 2.243 -6.416 1.00 94.44 352 THR A O 1
ATOM 2768 N N . THR A 1 353 ? -10.387 0.083 -5.786 1.00 95.50 353 THR A N 1
ATOM 2769 C CA . THR A 1 353 ? -8.973 -0.271 -5.939 1.00 95.50 353 THR A CA 1
ATOM 2770 C C . THR A 1 353 ? -8.548 -0.221 -7.404 1.00 95.50 353 THR A C 1
ATOM 2772 O O . THR A 1 353 ? -9.370 -0.251 -8.320 1.00 95.50 353 THR A O 1
ATOM 2775 N N . THR A 1 354 ? -7.241 -0.106 -7.638 1.00 95.62 354 THR A N 1
ATOM 2776 C CA . THR A 1 354 ? -6.683 0.082 -8.984 1.00 95.62 354 THR A CA 1
ATOM 2777 C C . THR A 1 354 ? -5.664 -1.006 -9.326 1.00 95.62 354 THR A C 1
ATOM 2779 O O . THR A 1 354 ? -4.468 -0.711 -9.382 1.00 95.62 354 THR A O 1
ATOM 2782 N N . PRO A 1 355 ? -6.093 -2.270 -9.522 1.00 95.69 355 PRO A N 1
ATOM 2783 C CA . PRO A 1 355 ? -5.188 -3.413 -9.652 1.00 95.69 355 PRO A CA 1
ATOM 2784 C C . PRO A 1 355 ? -4.203 -3.307 -10.824 1.00 95.69 355 PRO A C 1
ATOM 2786 O O . PRO A 1 355 ? -3.087 -3.803 -10.717 1.00 95.69 355 PRO A O 1
ATOM 2789 N N . LEU A 1 356 ? -4.541 -2.619 -11.921 1.00 96.06 356 LEU A N 1
ATOM 2790 C CA . LEU A 1 356 ? -3.604 -2.463 -13.047 1.00 96.06 356 LEU A CA 1
ATOM 2791 C C . LEU A 1 356 ? -2.429 -1.522 -12.735 1.00 96.06 356 LEU A C 1
ATOM 2793 O O . LEU A 1 356 ? -1.376 -1.626 -13.366 1.00 96.06 356 LEU A O 1
ATOM 2797 N N . CYS A 1 357 ? -2.561 -0.641 -11.739 1.00 95.06 357 CYS A N 1
ATOM 2798 C CA . CYS A 1 357 ? -1.511 0.310 -11.373 1.00 95.06 357 CYS A CA 1
ATOM 2799 C C . CYS A 1 357 ? -0.269 -0.358 -10.770 1.00 95.06 357 CYS A C 1
ATOM 2801 O O . CYS A 1 357 ? 0.798 0.257 -10.767 1.00 95.06 357 CYS A O 1
ATOM 2803 N N . CYS A 1 358 ? -0.366 -1.603 -10.286 1.00 94.69 358 CYS A N 1
ATOM 2804 C CA . CYS A 1 358 ? 0.795 -2.282 -9.719 1.00 94.69 358 CYS A CA 1
ATOM 2805 C C . CYS A 1 358 ? 1.749 -2.855 -10.757 1.00 94.69 358 CYS A C 1
ATOM 2807 O O . CYS A 1 358 ? 2.897 -3.129 -10.414 1.00 94.69 358 CYS A O 1
ATOM 2809 N N . LEU A 1 359 ? 1.303 -3.064 -12.001 1.00 93.81 359 LEU A N 1
ATOM 2810 C CA . LEU A 1 359 ? 2.062 -3.818 -12.999 1.00 93.81 359 LEU A CA 1
ATOM 2811 C C . LEU A 1 359 ? 3.497 -3.295 -13.199 1.00 93.81 359 LEU A C 1
ATOM 2813 O O . LEU A 1 359 ? 4.408 -4.121 -13.170 1.00 93.81 359 LEU A O 1
ATOM 2817 N N . PRO A 1 360 ? 3.770 -1.977 -13.320 1.00 92.38 360 PRO A N 1
ATOM 2818 C CA . PRO A 1 360 ? 5.141 -1.495 -13.502 1.00 92.38 360 PRO A CA 1
ATOM 2819 C C . PRO A 1 360 ? 6.070 -1.840 -12.329 1.00 92.38 360 PRO A C 1
ATOM 2821 O O . PRO A 1 360 ? 7.177 -2.341 -12.539 1.00 92.38 360 PRO A O 1
ATOM 2824 N N . LEU A 1 361 ? 5.614 -1.613 -11.091 1.00 91.69 361 LEU A N 1
ATOM 2825 C CA . LEU A 1 361 ? 6.399 -1.905 -9.889 1.00 91.69 361 LEU A CA 1
ATOM 2826 C C . LEU A 1 361 ? 6.549 -3.417 -9.688 1.00 91.69 361 LEU A C 1
ATOM 2828 O O . LEU A 1 361 ? 7.654 -3.895 -9.442 1.00 91.69 361 LEU A O 1
ATOM 2832 N N . LEU A 1 362 ? 5.465 -4.174 -9.864 1.00 93.19 362 LEU A N 1
ATOM 2833 C CA . LEU A 1 362 ? 5.469 -5.630 -9.766 1.00 93.19 362 LEU A CA 1
ATOM 2834 C C . LEU A 1 362 ? 6.463 -6.247 -10.754 1.00 93.19 362 LEU A C 1
ATOM 2836 O O . LEU A 1 362 ? 7.285 -7.061 -10.347 1.00 93.19 362 LEU A O 1
ATOM 2840 N N . MET A 1 363 ? 6.442 -5.842 -12.028 1.00 92.31 363 MET A N 1
ATOM 2841 C CA . MET A 1 363 ? 7.374 -6.365 -13.035 1.00 92.31 363 MET A CA 1
ATOM 2842 C C . MET A 1 363 ? 8.832 -6.013 -12.706 1.00 92.31 363 MET A C 1
ATOM 2844 O O . MET A 1 363 ? 9.717 -6.848 -12.892 1.00 92.31 363 MET A O 1
ATOM 2848 N N . SER A 1 364 ? 9.093 -4.814 -12.167 1.00 89.88 364 SER A N 1
ATOM 2849 C CA . SER A 1 364 ? 10.431 -4.436 -11.690 1.00 89.88 364 SER A CA 1
ATOM 2850 C C . SER A 1 364 ? 10.917 -5.363 -10.575 1.00 89.88 364 SER A C 1
ATOM 2852 O O . SER A 1 364 ? 12.044 -5.851 -10.628 1.00 89.88 364 SER A O 1
ATOM 2854 N N . LEU A 1 365 ? 10.062 -5.640 -9.587 1.00 87.88 365 LEU A N 1
ATOM 2855 C CA . LEU A 1 365 ? 10.394 -6.510 -8.459 1.00 87.88 365 LEU A CA 1
ATOM 2856 C C . LEU A 1 365 ? 10.547 -7.971 -8.893 1.00 87.88 365 LEU A C 1
ATOM 2858 O O . LEU A 1 365 ? 11.492 -8.638 -8.486 1.00 87.88 365 LEU A O 1
ATOM 2862 N N . VAL A 1 366 ? 9.671 -8.473 -9.762 1.00 89.00 366 VAL A N 1
ATOM 2863 C CA . VAL A 1 366 ? 9.780 -9.834 -10.310 1.00 89.00 366 VAL A CA 1
ATOM 2864 C C . VAL A 1 366 ? 11.114 -10.018 -11.041 1.00 89.00 366 VAL A C 1
ATOM 2866 O O . VAL A 1 366 ? 11.789 -11.029 -10.844 1.00 89.00 366 VAL A O 1
ATOM 2869 N N . LYS A 1 367 ? 11.552 -9.022 -11.816 1.00 88.88 367 LYS A N 1
ATOM 2870 C CA . LYS A 1 367 ? 12.859 -9.053 -12.478 1.00 88.88 367 LYS A CA 1
ATOM 2871 C C . LYS A 1 367 ? 14.021 -9.010 -11.485 1.00 88.88 367 LYS A C 1
ATOM 2873 O O . LYS A 1 367 ? 14.973 -9.767 -11.645 1.00 88.88 367 LYS A O 1
ATOM 2878 N N . GLU A 1 368 ? 13.950 -8.135 -10.483 1.00 87.19 368 GLU A N 1
ATOM 2879 C CA . GLU A 1 368 ? 14.998 -7.958 -9.470 1.00 87.19 368 GLU A CA 1
ATOM 2880 C C . GLU A 1 368 ? 15.177 -9.208 -8.596 1.00 87.19 368 GLU A C 1
ATOM 2882 O O . GLU A 1 368 ? 16.300 -9.675 -8.419 1.00 87.19 368 GLU A O 1
ATOM 2887 N N . TYR A 1 369 ? 14.079 -9.762 -8.076 1.00 81.44 369 TYR A N 1
ATOM 2888 C CA . TYR A 1 369 ? 14.114 -10.829 -7.071 1.00 81.44 369 TYR A CA 1
ATOM 2889 C C . TYR A 1 369 ? 14.022 -12.235 -7.668 1.00 81.44 369 TYR A C 1
ATOM 2891 O O . TYR A 1 369 ? 14.657 -13.152 -7.151 1.00 81.44 369 TYR A O 1
ATOM 2899 N N . ALA A 1 370 ? 13.244 -12.427 -8.738 1.00 83.31 370 ALA A N 1
ATOM 2900 C CA . ALA A 1 370 ? 13.018 -13.744 -9.339 1.00 83.31 370 ALA A CA 1
ATOM 2901 C C . ALA A 1 370 ? 13.748 -13.941 -10.679 1.00 83.31 370 ALA A C 1
ATOM 2903 O O . ALA A 1 370 ? 13.803 -15.058 -11.190 1.00 83.31 370 ALA A O 1
ATOM 2904 N N . GLY A 1 371 ? 14.320 -12.879 -11.259 1.00 86.50 371 GLY A N 1
ATOM 2905 C CA . GLY A 1 371 ? 15.051 -12.949 -12.525 1.00 86.50 371 GLY A CA 1
ATOM 2906 C C . GLY A 1 371 ? 14.169 -13.172 -13.758 1.00 86.50 371 GLY A C 1
ATOM 2907 O O . GLY A 1 371 ? 14.705 -13.426 -14.836 1.00 86.50 371 GLY A O 1
ATOM 2908 N N . TYR A 1 372 ? 12.840 -13.083 -13.630 1.00 89.00 372 TYR A N 1
ATOM 2909 C CA . TYR A 1 372 ? 11.924 -13.198 -14.765 1.00 89.00 372 TYR A CA 1
ATOM 2910 C C . TYR A 1 372 ? 11.698 -11.835 -15.422 1.00 89.00 372 TYR A C 1
ATOM 2912 O O . TYR A 1 372 ? 11.370 -10.854 -14.760 1.00 89.00 372 TYR A O 1
ATOM 2920 N N . ASP A 1 373 ? 11.845 -11.781 -16.741 1.00 90.00 373 ASP A N 1
ATOM 2921 C CA . ASP A 1 373 ? 11.733 -10.566 -17.555 1.00 90.00 373 ASP A CA 1
ATOM 2922 C C . ASP A 1 373 ? 10.610 -10.638 -18.603 1.00 90.00 373 ASP A C 1
ATOM 2924 O O . ASP A 1 373 ? 10.429 -9.711 -19.393 1.00 90.00 373 ASP A O 1
ATOM 2928 N N . SER A 1 374 ? 9.850 -11.734 -18.615 1.00 88.06 374 SER A N 1
ATOM 2929 C CA . SER A 1 374 ? 8.788 -12.001 -19.580 1.00 88.06 374 SER A CA 1
ATOM 2930 C C . SER A 1 374 ? 7.586 -12.677 -18.920 1.00 88.06 374 SER A C 1
ATOM 2932 O O . SER A 1 374 ? 7.725 -13.517 -18.029 1.00 88.06 374 SER A O 1
ATOM 2934 N N . VAL A 1 375 ? 6.385 -12.304 -19.373 1.00 89.94 375 VAL A N 1
ATOM 2935 C CA . VAL A 1 375 ? 5.116 -12.891 -18.924 1.00 89.94 375 VAL A CA 1
ATOM 2936 C C . VAL A 1 375 ? 4.733 -14.028 -19.866 1.00 89.94 375 VAL A C 1
ATOM 2938 O O . VAL A 1 375 ? 4.629 -13.829 -21.076 1.00 89.94 375 VAL A O 1
ATOM 2941 N N . GLN A 1 376 ? 4.540 -15.226 -19.310 1.00 88.12 376 GLN A N 1
ATOM 2942 C CA . GLN A 1 376 ? 4.151 -16.399 -20.094 1.00 88.12 376 GLN A CA 1
ATOM 2943 C C . GLN A 1 376 ? 2.665 -16.373 -20.455 1.00 88.12 376 GLN A C 1
ATOM 2945 O O . GLN A 1 376 ? 2.316 -16.627 -21.600 1.00 88.12 376 GLN A O 1
ATOM 2950 N N . ASP A 1 377 ? 1.802 -16.095 -19.486 1.00 89.50 377 ASP A N 1
ATOM 2951 C CA . ASP A 1 377 ? 0.361 -16.012 -19.673 1.00 89.50 377 ASP A CA 1
ATOM 2952 C C . ASP A 1 377 ? -0.164 -14.877 -18.779 1.00 89.50 377 ASP A C 1
ATOM 2954 O O . ASP A 1 377 ? 0.244 -14.756 -17.622 1.00 89.50 377 ASP A O 1
ATOM 2958 N N . LEU A 1 378 ? -1.032 -14.026 -19.329 1.00 93.75 378 LEU A N 1
ATOM 2959 C CA . LEU A 1 378 ? -1.708 -12.945 -18.610 1.00 93.75 378 LEU A CA 1
ATOM 2960 C C . LEU A 1 378 ? -3.216 -13.127 -18.741 1.00 93.75 378 LEU A C 1
ATOM 2962 O O . LEU A 1 378 ? -3.719 -13.312 -19.852 1.00 93.75 378 LEU A O 1
ATOM 2966 N N . TYR A 1 379 ? -3.923 -13.006 -17.622 1.00 95.19 379 TYR A N 1
ATOM 2967 C CA . TYR A 1 379 ? -5.378 -12.965 -17.569 1.00 95.19 379 TYR A CA 1
ATOM 2968 C C . TYR A 1 379 ? -5.784 -11.805 -16.667 1.00 95.19 379 TYR A C 1
ATOM 2970 O O . TYR A 1 379 ? -5.511 -11.817 -15.469 1.00 95.19 379 TYR A O 1
ATOM 2978 N N . TYR A 1 380 ? -6.415 -10.796 -17.252 1.00 97.38 380 TYR A N 1
ATOM 2979 C CA . TYR A 1 380 ? -7.091 -9.736 -16.522 1.00 97.38 380 TYR A CA 1
ATOM 2980 C C . TYR A 1 380 ? -8.586 -9.909 -16.736 1.00 97.38 380 TYR A C 1
ATOM 2982 O O . TYR A 1 380 ? -9.051 -9.912 -17.876 1.00 97.38 380 TYR A O 1
ATOM 2990 N N . THR A 1 381 ? -9.332 -10.102 -15.652 1.00 96.75 381 THR A N 1
ATOM 2991 C CA . THR A 1 381 ? -10.755 -10.414 -15.742 1.00 96.75 381 THR A CA 1
ATOM 2992 C C . THR A 1 381 ? -11.559 -9.663 -14.704 1.00 96.75 381 THR A C 1
ATOM 2994 O O . THR A 1 381 ? -11.054 -9.340 -13.628 1.00 96.75 381 THR A O 1
ATOM 2997 N N . ARG A 1 382 ? -12.819 -9.378 -15.033 1.00 95.94 382 ARG A N 1
ATOM 2998 C CA . ARG A 1 382 ? -13.805 -8.888 -14.068 1.00 95.94 382 ARG A CA 1
ATOM 2999 C C . ARG A 1 382 ? -15.221 -9.040 -14.601 1.00 95.94 382 ARG A C 1
ATOM 3001 O O . ARG A 1 382 ? -15.468 -8.912 -15.799 1.00 95.94 382 ARG A O 1
ATOM 3008 N N . LYS A 1 383 ? -16.183 -9.195 -13.694 1.00 93.62 383 LYS A N 1
ATOM 3009 C CA . LYS A 1 383 ? -17.590 -8.933 -14.016 1.00 93.62 383 LYS A CA 1
ATOM 3010 C C . LYS A 1 383 ? -17.795 -7.431 -14.265 1.00 93.62 383 LYS A C 1
ATOM 3012 O O . LYS A 1 383 ? -17.014 -6.590 -13.810 1.00 93.62 383 LYS A O 1
ATOM 3017 N N . ASN A 1 384 ? -18.843 -7.068 -14.993 1.00 91.38 384 ASN A N 1
ATOM 3018 C CA . ASN A 1 384 ? -19.291 -5.684 -15.048 1.00 91.38 384 ASN A CA 1
ATOM 3019 C C . ASN A 1 384 ? -19.596 -5.134 -13.642 1.00 91.38 384 ASN A C 1
ATOM 3021 O O . ASN A 1 384 ? -20.147 -5.828 -12.785 1.00 91.38 384 ASN A O 1
ATOM 3025 N N . PHE A 1 385 ? -19.246 -3.869 -13.417 1.00 91.69 385 PHE A N 1
ATOM 3026 C CA . PHE A 1 385 ? -19.508 -3.204 -12.146 1.00 91.69 385 PHE A CA 1
ATOM 3027 C C . PHE A 1 385 ? -20.998 -2.911 -11.974 1.00 91.69 385 PHE A C 1
ATOM 3029 O O . PHE A 1 385 ? -21.678 -2.535 -12.928 1.00 91.69 385 PHE A O 1
ATOM 3036 N N . LYS A 1 386 ? -21.482 -2.996 -10.730 1.00 88.19 386 LYS A N 1
ATOM 3037 C CA . LYS A 1 386 ? -22.831 -2.535 -10.370 1.00 88.19 386 LYS A CA 1
ATOM 3038 C C . LYS A 1 386 ? -22.971 -1.013 -10.498 1.00 88.19 386 LYS A C 1
ATOM 3040 O O . LYS A 1 386 ? -24.039 -0.521 -10.841 1.00 88.19 386 LYS A O 1
ATOM 3045 N N . ARG A 1 387 ? -21.887 -0.289 -10.202 1.00 90.75 387 ARG A N 1
ATOM 3046 C CA . ARG A 1 387 ? -21.788 1.177 -10.222 1.00 90.75 387 ARG A CA 1
ATOM 3047 C C . ARG A 1 387 ? -20.493 1.625 -10.916 1.00 90.75 387 ARG A C 1
ATOM 3049 O O . ARG A 1 387 ? -19.534 1.993 -10.231 1.00 90.75 387 ARG A O 1
ATOM 3056 N N . PRO A 1 388 ? -20.399 1.505 -12.254 1.00 91.06 388 PRO A N 1
ATOM 3057 C CA . PRO A 1 388 ? -19.184 1.849 -12.997 1.00 91.06 388 PRO A CA 1
ATOM 3058 C C . PRO A 1 388 ? -18.777 3.322 -12.830 1.00 91.06 388 PRO A C 1
ATOM 3060 O O . PRO A 1 388 ? -17.596 3.643 -12.899 1.00 91.06 388 PRO A O 1
ATOM 3063 N N . GLU A 1 389 ? -19.721 4.215 -12.526 1.00 92.56 389 GLU A N 1
ATOM 3064 C CA . GLU A 1 389 ? -19.477 5.643 -12.310 1.00 92.56 389 GLU A CA 1
ATOM 3065 C C . GLU A 1 389 ? -18.632 5.958 -11.065 1.00 92.56 389 GLU A C 1
ATOM 3067 O O . GLU A 1 389 ? -18.093 7.057 -10.954 1.00 92.56 389 GLU A O 1
ATOM 3072 N N . LEU A 1 390 ? -18.509 5.009 -10.130 1.00 93.56 390 LEU A N 1
ATOM 3073 C CA . LEU A 1 390 ? -17.657 5.148 -8.944 1.00 93.56 390 LEU A CA 1
ATOM 3074 C C . LEU A 1 390 ? -16.200 4.757 -9.205 1.00 93.56 390 LEU A C 1
ATOM 3076 O O . LEU A 1 390 ? -15.333 5.033 -8.374 1.00 93.56 390 LEU A O 1
ATOM 3080 N N . GLN A 1 391 ? -15.926 4.096 -10.329 1.00 95.12 391 GLN A N 1
ATOM 3081 C CA . GLN A 1 391 ? -14.582 3.651 -10.652 1.00 95.12 391 GLN A CA 1
ATOM 3082 C C . GLN A 1 391 ? -13.705 4.823 -11.091 1.00 95.12 391 GLN A C 1
ATOM 3084 O O . GLN A 1 391 ? -14.152 5.841 -11.627 1.00 95.12 391 G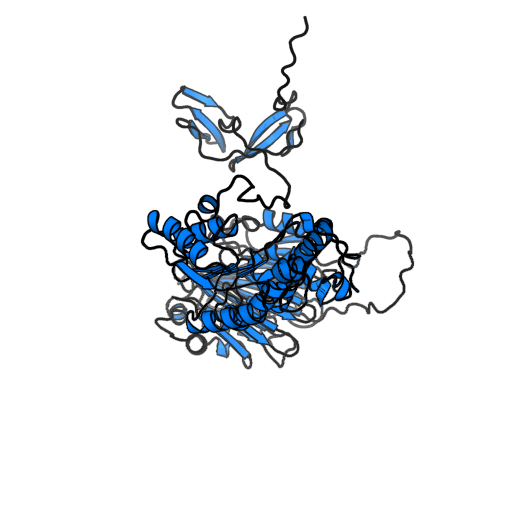LN A O 1
ATOM 3089 N N . VAL A 1 392 ? -12.409 4.674 -10.855 1.00 92.75 392 VAL A N 1
ATOM 3090 C CA . VAL A 1 392 ? -11.400 5.678 -11.191 1.00 92.75 392 VAL A CA 1
ATOM 3091 C C . VAL A 1 392 ? -10.469 5.125 -12.253 1.00 92.75 392 VAL A C 1
ATOM 3093 O O . VAL A 1 392 ? -10.326 3.915 -12.382 1.00 92.75 392 VAL A O 1
ATOM 3096 N N . SER A 1 393 ? -9.836 6.014 -13.016 1.00 89.25 393 SER A N 1
ATOM 3097 C CA . SER A 1 393 ? -8.850 5.610 -14.020 1.00 89.25 393 SER A CA 1
ATOM 3098 C C . SER A 1 393 ? -7.775 4.714 -13.373 1.00 89.25 393 SER A C 1
ATOM 3100 O O . SER A 1 393 ? -7.312 5.051 -12.275 1.00 89.25 393 SER A O 1
ATOM 3102 N N . PRO A 1 394 ? -7.404 3.579 -13.995 1.00 93.19 394 PRO A N 1
ATOM 3103 C CA . PRO A 1 394 ? -7.767 3.180 -15.359 1.00 93.19 394 PRO A CA 1
ATOM 3104 C C . PRO A 1 394 ? -8.983 2.248 -15.509 1.00 93.19 394 PRO A C 1
ATOM 3106 O O . PRO A 1 394 ? -9.129 1.600 -16.536 1.00 93.19 394 PRO A O 1
ATOM 3109 N N . HIS A 1 395 ? -9.843 2.153 -14.497 1.00 95.62 395 HIS A N 1
ATOM 3110 C CA . HIS A 1 395 ? -10.901 1.142 -14.389 1.00 95.62 395 HIS A CA 1
ATOM 3111 C C . HIS A 1 395 ? -12.314 1.662 -14.680 1.00 95.62 395 HIS A C 1
ATOM 3113 O O . HIS A 1 395 ? -13.303 1.058 -14.263 1.00 95.62 395 HIS A O 1
ATOM 3119 N N . ARG A 1 396 ? -12.459 2.807 -15.363 1.00 93.50 396 ARG A N 1
ATOM 3120 C CA . ARG A 1 396 ? -13.796 3.375 -15.629 1.00 93.50 396 ARG A CA 1
ATOM 3121 C C . ARG A 1 396 ? -14.554 2.579 -16.682 1.00 93.50 396 ARG A C 1
ATOM 3123 O O . ARG A 1 396 ? -15.777 2.487 -16.630 1.00 93.50 396 ARG A O 1
ATOM 3130 N N . THR A 1 397 ? -13.824 2.038 -17.652 1.00 94.38 397 THR A N 1
ATOM 3131 C CA . THR A 1 397 ? -14.359 1.282 -18.788 1.00 94.38 397 THR A CA 1
ATOM 3132 C C . THR A 1 397 ? -13.420 0.133 -19.121 1.00 94.38 397 THR A C 1
ATOM 3134 O O . THR A 1 397 ? -12.238 0.185 -18.783 1.00 94.38 397 THR A O 1
ATOM 3137 N N . PHE A 1 398 ? -13.927 -0.900 -19.794 1.00 95.19 398 PHE A N 1
ATOM 3138 C CA . PHE A 1 398 ? -13.068 -2.011 -20.203 1.00 95.19 398 PHE A CA 1
ATOM 3139 C C . PHE A 1 398 ? -12.084 -1.583 -21.298 1.00 95.19 398 PHE A C 1
ATOM 3141 O O . PHE A 1 398 ? -10.945 -2.029 -21.327 1.00 95.19 398 PHE A O 1
ATOM 3148 N N . GLU A 1 399 ? -12.483 -0.646 -22.152 1.00 94.75 399 GLU A N 1
ATOM 3149 C CA . GLU A 1 399 ? -11.654 -0.066 -23.204 1.00 94.75 399 GLU A CA 1
ATOM 3150 C C . GLU A 1 399 ? -10.432 0.671 -22.636 1.00 94.75 399 GLU A C 1
ATOM 3152 O O . GLU A 1 399 ? -9.339 0.566 -23.190 1.00 94.75 399 GLU A O 1
ATOM 3157 N N . GLU A 1 400 ? -10.595 1.386 -21.518 1.00 95.19 400 GLU A N 1
ATOM 3158 C CA . GLU A 1 400 ? -9.485 2.037 -20.809 1.00 95.19 400 GLU A CA 1
ATOM 3159 C C . GLU A 1 400 ? -8.489 0.999 -20.264 1.00 95.19 400 GLU A C 1
ATOM 3161 O O . GLU A 1 400 ? -7.281 1.134 -20.462 1.00 95.19 400 GLU A O 1
ATOM 3166 N N . GLU A 1 401 ? -8.994 -0.078 -19.657 1.00 97.19 401 GLU A N 1
ATOM 3167 C CA . GLU A 1 401 ? -8.184 -1.175 -19.113 1.00 97.19 401 GLU A CA 1
ATOM 3168 C C . GLU A 1 401 ? -7.393 -1.890 -20.220 1.00 97.19 401 GLU A C 1
ATOM 3170 O O . GLU A 1 401 ? -6.181 -2.084 -20.096 1.00 97.19 401 GLU A O 1
ATOM 3175 N N . VAL A 1 402 ? -8.055 -2.211 -21.338 1.00 96.44 402 VAL A N 1
ATOM 3176 C CA . VAL A 1 402 ? -7.432 -2.800 -22.535 1.00 96.44 402 VAL A CA 1
ATOM 3177 C C . VAL A 1 402 ? -6.365 -1.868 -23.102 1.00 96.44 402 VAL A C 1
ATOM 3179 O O . VAL A 1 402 ? -5.261 -2.317 -23.400 1.00 96.44 402 VAL A O 1
ATOM 3182 N N . SER A 1 403 ? -6.647 -0.565 -23.201 1.00 94.06 403 SER A N 1
ATOM 3183 C CA . SER A 1 403 ? -5.702 0.404 -23.759 1.00 94.06 403 SER A CA 1
ATOM 3184 C C . SER A 1 403 ? -4.403 0.504 -22.960 1.00 94.06 403 SER A C 1
ATOM 3186 O O . SER A 1 403 ? -3.360 0.774 -23.557 1.00 94.06 403 SER A O 1
ATOM 3188 N N . ILE A 1 404 ? -4.444 0.325 -21.639 1.00 92.50 404 ILE A N 1
ATOM 3189 C CA . ILE A 1 404 ? -3.235 0.306 -20.806 1.00 92.50 404 ILE A CA 1
ATOM 3190 C C . ILE A 1 404 ? -2.504 -1.019 -20.942 1.00 92.50 404 ILE A C 1
ATOM 3192 O O . ILE A 1 404 ? -1.281 -1.039 -21.083 1.00 92.50 404 ILE A O 1
ATOM 3196 N N . LEU A 1 405 ? -3.241 -2.126 -20.932 1.00 95.00 405 LEU A N 1
ATOM 3197 C CA . LEU A 1 405 ? -2.650 -3.447 -21.072 1.00 95.00 405 LEU A CA 1
ATOM 3198 C C . LEU A 1 405 ? -1.953 -3.616 -22.429 1.00 95.00 405 LEU A C 1
ATOM 3200 O O . LEU A 1 405 ? -0.832 -4.116 -22.458 1.00 95.00 405 LEU A O 1
ATOM 3204 N N . ASP A 1 406 ? -2.528 -3.106 -23.519 1.00 93.75 406 ASP A N 1
ATOM 3205 C CA . ASP A 1 406 ? -1.925 -3.148 -24.859 1.00 93.75 406 ASP A CA 1
ATOM 3206 C C . ASP A 1 406 ? -0.634 -2.325 -24.978 1.00 93.75 406 ASP A C 1
ATOM 3208 O O . ASP A 1 406 ? 0.232 -2.657 -25.789 1.00 93.75 406 ASP A O 1
ATOM 3212 N N . GLN A 1 407 ? -0.461 -1.281 -24.158 1.00 91.88 407 GLN A N 1
ATOM 3213 C CA . GLN A 1 407 ? 0.805 -0.539 -24.092 1.00 91.88 407 GLN A CA 1
ATOM 3214 C C . GLN A 1 407 ? 1.927 -1.382 -23.475 1.00 91.88 407 GLN A C 1
ATOM 3216 O O . GLN A 1 407 ? 3.092 -1.211 -23.833 1.00 91.88 407 GLN A O 1
ATOM 3221 N N . MET A 1 408 ? 1.585 -2.280 -22.548 1.00 89.19 408 MET A N 1
ATOM 3222 C CA . MET A 1 408 ? 2.546 -3.126 -21.837 1.00 89.19 408 MET A CA 1
ATOM 3223 C C . MET A 1 408 ? 2.767 -4.476 -22.528 1.00 89.19 408 MET A C 1
ATOM 3225 O O . MET A 1 408 ? 3.880 -5.003 -22.511 1.00 89.19 408 MET A O 1
ATOM 3229 N N . TYR A 1 409 ? 1.722 -5.032 -23.141 1.00 90.50 409 TYR A N 1
ATOM 3230 C CA . TYR A 1 409 ? 1.702 -6.388 -23.673 1.00 90.50 409 TYR A CA 1
ATOM 3231 C C . TYR A 1 409 ? 1.158 -6.409 -25.109 1.00 90.50 409 TYR A C 1
ATOM 3233 O O . TYR A 1 409 ? -0.036 -6.622 -25.332 1.00 90.50 409 TYR A O 1
ATOM 3241 N N . PRO A 1 410 ? 2.023 -6.223 -26.123 1.00 84.81 410 PRO A N 1
ATOM 3242 C CA . PRO A 1 410 ? 1.583 -6.233 -27.510 1.00 84.81 410 PRO A CA 1
ATOM 3243 C C . PRO A 1 410 ? 1.007 -7.601 -27.901 1.00 84.81 410 PRO A C 1
ATOM 3245 O O . PRO A 1 410 ? 1.579 -8.650 -27.600 1.00 84.81 410 PRO A O 1
ATOM 3248 N N . GLY A 1 411 ? -0.109 -7.585 -28.632 1.00 86.31 411 GLY A N 1
ATOM 3249 C CA . GLY A 1 411 ? -0.784 -8.800 -29.100 1.00 86.31 411 GLY A CA 1
ATOM 3250 C C . GLY A 1 411 ? -1.775 -9.407 -28.104 1.00 86.31 411 GLY A C 1
ATOM 3251 O O . GLY A 1 411 ? -2.190 -10.556 -28.299 1.00 86.31 411 GLY A O 1
ATOM 3252 N N . GLY A 1 412 ? -2.161 -8.660 -27.066 1.00 92.19 412 GLY A N 1
ATOM 3253 C CA . GLY A 1 412 ? -3.271 -9.031 -26.202 1.00 92.19 412 GLY A CA 1
ATOM 3254 C C . GLY A 1 412 ? -4.612 -9.074 -26.928 1.00 92.19 412 GLY A C 1
ATOM 3255 O O . GLY A 1 412 ? -4.781 -8.580 -28.046 1.00 92.19 412 GLY A O 1
ATOM 3256 N N . ARG A 1 413 ? -5.568 -9.765 -26.309 1.00 94.00 413 ARG A N 1
ATOM 3257 C CA . ARG A 1 413 ? -6.907 -9.990 -26.855 1.00 94.00 413 ARG A CA 1
ATOM 3258 C C . ARG A 1 413 ? -7.944 -9.752 -25.775 1.00 94.00 413 ARG A C 1
ATOM 3260 O O . ARG A 1 413 ? -7.872 -10.367 -24.713 1.00 94.00 413 ARG A O 1
ATOM 3267 N N . ALA A 1 414 ? -8.909 -8.898 -26.084 1.00 95.00 414 ALA A N 1
ATOM 3268 C CA . ALA A 1 414 ? -10.028 -8.573 -25.218 1.00 95.00 414 ALA A CA 1
ATOM 3269 C C . ALA A 1 414 ? -11.298 -9.313 -25.669 1.00 95.00 414 ALA A C 1
ATOM 3271 O O . ALA A 1 414 ? -11.572 -9.417 -26.865 1.00 95.00 414 ALA A O 1
ATOM 3272 N N . TYR A 1 415 ? -12.077 -9.805 -24.712 1.00 94.69 415 TYR A N 1
ATOM 3273 C CA . TYR A 1 415 ? -13.330 -10.524 -24.908 1.00 94.69 415 TYR A CA 1
ATOM 3274 C C . TYR A 1 415 ? -14.368 -10.034 -23.897 1.00 94.69 415 TYR A C 1
ATOM 3276 O O . TYR A 1 415 ? -14.034 -9.639 -22.778 1.00 94.69 415 TYR A O 1
ATOM 3284 N N . CYS A 1 416 ? -15.633 -10.112 -24.290 1.00 94.62 416 CYS A N 1
ATOM 3285 C CA . CYS A 1 416 ? -16.782 -9.919 -23.419 1.00 94.62 416 CYS A CA 1
ATOM 3286 C C . CYS A 1 416 ? -17.660 -11.166 -23.539 1.00 94.62 416 CYS A C 1
ATOM 3288 O O . CYS A 1 416 ? -18.044 -11.533 -24.649 1.00 94.62 416 CYS A O 1
ATOM 3290 N N . MET A 1 417 ? -17.915 -11.820 -22.409 1.00 92.75 417 MET A N 1
ATOM 3291 C CA . MET A 1 417 ? -18.797 -12.977 -22.293 1.00 92.75 417 MET A CA 1
ATOM 3292 C C . MET A 1 417 ? -20.110 -12.547 -21.643 1.00 92.75 417 MET A C 1
ATOM 3294 O O . MET A 1 417 ? -20.119 -11.717 -20.732 1.00 92.75 417 MET A O 1
ATOM 3298 N N . GLY A 1 418 ? -21.215 -13.128 -22.088 1.00 89.12 418 GLY A N 1
ATOM 3299 C CA . GLY A 1 418 ? -22.558 -12.666 -21.745 1.00 89.12 418 GLY A CA 1
ATOM 3300 C C . GLY A 1 418 ? -23.104 -11.673 -22.769 1.00 89.12 418 GLY A C 1
ATOM 3301 O O . GLY A 1 418 ? -22.464 -11.351 -23.774 1.00 89.12 418 GLY A O 1
ATOM 3302 N N . SER A 1 419 ? -24.317 -11.187 -22.532 1.00 82.69 419 SER A N 1
ATOM 3303 C CA . SER A 1 419 ? -24.993 -10.290 -23.466 1.00 82.69 419 SER A CA 1
ATOM 3304 C C . SER A 1 419 ? -24.688 -8.827 -23.140 1.00 82.69 419 SER A C 1
ATOM 3306 O O . SER A 1 419 ? -25.098 -8.320 -22.103 1.00 82.69 419 SER A O 1
ATOM 3308 N N . VAL A 1 420 ? -24.024 -8.112 -24.055 1.00 75.38 420 VAL A N 1
ATOM 3309 C CA . VAL A 1 420 ? -23.620 -6.695 -23.878 1.00 75.38 420 VAL A CA 1
ATOM 3310 C C . VAL A 1 420 ? -24.784 -5.717 -23.679 1.00 75.38 420 VAL A C 1
ATOM 3312 O O . VAL A 1 420 ? -24.596 -4.620 -23.168 1.00 75.38 420 VAL A O 1
ATOM 3315 N N . ASN A 1 421 ? -25.991 -6.097 -24.099 1.00 73.56 421 ASN A N 1
ATOM 3316 C CA . ASN A 1 421 ? -27.216 -5.317 -23.911 1.00 73.56 421 ASN A CA 1
ATOM 3317 C C . ASN A 1 421 ? -27.995 -5.706 -22.639 1.00 73.56 421 ASN A C 1
ATOM 3319 O O . ASN A 1 421 ? -29.056 -5.140 -22.380 1.00 73.56 421 ASN A O 1
ATOM 3323 N N . ARG A 1 422 ? -27.508 -6.689 -21.874 1.00 72.56 422 ARG A N 1
ATOM 3324 C CA . ARG A 1 422 ? -28.063 -7.111 -20.585 1.00 72.56 422 ARG A CA 1
ATOM 3325 C C . ARG A 1 422 ? -27.149 -6.635 -19.453 1.00 72.56 422 ARG A C 1
ATOM 3327 O O . ARG A 1 422 ? -25.977 -6.349 -19.690 1.00 72.56 422 ARG A O 1
ATOM 3334 N N . PRO A 1 423 ? -27.667 -6.538 -18.216 1.00 72.88 423 PRO A N 1
ATOM 3335 C CA . PRO A 1 423 ? -26.894 -6.016 -17.093 1.00 72.88 423 PRO A CA 1
ATOM 3336 C C . PRO A 1 423 ? -25.720 -6.905 -16.672 1.00 72.88 423 PRO A C 1
ATOM 3338 O O . PRO A 1 423 ? -24.923 -6.458 -15.857 1.00 72.88 423 PRO A O 1
ATOM 3341 N N . ASP A 1 424 ? -25.590 -8.127 -17.195 1.00 82.50 424 ASP A N 1
ATOM 3342 C CA . ASP A 1 424 ? -24.613 -9.108 -16.732 1.00 82.50 424 ASP A CA 1
ATOM 3343 C C . ASP A 1 424 ? -23.685 -9.547 -17.864 1.00 82.50 424 ASP A C 1
ATOM 3345 O O . ASP A 1 424 ? -24.071 -10.286 -18.769 1.00 82.50 424 ASP A O 1
ATOM 3349 N N . CYS A 1 425 ? -22.434 -9.099 -17.788 1.00 90.06 425 CYS A N 1
ATOM 3350 C CA . CYS A 1 425 ? -21.356 -9.554 -18.654 1.00 90.06 425 CYS A CA 1
ATOM 3351 C C . CYS A 1 425 ? -20.046 -9.683 -17.873 1.00 90.06 425 CYS A C 1
ATOM 3353 O O . CYS A 1 425 ? -19.878 -9.142 -16.773 1.00 90.06 425 CYS A O 1
ATOM 3355 N N . TRP A 1 426 ? -19.118 -10.443 -18.437 1.00 94.88 426 TRP A N 1
ATOM 3356 C CA . TRP A 1 426 ? -17.820 -10.729 -17.855 1.00 94.88 426 TRP A CA 1
ATOM 3357 C C . TRP A 1 426 ? -16.724 -10.459 -18.882 1.00 94.88 426 TRP A C 1
ATOM 3359 O O . TRP A 1 426 ? -16.756 -10.959 -20.006 1.00 94.88 426 TRP A O 1
ATOM 3369 N N . TYR A 1 427 ? -15.774 -9.620 -18.496 1.00 96.12 427 TYR A N 1
ATOM 3370 C CA . TYR A 1 427 ? -14.712 -9.120 -19.351 1.00 96.12 427 TYR A CA 1
ATOM 3371 C C . TYR A 1 427 ? -13.426 -9.905 -19.127 1.00 96.12 427 TYR A C 1
ATOM 3373 O O . TYR A 1 427 ? -13.077 -10.234 -17.992 1.00 96.12 427 TYR A O 1
ATOM 3381 N N . LEU A 1 428 ? -12.702 -10.151 -20.216 1.00 96.56 428 LEU A N 1
ATOM 3382 C CA . LEU A 1 428 ? -11.419 -10.842 -20.223 1.00 96.56 428 LEU A CA 1
ATOM 3383 C C . LEU A 1 428 ? -10.456 -10.143 -21.164 1.00 96.56 428 LEU A C 1
ATOM 3385 O O . LEU A 1 428 ? -10.715 -10.054 -22.358 1.00 96.56 428 LEU A O 1
ATOM 3389 N N . TYR A 1 429 ? -9.300 -9.752 -20.654 1.00 97.00 429 TYR A N 1
ATOM 3390 C CA . TYR A 1 429 ? -8.119 -9.474 -21.452 1.00 97.00 429 TYR A CA 1
ATOM 3391 C C . TYR A 1 429 ? -7.084 -10.569 -21.214 1.00 97.00 429 TYR A C 1
ATOM 3393 O O . TYR A 1 429 ? -6.799 -10.927 -20.070 1.00 97.00 429 TYR A O 1
ATOM 3401 N N . THR A 1 430 ? -6.504 -11.106 -22.284 1.00 95.19 430 THR A N 1
ATOM 3402 C CA . THR A 1 430 ? -5.477 -12.140 -22.166 1.00 95.19 430 THR A CA 1
ATOM 3403 C C . THR A 1 430 ? -4.353 -11.998 -23.175 1.00 95.19 430 THR A C 1
ATOM 3405 O O . THR A 1 430 ? -4.553 -11.565 -24.312 1.00 95.19 430 THR A O 1
ATOM 3408 N N . VAL A 1 431 ? -3.163 -12.411 -22.746 1.00 91.50 431 VAL A N 1
ATOM 3409 C CA . VAL A 1 431 ? -1.969 -12.556 -23.575 1.00 91.50 431 VAL A CA 1
ATOM 3410 C C . VAL A 1 431 ? -1.437 -13.962 -23.345 1.00 91.50 431 VAL A C 1
ATOM 3412 O O . VAL A 1 431 ? -1.033 -14.306 -22.238 1.00 91.50 431 VAL A O 1
ATOM 3415 N N . SER A 1 432 ? -1.396 -14.757 -24.408 1.00 79.88 432 SER A N 1
ATOM 3416 C CA . SER A 1 432 ? -0.705 -16.044 -24.433 1.00 79.88 432 SER A CA 1
ATOM 3417 C C . SER A 1 432 ? 0.169 -16.057 -25.682 1.00 79.88 432 SER A C 1
ATOM 3419 O O . SER A 1 432 ? -0.365 -16.181 -26.787 1.00 79.88 432 SER A O 1
ATOM 3421 N N . PRO A 1 433 ? 1.499 -15.919 -25.568 1.00 65.75 433 PRO A N 1
ATOM 3422 C CA . PRO A 1 433 ? 2.400 -15.971 -26.705 1.00 65.75 433 PRO A CA 1
ATOM 3423 C C . PRO A 1 433 ? 2.234 -17.313 -27.421 1.00 65.75 433 PRO A C 1
ATOM 3425 O O . PRO A 1 433 ? 2.572 -18.379 -26.906 1.00 65.75 433 PRO A O 1
ATOM 3428 N N . GLY A 1 434 ? 1.633 -17.288 -28.609 1.00 54.78 434 GLY A N 1
ATOM 3429 C CA . GLY A 1 434 ? 1.613 -18.429 -29.519 1.00 54.78 434 GLY A CA 1
ATOM 3430 C C . GLY A 1 434 ? 3.019 -18.933 -29.784 1.00 54.78 434 GLY A C 1
ATOM 3431 O O . GLY A 1 434 ? 3.951 -18.141 -29.918 1.00 54.78 434 GLY A O 1
ATOM 3432 N N . ARG A 1 435 ? 3.173 -20.249 -29.989 1.00 43.84 435 ARG A N 1
ATOM 3433 C CA . ARG A 1 435 ? 4.232 -20.718 -30.893 1.00 43.84 435 ARG A CA 1
ATOM 3434 C C . ARG A 1 435 ? 4.020 -19.958 -32.196 1.00 43.84 435 ARG A C 1
ATOM 3436 O O . ARG A 1 435 ? 3.052 -20.249 -32.896 1.00 43.84 435 ARG A O 1
ATOM 3443 N N . SER A 1 436 ? 4.866 -18.973 -32.489 1.00 31.78 436 SER A N 1
ATOM 3444 C CA . SER A 1 436 ? 4.825 -18.264 -33.763 1.00 31.78 436 SER A CA 1
ATOM 3445 C C . SER A 1 436 ? 4.815 -19.302 -34.888 1.00 31.78 436 SER A C 1
ATOM 3447 O O . SER A 1 436 ? 5.791 -20.020 -35.096 1.00 31.78 436 SER A O 1
ATOM 3449 N N . ARG A 1 437 ? 3.672 -19.453 -35.567 1.00 34.25 437 ARG A N 1
ATOM 3450 C CA . ARG A 1 437 ? 3.554 -20.251 -36.796 1.00 34.25 437 ARG A CA 1
ATOM 3451 C C . ARG A 1 437 ? 3.766 -19.400 -38.049 1.00 34.25 437 ARG A C 1
ATOM 3453 O O . ARG A 1 437 ? 3.625 -19.917 -39.148 1.00 34.25 437 ARG A O 1
ATOM 3460 N N . TYR A 1 438 ? 4.153 -18.134 -37.905 1.00 28.70 438 TYR A N 1
ATOM 3461 C CA . TYR A 1 438 ? 4.389 -17.235 -39.028 1.00 28.70 438 TYR A CA 1
ATOM 3462 C C . TYR A 1 438 ? 5.614 -16.357 -38.770 1.00 28.70 438 TYR A C 1
ATOM 3464 O O . TYR A 1 438 ? 5.492 -15.234 -38.309 1.00 28.70 438 TYR A O 1
ATOM 3472 N N . HIS A 1 439 ? 6.797 -16.886 -39.087 1.00 28.22 439 HIS A N 1
ATOM 3473 C CA . HIS A 1 439 ? 7.923 -16.115 -39.629 1.00 28.22 439 HIS A CA 1
ATOM 3474 C C . HIS A 1 439 ? 8.941 -17.086 -40.253 1.00 28.22 439 HIS A C 1
ATOM 3476 O O . HIS A 1 439 ? 9.783 -17.627 -39.540 1.00 28.22 439 HIS A O 1
ATOM 3482 N N . PRO A 1 440 ? 8.903 -17.334 -41.578 1.00 32.78 440 PRO A N 1
ATOM 3483 C CA . PRO A 1 440 ? 9.888 -18.202 -42.219 1.00 32.78 440 PRO A CA 1
ATOM 3484 C C . PRO A 1 440 ? 11.290 -17.600 -42.370 1.00 32.78 440 PRO A C 1
ATOM 3486 O O . PRO A 1 440 ? 12.162 -18.319 -42.828 1.00 32.78 440 PRO A O 1
ATOM 3489 N N . ASN A 1 441 ? 11.548 -16.327 -42.041 1.00 34.28 441 ASN A N 1
ATOM 3490 C CA . ASN A 1 441 ? 12.828 -15.680 -42.372 1.00 34.28 441 ASN A CA 1
ATOM 3491 C C . ASN A 1 441 ? 13.202 -14.536 -41.411 1.00 34.28 441 ASN A C 1
ATOM 3493 O O . ASN A 1 441 ? 13.128 -13.367 -41.780 1.00 34.28 441 ASN A O 1
ATOM 3497 N N . ALA A 1 442 ? 13.657 -14.849 -40.198 1.00 32.50 442 ALA A N 1
ATOM 3498 C CA . ALA A 1 442 ? 14.475 -13.915 -39.424 1.00 32.50 442 ALA A CA 1
ATOM 3499 C C . ALA A 1 442 ? 15.723 -14.645 -38.922 1.00 32.50 442 ALA A C 1
ATOM 3501 O O . ALA A 1 442 ? 15.657 -15.746 -38.380 1.00 32.50 442 ALA A O 1
ATOM 3502 N N . ALA A 1 443 ? 16.868 -14.058 -39.245 1.00 33.28 443 ALA A N 1
ATOM 3503 C CA . ALA A 1 443 ? 18.169 -14.690 -39.284 1.00 33.28 443 ALA A CA 1
ATOM 3504 C C . ALA A 1 443 ? 18.662 -15.201 -37.923 1.00 33.28 443 ALA A C 1
ATOM 3506 O O . ALA A 1 443 ? 18.463 -14.589 -36.878 1.00 33.28 443 ALA A O 1
ATOM 3507 N N . ARG A 1 444 ? 19.400 -16.312 -37.997 1.00 37.59 444 ARG A N 1
ATOM 3508 C CA . ARG A 1 444 ? 20.286 -16.830 -36.954 1.00 37.59 444 ARG A CA 1
ATOM 3509 C C . ARG A 1 444 ? 21.203 -15.715 -36.433 1.00 37.59 444 ARG A C 1
ATOM 3511 O O . ARG A 1 444 ? 22.142 -15.330 -37.126 1.00 37.59 444 ARG A O 1
ATOM 3518 N N . GLN A 1 445 ? 20.992 -15.270 -35.200 1.00 32.75 445 GLN A N 1
ATOM 3519 C CA . GLN A 1 445 ? 22.059 -14.700 -34.383 1.00 32.75 445 GLN A CA 1
ATOM 3520 C C . GLN A 1 445 ? 22.270 -15.588 -33.159 1.00 32.75 445 GLN A C 1
ATOM 3522 O O . GLN A 1 445 ? 21.339 -15.944 -32.441 1.00 32.75 445 GLN A O 1
ATOM 3527 N N . ASN A 1 446 ? 23.522 -16.014 -33.013 1.00 31.77 446 ASN A N 1
ATOM 3528 C CA . ASN A 1 446 ? 24.010 -16.933 -32.000 1.00 31.77 446 ASN A CA 1
ATOM 3529 C C . ASN A 1 446 ? 23.894 -16.305 -30.604 1.00 31.77 446 ASN A C 1
ATOM 3531 O O . ASN A 1 446 ? 24.669 -15.414 -30.266 1.00 31.77 446 ASN A O 1
ATOM 3535 N N . LEU A 1 447 ? 22.981 -16.822 -29.785 1.00 29.55 447 LEU A N 1
ATOM 3536 C CA . LEU A 1 447 ? 23.021 -16.699 -28.328 1.00 29.55 447 LEU A CA 1
ATOM 3537 C C . LEU A 1 447 ? 23.367 -18.076 -27.738 1.00 29.55 447 LEU A C 1
ATOM 3539 O O . LEU A 1 447 ? 22.933 -19.096 -28.286 1.00 29.55 447 LEU A O 1
ATOM 3543 N N . PRO A 1 448 ? 24.177 -18.139 -26.667 1.00 30.00 448 PRO A N 1
ATOM 3544 C CA . PRO A 1 448 ? 24.693 -19.396 -26.149 1.00 30.00 448 PRO A CA 1
ATOM 3545 C C . PRO A 1 448 ? 23.549 -20.269 -25.627 1.00 30.00 448 PRO A C 1
ATOM 3547 O O . PRO A 1 448 ? 22.765 -19.870 -24.769 1.00 30.00 448 PRO A O 1
ATOM 3550 N N . HIS A 1 449 ? 23.461 -21.482 -26.169 1.00 33.69 449 HIS A N 1
ATOM 3551 C CA . HIS A 1 449 ? 22.567 -22.533 -25.706 1.00 33.69 449 HIS A CA 1
ATOM 3552 C C . HIS A 1 449 ? 22.854 -22.882 -24.243 1.00 33.69 449 HIS A C 1
ATOM 3554 O O . HIS A 1 449 ? 23.826 -23.573 -23.953 1.00 33.69 449 HIS A O 1
ATOM 3560 N N . ASN A 1 450 ? 21.970 -22.471 -23.333 1.00 30.98 450 ASN A N 1
ATOM 3561 C CA . ASN A 1 450 ? 21.787 -23.164 -22.064 1.00 30.98 450 ASN A CA 1
ATOM 3562 C C . ASN A 1 450 ? 20.338 -23.040 -21.555 1.00 30.98 450 ASN A C 1
ATOM 3564 O O . ASN A 1 450 ? 19.879 -21.971 -21.177 1.00 30.98 450 ASN A O 1
ATOM 3568 N N . ARG A 1 451 ? 19.660 -24.198 -21.516 1.00 31.30 451 ARG A N 1
ATOM 3569 C CA . ARG A 1 451 ? 18.539 -24.573 -20.628 1.00 31.30 451 ARG A CA 1
ATOM 3570 C C . ARG A 1 451 ? 17.192 -23.828 -20.712 1.00 31.30 451 ARG A C 1
ATOM 3572 O O . ARG A 1 451 ? 16.549 -23.646 -19.687 1.00 31.30 451 ARG A O 1
ATOM 3579 N N . LEU A 1 452 ? 16.660 -23.563 -21.903 1.00 34.38 452 LEU A N 1
ATOM 3580 C CA . LEU A 1 452 ? 15.196 -23.504 -22.068 1.00 34.38 452 LEU A CA 1
ATOM 3581 C C . LEU A 1 452 ? 14.708 -24.896 -22.478 1.00 34.38 452 LEU A C 1
ATOM 3583 O O . LEU A 1 452 ? 14.634 -25.236 -23.659 1.00 34.38 452 LEU A O 1
ATOM 3587 N N . GLY A 1 453 ? 14.450 -25.744 -21.477 1.00 29.78 453 GLY A N 1
ATOM 3588 C CA . GLY A 1 453 ? 13.673 -26.963 -21.685 1.00 29.78 453 GLY A CA 1
ATOM 3589 C C . GLY A 1 453 ? 12.333 -26.605 -22.331 1.00 29.78 453 GLY A C 1
ATOM 3590 O O . GLY A 1 453 ? 11.806 -25.519 -22.095 1.00 29.78 453 GLY A O 1
ATOM 3591 N N . LYS A 1 454 ? 11.792 -27.494 -23.174 1.00 35.97 454 LYS A N 1
ATOM 3592 C CA . LYS A 1 454 ? 10.416 -27.376 -23.682 1.00 35.97 454 LYS A CA 1
ATOM 3593 C C . LYS A 1 454 ? 9.510 -27.008 -22.503 1.00 35.97 454 LYS A C 1
ATOM 3595 O O . LYS A 1 454 ? 9.404 -27.813 -21.584 1.00 35.97 454 LYS A O 1
ATOM 3600 N N . ALA A 1 455 ? 8.910 -25.818 -22.510 1.00 44.38 455 ALA A N 1
ATOM 3601 C CA . ALA A 1 455 ? 7.958 -25.425 -21.480 1.00 44.38 455 ALA A CA 1
ATOM 3602 C C . ALA A 1 455 ? 6.757 -26.379 -21.564 1.00 44.38 455 ALA A C 1
ATOM 3604 O O . ALA A 1 455 ? 5.900 -26.228 -22.434 1.00 44.38 455 ALA A O 1
ATOM 3605 N N . HIS A 1 456 ? 6.764 -27.421 -20.735 1.00 47.94 456 HIS A N 1
ATOM 3606 C CA . HIS A 1 456 ? 5.569 -28.190 -20.427 1.00 47.94 456 HIS A CA 1
ATOM 3607 C C . HIS A 1 456 ? 4.643 -27.243 -19.664 1.00 47.94 456 HIS A C 1
ATOM 3609 O O . HIS A 1 456 ? 5.070 -26.653 -18.671 1.00 47.94 456 HIS A O 1
ATOM 3615 N N . ARG A 1 457 ? 3.425 -27.029 -20.170 1.00 60.75 457 ARG A N 1
ATOM 3616 C CA . ARG A 1 457 ? 2.393 -26.336 -19.399 1.00 60.75 457 ARG A CA 1
ATOM 3617 C C . ARG A 1 457 ? 1.893 -27.326 -18.354 1.00 60.75 457 ARG A C 1
ATOM 3619 O O . ARG A 1 457 ? 1.644 -28.482 -18.670 1.00 60.75 457 ARG A O 1
ATOM 3626 N N . GLU A 1 458 ? 1.821 -26.905 -17.102 1.00 66.69 458 GLU A N 1
ATOM 3627 C CA . GLU A 1 458 ? 1.237 -27.754 -16.067 1.00 66.69 458 GLU A CA 1
ATOM 3628 C C . GLU A 1 458 ? -0.291 -27.807 -16.257 1.00 66.69 458 GLU A C 1
ATOM 3630 O O . GLU A 1 458 ? -0.877 -26.841 -16.763 1.00 66.69 458 GLU A O 1
ATOM 3635 N N . PRO A 1 459 ? -0.954 -28.927 -15.914 1.00 75.31 459 PRO A N 1
ATOM 3636 C CA . PRO A 1 459 ? -2.410 -28.977 -15.853 1.00 75.31 459 PRO A CA 1
ATOM 3637 C C . PRO A 1 459 ? -2.912 -27.895 -14.894 1.00 75.31 459 PRO A C 1
ATOM 3639 O O . PRO A 1 459 ? -2.437 -27.812 -13.763 1.00 75.31 459 PRO A O 1
ATOM 3642 N N . ASP A 1 460 ? -3.850 -27.069 -15.344 1.00 83.56 460 ASP A N 1
ATOM 3643 C CA . ASP A 1 460 ? -4.331 -25.924 -14.578 1.00 83.56 460 ASP A CA 1
ATOM 3644 C C . ASP A 1 460 ? -5.815 -25.710 -14.862 1.00 83.56 460 ASP A C 1
ATOM 3646 O O . ASP A 1 460 ? -6.284 -25.876 -15.994 1.00 83.56 460 ASP A O 1
ATOM 3650 N N . GLN A 1 461 ? -6.557 -25.349 -13.824 1.00 88.25 461 GLN A N 1
ATOM 3651 C CA . GLN A 1 461 ? -7.972 -25.037 -13.924 1.00 88.25 461 GLN A CA 1
ATOM 3652 C C . GLN A 1 461 ? -8.346 -24.004 -12.875 1.00 88.25 461 GLN A C 1
ATOM 3654 O O . GLN A 1 461 ? -7.856 -24.079 -11.754 1.00 88.25 461 GLN A O 1
ATOM 3659 N N . THR A 1 462 ? -9.262 -23.105 -13.213 1.00 93.38 462 THR A N 1
ATOM 3660 C CA . THR A 1 462 ? -9.760 -22.080 -12.293 1.00 93.38 462 THR A CA 1
ATOM 3661 C C . THR A 1 462 ? -11.267 -21.996 -12.421 1.00 93.38 462 THR A C 1
ATOM 3663 O O . THR A 1 462 ? -11.788 -21.752 -13.507 1.00 93.38 462 THR A O 1
ATOM 3666 N N . LEU A 1 463 ? -11.961 -22.211 -11.309 1.00 94.62 463 LEU A N 1
ATOM 3667 C CA . LEU A 1 463 ? -13.397 -22.016 -11.166 1.00 94.62 463 LEU A CA 1
ATOM 3668 C C . LEU A 1 463 ? -13.644 -20.699 -10.437 1.00 94.62 463 LEU A C 1
ATOM 3670 O O . LEU A 1 463 ? -13.140 -20.540 -9.326 1.00 94.62 463 LEU A O 1
ATOM 3674 N N . GLU A 1 464 ? -14.497 -19.834 -10.985 1.00 97.19 464 GLU A N 1
ATOM 3675 C CA . GLU A 1 464 ? -15.132 -18.756 -10.227 1.00 97.19 464 GLU A CA 1
ATOM 3676 C C . GLU A 1 464 ? -16.657 -18.895 -10.226 1.00 97.19 464 GLU A C 1
ATOM 3678 O O . GLU A 1 464 ? -17.285 -19.226 -11.235 1.00 97.19 464 GLU A O 1
ATOM 3683 N N . VAL A 1 465 ? -17.258 -18.598 -9.075 1.00 97.25 465 VAL A N 1
ATOM 3684 C CA . VAL A 1 465 ? -18.705 -18.475 -8.891 1.00 97.25 465 VAL A CA 1
ATOM 3685 C C . VAL A 1 465 ? -18.973 -17.097 -8.293 1.00 97.25 465 VAL A C 1
ATOM 3687 O O . VAL A 1 465 ? -18.629 -16.827 -7.140 1.00 97.25 465 VAL A O 1
ATOM 3690 N N . LEU A 1 466 ? -19.557 -16.211 -9.095 1.00 97.44 466 LEU A N 1
ATOM 3691 C CA . LEU A 1 466 ? -19.850 -14.824 -8.739 1.00 97.44 466 LEU A CA 1
ATOM 3692 C C . LEU A 1 466 ? -21.348 -14.710 -8.468 1.00 97.44 466 LEU A C 1
ATOM 3694 O O . LEU A 1 466 ? -22.152 -14.930 -9.365 1.00 97.44 466 LEU A O 1
ATOM 3698 N N . MET A 1 467 ? -21.724 -14.407 -7.235 1.00 97.69 467 MET A N 1
ATOM 3699 C CA . MET A 1 467 ? -23.072 -14.564 -6.689 1.00 97.69 467 MET A CA 1
ATOM 3700 C C . MET A 1 467 ? -23.647 -13.210 -6.287 1.00 97.69 467 MET A C 1
ATOM 3702 O O . MET A 1 467 ? -22.965 -12.417 -5.641 1.00 97.69 467 MET A O 1
ATOM 3706 N N . MET A 1 468 ? -24.902 -12.950 -6.649 1.00 95.56 468 MET A N 1
ATOM 3707 C CA . MET A 1 468 ? -25.578 -11.672 -6.419 1.00 95.56 468 MET A CA 1
ATOM 3708 C C . MET A 1 468 ? -26.964 -11.894 -5.830 1.00 95.56 468 MET A C 1
ATOM 3710 O O . MET A 1 468 ? -27.576 -12.948 -6.037 1.00 95.56 468 MET A O 1
ATOM 3714 N N . ASN A 1 469 ? -27.469 -10.862 -5.145 1.00 95.56 469 ASN A N 1
ATOM 3715 C CA . ASN A 1 469 ? -28.799 -10.851 -4.535 1.00 95.56 469 ASN A CA 1
ATOM 3716 C C . ASN A 1 469 ? -28.961 -12.065 -3.608 1.00 95.56 469 ASN A C 1
ATOM 3718 O O . ASN A 1 469 ? -29.719 -12.991 -3.895 1.00 95.56 469 ASN A O 1
ATOM 3722 N N . LEU A 1 470 ? -28.151 -12.103 -2.555 1.00 97.81 470 LEU A N 1
ATOM 3723 C CA . LEU A 1 470 ? -28.021 -13.264 -1.683 1.00 97.81 470 LEU A CA 1
ATOM 3724 C C . LEU A 1 470 ? -29.118 -13.319 -0.624 1.00 97.81 470 LEU A C 1
ATOM 3726 O O . LEU A 1 470 ? -29.694 -12.299 -0.251 1.00 97.81 470 LEU A O 1
ATOM 3730 N N . ASP A 1 471 ? -29.373 -14.525 -0.123 1.00 97.31 471 ASP A N 1
ATOM 3731 C CA . ASP A 1 471 ? -30.308 -14.784 0.968 1.00 97.31 471 ASP A CA 1
ATOM 3732 C C . ASP A 1 471 ? -29.902 -14.002 2.240 1.00 97.31 471 ASP A C 1
ATOM 3734 O O . ASP A 1 471 ? -28.852 -14.300 2.832 1.00 97.31 471 ASP A O 1
ATOM 3738 N N . PRO A 1 472 ? -30.717 -13.032 2.703 1.00 97.50 472 PRO A N 1
ATOM 3739 C CA . PRO A 1 472 ? -30.400 -12.223 3.880 1.00 97.50 472 PRO A CA 1
ATOM 3740 C C . PRO A 1 472 ? -30.173 -13.054 5.151 1.00 97.50 472 PRO A C 1
ATOM 3742 O O . PRO A 1 472 ? -29.315 -12.713 5.970 1.00 97.50 472 PRO A O 1
ATOM 3745 N N . GLU A 1 473 ? -30.865 -14.191 5.298 1.00 97.62 473 GLU A N 1
ATOM 3746 C CA . GLU A 1 473 ? -30.704 -15.079 6.456 1.00 97.62 473 GLU A CA 1
ATOM 3747 C C . GLU A 1 473 ? -29.347 -15.786 6.474 1.00 97.62 473 GLU A C 1
ATOM 3749 O O . GLU A 1 473 ? -28.889 -16.223 7.532 1.00 97.62 473 GLU A O 1
ATOM 3754 N N . LYS A 1 474 ? -28.685 -15.888 5.319 1.00 97.88 474 LYS A N 1
ATOM 3755 C CA . LYS A 1 474 ? -27.318 -16.405 5.204 1.00 97.88 474 LYS A CA 1
ATOM 3756 C C . LYS A 1 474 ? -26.293 -15.284 5.325 1.00 97.88 474 LYS A C 1
ATOM 3758 O O . LYS A 1 474 ? -25.247 -15.491 5.934 1.00 97.88 474 LYS A O 1
ATOM 3763 N N . MET A 1 475 ? -26.598 -14.096 4.802 1.00 98.50 475 MET A N 1
ATOM 3764 C CA . MET A 1 475 ? -25.704 -12.935 4.879 1.00 98.50 475 MET A CA 1
ATOM 3765 C C . MET A 1 475 ? -25.510 -12.420 6.310 1.00 98.50 475 MET A C 1
ATOM 3767 O O . MET A 1 475 ? -24.430 -11.926 6.635 1.00 98.50 475 MET A O 1
ATOM 3771 N N . LYS A 1 476 ? -26.492 -12.622 7.202 1.00 97.69 476 LYS A N 1
ATOM 3772 C CA . LYS A 1 476 ? -26.403 -12.203 8.613 1.00 97.69 476 LYS A CA 1
ATOM 3773 C C . LYS A 1 476 ? -25.171 -12.735 9.350 1.00 97.69 476 LYS A C 1
ATOM 3775 O O . LYS A 1 476 ? -24.680 -12.077 10.258 1.00 97.69 476 LYS A O 1
ATOM 3780 N N . TRP A 1 477 ? -24.644 -13.904 8.966 1.00 98.25 477 TRP A N 1
ATOM 3781 C CA . TRP A 1 477 ? -23.464 -14.488 9.614 1.00 98.25 477 TRP A CA 1
ATOM 3782 C C . TRP A 1 477 ? -22.193 -13.652 9.434 1.00 98.25 477 TRP A C 1
ATOM 3784 O O . TRP A 1 477 ? -21.242 -13.857 10.179 1.00 98.25 477 TRP A O 1
ATOM 3794 N N . PHE A 1 478 ? -22.174 -12.723 8.477 1.00 98.12 478 PHE A N 1
ATOM 3795 C CA . PHE A 1 478 ? -21.012 -11.897 8.141 1.00 98.12 478 PHE A CA 1
ATOM 3796 C C . PHE A 1 478 ? -21.103 -10.473 8.711 1.00 98.12 478 PHE A C 1
ATOM 3798 O O . PHE A 1 478 ? -20.335 -9.592 8.323 1.00 98.12 478 PHE A O 1
ATOM 3805 N N . TYR A 1 479 ? -22.015 -10.253 9.661 1.00 97.88 479 TYR A N 1
ATOM 3806 C CA . TYR A 1 479 ? -22.079 -9.055 10.495 1.00 97.88 479 TYR A CA 1
ATOM 3807 C C . TYR A 1 479 ? -21.457 -9.336 11.864 1.00 97.88 479 TYR A C 1
ATOM 3809 O O . TYR A 1 479 ? -21.764 -10.353 12.495 1.00 97.88 479 TYR A O 1
ATOM 3817 N N . LYS A 1 480 ? -20.607 -8.425 12.358 1.00 93.06 480 LYS A N 1
ATOM 3818 C CA . LYS A 1 480 ? -19.928 -8.615 13.655 1.00 93.06 480 LYS A CA 1
ATOM 3819 C C . LYS A 1 480 ? -20.873 -8.649 14.849 1.00 93.06 480 LYS A C 1
ATOM 3821 O O . LYS A 1 480 ? -20.553 -9.254 15.867 1.00 93.06 480 LYS A O 1
ATOM 3826 N N . GLU A 1 481 ? -22.050 -8.048 14.714 1.00 95.81 481 GLU A N 1
ATOM 3827 C CA . GLU A 1 481 ? -23.101 -8.119 15.731 1.00 95.81 481 GLU A CA 1
ATOM 3828 C C . GLU A 1 481 ? -23.678 -9.538 15.904 1.00 95.81 481 GLU A C 1
ATOM 3830 O O . GLU A 1 481 ? -24.126 -9.883 16.995 1.00 95.81 481 GLU A O 1
ATOM 3835 N N . VAL A 1 482 ? -23.643 -10.372 14.855 1.00 97.06 482 VAL A N 1
ATOM 3836 C CA . VAL A 1 482 ? -24.167 -11.751 14.867 1.00 97.06 482 VAL A CA 1
ATOM 3837 C C . VAL A 1 482 ? -23.057 -12.769 15.123 1.00 97.06 482 VAL A C 1
ATOM 3839 O O . VAL A 1 482 ? -23.235 -13.703 15.909 1.00 97.06 482 VAL A O 1
ATOM 3842 N N . CYS A 1 483 ? -21.921 -12.603 14.447 1.00 96.25 483 CYS A N 1
ATOM 3843 C CA . CYS A 1 483 ? -20.724 -13.421 14.609 1.00 96.25 483 CYS A CA 1
ATOM 3844 C C . CYS A 1 483 ? -19.565 -12.502 15.007 1.00 96.25 483 CYS A C 1
ATOM 3846 O O . CYS A 1 483 ? -19.017 -11.829 14.136 1.00 96.25 483 CYS A O 1
ATOM 3848 N N . PRO A 1 484 ? -19.163 -12.470 16.289 1.00 91.69 484 PRO A N 1
ATOM 3849 C CA . PRO A 1 484 ? -18.082 -11.599 16.749 1.00 91.69 484 PRO A CA 1
ATOM 3850 C C . PRO A 1 484 ? -16.698 -11.921 16.168 1.00 91.69 484 PRO A C 1
ATOM 3852 O O . PRO A 1 484 ? -15.789 -11.100 16.277 1.00 91.69 484 PRO A O 1
ATOM 3855 N N . THR A 1 485 ? -16.505 -13.117 15.600 1.00 93.50 485 THR A N 1
ATOM 3856 C CA . THR A 1 485 ? -15.215 -13.563 15.055 1.00 93.50 485 THR A CA 1
ATOM 3857 C C . THR A 1 485 ? -15.365 -14.191 13.671 1.00 93.50 485 THR A C 1
ATOM 3859 O O . THR A 1 485 ? -16.340 -14.902 13.410 1.00 93.50 485 THR A O 1
ATOM 3862 N N . ALA A 1 486 ? -14.347 -14.005 12.823 1.00 95.25 486 ALA A N 1
ATOM 3863 C CA . ALA A 1 486 ? -14.303 -14.572 11.475 1.00 95.25 486 ALA A CA 1
ATOM 3864 C C . ALA A 1 486 ? -14.434 -16.105 11.497 1.00 95.25 486 ALA A C 1
ATOM 3866 O O . ALA A 1 486 ? -15.289 -16.657 10.808 1.00 95.25 486 ALA A O 1
ATOM 3867 N N . ALA A 1 487 ? -13.713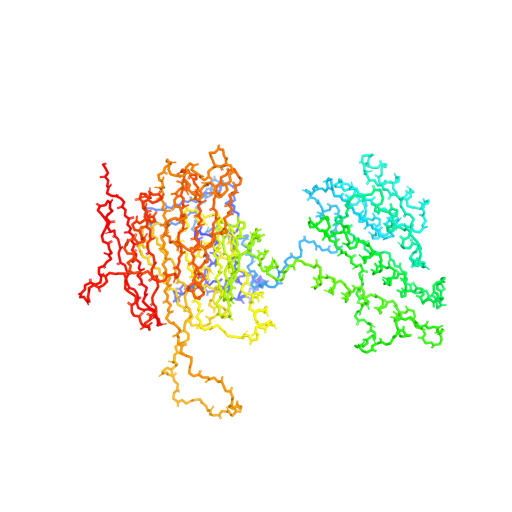 -16.783 12.396 1.00 95.06 487 ALA A N 1
ATOM 3868 C CA . ALA A 1 487 ? -13.799 -18.232 12.580 1.00 95.06 487 ALA A CA 1
ATOM 3869 C C . ALA A 1 487 ? -15.217 -18.736 12.924 1.00 95.06 487 ALA A C 1
ATOM 3871 O O . ALA A 1 487 ? -15.607 -19.844 12.541 1.00 95.06 487 ALA A O 1
ATOM 3872 N N . GLU A 1 488 ? -16.004 -17.946 13.659 1.00 97.69 488 GLU A N 1
ATOM 3873 C CA . GLU A 1 488 ? -17.399 -18.276 13.952 1.00 97.69 488 GLU A CA 1
ATOM 3874 C C . GLU A 1 488 ? -18.281 -18.130 12.708 1.00 97.69 488 GLU A C 1
ATOM 3876 O O . GLU A 1 488 ? -19.071 -19.036 12.421 1.00 97.69 488 GLU A O 1
ATOM 3881 N N . ALA A 1 489 ? -18.099 -17.052 11.936 1.00 97.62 489 ALA A N 1
ATOM 3882 C CA . ALA A 1 489 ? -18.773 -16.859 10.654 1.00 97.62 489 ALA A CA 1
ATOM 3883 C C . ALA A 1 489 ? -18.454 -18.004 9.676 1.00 97.62 489 ALA A C 1
ATOM 3885 O O . ALA A 1 489 ? -19.371 -18.579 9.083 1.00 97.62 489 ALA A O 1
ATOM 3886 N N . THR A 1 490 ? -17.187 -18.422 9.583 1.00 97.94 490 THR A N 1
ATOM 3887 C CA . THR A 1 490 ? -16.717 -19.550 8.760 1.00 97.94 490 THR A CA 1
ATOM 3888 C C . THR A 1 490 ? -17.452 -20.847 9.093 1.00 97.94 490 THR A C 1
ATOM 3890 O O . THR A 1 490 ? -17.992 -21.504 8.203 1.00 97.94 490 THR A O 1
ATOM 3893 N N . LYS A 1 491 ? -17.541 -21.201 10.382 1.00 97.31 491 LYS A N 1
ATOM 3894 C CA . LYS A 1 491 ? -18.192 -22.445 10.833 1.00 97.31 491 LYS A CA 1
ATOM 3895 C C . LYS A 1 491 ? -19.713 -22.423 10.683 1.00 97.31 491 LYS A C 1
ATOM 3897 O O . LYS A 1 491 ? -20.307 -23.431 10.283 1.00 97.31 491 LYS A O 1
ATOM 3902 N N . LYS A 1 492 ? -20.352 -21.302 11.046 1.00 97.50 492 LYS A N 1
ATOM 3903 C CA . LYS A 1 492 ? -21.817 -21.149 11.012 1.00 97.50 492 LYS A CA 1
ATOM 3904 C C . LYS A 1 492 ? -22.353 -21.093 9.587 1.00 97.50 492 LYS A C 1
ATOM 3906 O O . LYS A 1 492 ? -23.367 -21.727 9.310 1.00 97.50 492 LYS A O 1
ATOM 3911 N N . SER A 1 493 ? -21.656 -20.397 8.689 1.00 97.62 493 SER A N 1
ATOM 3912 C CA . SER A 1 493 ? -22.001 -20.376 7.263 1.00 97.62 493 SER A CA 1
ATOM 3913 C C . SER A 1 493 ? -21.743 -21.723 6.581 1.00 97.62 493 SER A C 1
ATOM 3915 O O . SER A 1 493 ? -22.450 -22.078 5.644 1.00 97.62 493 SER A O 1
ATOM 3917 N N . GLY A 1 494 ? -20.781 -22.511 7.073 1.00 97.19 494 GLY A N 1
ATOM 3918 C CA . GLY A 1 494 ? -20.387 -23.783 6.471 1.00 97.19 494 GLY A CA 1
ATOM 3919 C C . GLY A 1 494 ? -19.312 -23.657 5.394 1.00 97.19 494 GLY A C 1
ATOM 3920 O O . GLY A 1 494 ? -19.116 -24.601 4.626 1.00 97.19 494 GLY A O 1
ATOM 3921 N N . ILE A 1 495 ? -18.613 -22.519 5.338 1.00 98.06 495 ILE A N 1
ATOM 3922 C CA . ILE A 1 495 ? -17.456 -22.303 4.457 1.00 98.06 495 ILE A CA 1
ATOM 3923 C C . ILE A 1 495 ? -16.375 -23.365 4.700 1.00 98.06 495 ILE A C 1
ATOM 3925 O O . ILE A 1 495 ? -15.811 -23.895 3.744 1.00 98.06 495 ILE A O 1
ATOM 3929 N N . ASP A 1 496 ? -16.167 -23.760 5.960 1.00 96.50 496 ASP A N 1
ATOM 3930 C CA . ASP A 1 496 ? -15.230 -24.812 6.381 1.00 96.50 496 ASP A CA 1
ATOM 3931 C C . ASP A 1 496 ? -15.498 -26.187 5.741 1.00 96.50 496 ASP A C 1
ATOM 3933 O O . ASP A 1 496 ? -14.631 -27.058 5.748 1.00 96.50 496 ASP A O 1
ATOM 3937 N N . ARG A 1 497 ? -16.696 -26.394 5.180 1.00 95.88 497 ARG A N 1
ATOM 3938 C CA . ARG A 1 497 ? -17.140 -27.666 4.592 1.00 95.88 497 ARG A CA 1
ATOM 3939 C C . ARG A 1 497 ? -17.236 -27.639 3.064 1.00 95.88 497 ARG A C 1
ATOM 3941 O O . ARG A 1 497 ? -17.606 -28.653 2.471 1.00 95.88 497 ARG A O 1
ATOM 3948 N N . LEU A 1 498 ? -16.926 -26.514 2.408 1.00 96.69 498 LEU A N 1
ATOM 3949 C CA . LEU A 1 498 ? -17.014 -26.392 0.944 1.00 96.69 498 LEU A CA 1
ATOM 3950 C C . LEU A 1 498 ? -15.999 -27.299 0.235 1.00 96.69 498 LEU A C 1
ATOM 3952 O O . LEU A 1 498 ? -16.375 -28.103 -0.632 1.00 96.69 498 LEU A O 1
ATOM 3956 N N . ILE A 1 499 ? -14.735 -27.185 0.651 1.00 94.50 499 ILE A N 1
ATOM 3957 C CA . ILE A 1 499 ? -13.618 -28.047 0.265 1.00 94.50 499 ILE A CA 1
ATOM 3958 C C . ILE A 1 499 ? -12.945 -28.519 1.566 1.00 94.50 499 ILE A C 1
ATOM 3960 O O . ILE A 1 499 ? -12.352 -27.698 2.264 1.00 94.50 499 ILE A O 1
ATOM 3964 N N . PRO A 1 500 ? -13.065 -29.811 1.928 1.00 89.19 500 PRO A N 1
ATOM 3965 C CA . PRO A 1 500 ? -12.432 -30.359 3.127 1.00 89.19 500 PRO A CA 1
ATOM 3966 C C . PRO A 1 500 ? -10.901 -30.231 3.114 1.00 89.19 500 PRO A C 1
ATOM 3968 O O . PRO A 1 500 ? -10.289 -30.179 2.049 1.00 89.19 500 PRO A O 1
ATOM 3971 N N . ASP A 1 501 ? -10.294 -30.238 4.305 1.00 88.94 501 ASP A N 1
ATOM 3972 C CA . ASP A 1 501 ? -8.835 -30.255 4.535 1.00 88.94 501 ASP A CA 1
ATOM 3973 C C . ASP A 1 501 ? -8.062 -29.020 4.036 1.00 88.94 501 ASP A C 1
ATOM 3975 O O . ASP A 1 501 ? -6.837 -29.045 3.886 1.00 88.94 501 ASP A O 1
ATOM 3979 N N . VAL A 1 502 ? -8.770 -27.913 3.820 1.00 93.75 502 VAL A N 1
ATOM 3980 C CA . VAL A 1 502 ? -8.175 -26.622 3.477 1.00 93.75 502 VAL A CA 1
ATOM 3981 C C . VAL A 1 502 ? -7.811 -25.853 4.749 1.00 93.75 502 VAL A C 1
ATOM 3983 O O . VAL A 1 502 ? -8.616 -25.725 5.672 1.00 93.75 502 VAL A O 1
ATOM 3986 N N . MET A 1 503 ? -6.592 -25.319 4.799 1.00 94.19 503 MET A N 1
ATOM 3987 C CA . MET A 1 503 ? -6.160 -24.395 5.845 1.00 94.19 503 MET A CA 1
ATOM 3988 C C . MET A 1 503 ? -6.742 -23.014 5.567 1.00 94.19 503 MET A C 1
ATOM 3990 O O . MET A 1 503 ? -6.433 -22.439 4.528 1.00 94.19 503 MET A O 1
ATOM 3994 N N . ILE A 1 504 ? -7.564 -22.506 6.485 1.00 96.88 504 ILE A N 1
ATOM 3995 C CA . ILE A 1 504 ? -8.297 -21.247 6.329 1.00 96.88 504 ILE A CA 1
ATOM 3996 C C . ILE A 1 504 ? -7.609 -20.122 7.108 1.00 96.88 504 ILE A C 1
ATOM 3998 O O . ILE A 1 504 ? -7.352 -20.265 8.302 1.00 96.88 504 ILE A O 1
ATOM 4002 N N . ASP A 1 505 ? -7.377 -19.009 6.418 1.00 96.38 505 ASP A N 1
ATOM 4003 C CA . ASP A 1 505 ? -7.013 -17.698 6.956 1.00 96.38 505 ASP A CA 1
ATOM 4004 C C . ASP A 1 505 ? -8.180 -16.752 6.664 1.00 96.38 505 ASP A C 1
ATOM 4006 O O . ASP A 1 505 ? -8.441 -16.434 5.500 1.00 96.38 505 ASP A O 1
ATOM 4010 N N . ASP A 1 506 ? -8.950 -16.403 7.694 1.00 97.19 506 ASP A N 1
ATOM 4011 C CA . ASP A 1 506 ? -10.177 -15.624 7.571 1.00 97.19 506 ASP A CA 1
ATOM 4012 C C . ASP A 1 506 ? -10.104 -14.284 8.306 1.00 97.19 506 ASP A C 1
ATOM 4014 O O . ASP A 1 506 ? -9.428 -14.109 9.320 1.00 97.19 506 ASP A O 1
ATOM 4018 N N . PHE A 1 507 ? -10.830 -13.305 7.774 1.00 95.81 507 PHE A N 1
ATOM 4019 C CA . PHE A 1 507 ? -10.939 -11.980 8.354 1.00 95.81 507 PHE A CA 1
ATOM 4020 C C . PHE A 1 507 ? -12.355 -11.434 8.199 1.00 95.81 507 PHE A C 1
ATOM 4022 O O . PHE A 1 507 ? -13.016 -11.627 7.177 1.00 95.81 507 PHE A O 1
ATOM 4029 N N . GLN A 1 508 ? -12.812 -10.717 9.223 1.00 92.19 508 GLN A N 1
ATOM 4030 C CA . GLN A 1 508 ? -14.134 -10.107 9.258 1.00 92.19 508 GLN A CA 1
ATOM 4031 C C . GLN A 1 508 ? -14.010 -8.600 9.471 1.00 92.19 508 GLN A C 1
ATOM 4033 O O . GLN A 1 508 ? -13.365 -8.142 10.419 1.00 92.19 508 GLN A O 1
ATOM 4038 N N . PHE A 1 509 ? -14.657 -7.842 8.593 1.00 93.06 509 PHE A N 1
ATOM 4039 C CA . PHE A 1 509 ? -14.576 -6.386 8.527 1.00 93.06 509 PHE A CA 1
ATOM 4040 C C . PHE A 1 509 ? -15.592 -5.713 9.458 1.00 93.06 509 PHE A C 1
ATOM 4042 O O . PHE A 1 509 ? -16.555 -6.333 9.916 1.00 93.06 509 PHE A O 1
ATOM 4049 N N . ASP A 1 510 ? -15.342 -4.443 9.781 1.00 90.38 510 ASP A N 1
ATOM 4050 C CA . ASP A 1 510 ? -16.220 -3.613 10.607 1.00 90.38 510 ASP A CA 1
ATOM 4051 C C . ASP A 1 510 ? -17.090 -2.695 9.732 1.00 90.38 510 ASP A C 1
ATOM 4053 O O . ASP A 1 510 ? -16.544 -1.984 8.887 1.00 90.38 510 ASP A O 1
ATOM 4057 N N . PRO A 1 511 ? -18.417 -2.627 9.957 1.00 95.12 511 PRO A N 1
ATOM 4058 C CA . PRO A 1 511 ? -19.210 -3.448 10.885 1.00 95.12 511 PRO A CA 1
ATOM 4059 C C . PRO A 1 511 ? -19.566 -4.844 10.329 1.00 95.12 511 PRO A C 1
ATOM 4061 O O . PRO A 1 511 ? -20.016 -5.722 11.073 1.00 95.12 511 PRO A O 1
ATOM 4064 N N . CYS A 1 512 ? -19.397 -5.045 9.024 1.00 95.62 512 CYS A N 1
ATOM 4065 C CA . CYS A 1 512 ? -19.738 -6.267 8.308 1.00 95.62 512 CYS A CA 1
ATOM 4066 C C . CYS A 1 512 ? -18.807 -6.490 7.117 1.00 95.62 512 CYS A C 1
ATOM 4068 O O . CYS A 1 512 ? -18.070 -5.593 6.717 1.00 95.62 512 CYS A O 1
ATOM 4070 N N . GLY A 1 513 ? -18.871 -7.693 6.548 1.00 96.44 513 GLY A N 1
ATOM 4071 C CA . GLY A 1 513 ? -18.016 -8.127 5.448 1.00 96.44 513 GLY A CA 1
ATOM 4072 C C . GLY A 1 513 ? -17.049 -9.213 5.894 1.00 96.44 513 GLY A C 1
ATOM 4073 O O . GLY A 1 513 ? -16.652 -9.281 7.060 1.00 96.44 513 GLY A O 1
ATOM 4074 N N . TYR A 1 514 ? -16.667 -10.080 4.963 1.00 98.19 514 TYR A N 1
ATOM 4075 C CA . TYR A 1 514 ? -15.810 -11.225 5.256 1.00 98.19 514 TYR A CA 1
ATOM 4076 C C . TYR A 1 514 ? -14.926 -11.569 4.056 1.00 98.19 514 TYR A C 1
ATOM 4078 O O . TYR A 1 514 ? -15.394 -11.567 2.915 1.00 98.19 514 TYR A O 1
ATOM 4086 N N . SER A 1 515 ? -13.668 -11.905 4.329 1.00 97.94 515 SER A N 1
ATOM 4087 C CA . SER A 1 515 ? -12.709 -12.415 3.349 1.00 97.94 515 SER A CA 1
ATOM 4088 C C . SER A 1 515 ? -11.989 -13.626 3.914 1.00 97.94 515 SER A C 1
ATOM 4090 O O . SER A 1 515 ? -11.677 -13.659 5.103 1.00 97.94 515 SER A O 1
ATOM 4092 N N . MET A 1 516 ? -11.679 -14.601 3.065 1.00 98.00 516 MET A N 1
ATOM 4093 C CA . MET A 1 516 ? -10.816 -15.709 3.456 1.00 98.00 516 MET A CA 1
ATOM 4094 C C . MET A 1 516 ? -9.970 -16.236 2.309 1.00 98.00 516 MET A C 1
ATOM 4096 O O . MET A 1 516 ? -10.362 -16.182 1.140 1.00 98.00 516 MET A O 1
ATOM 4100 N N . ASN A 1 517 ? -8.828 -16.800 2.685 1.00 98.31 517 ASN A N 1
ATOM 4101 C CA . ASN A 1 517 ? -7.994 -17.626 1.835 1.00 98.31 517 ASN A CA 1
ATOM 4102 C C . ASN A 1 517 ? -7.924 -19.037 2.394 1.00 98.31 517 ASN A C 1
ATOM 4104 O O . ASN A 1 517 ? -7.858 -19.252 3.602 1.00 98.31 517 ASN A O 1
ATOM 4108 N N . GLY A 1 518 ? -7.926 -20.004 1.491 1.00 97.25 518 GLY A N 1
ATOM 4109 C CA . GLY A 1 518 ? -7.798 -21.409 1.795 1.00 97.25 518 GLY A CA 1
ATOM 4110 C C . GLY A 1 518 ? -6.636 -22.023 1.030 1.00 97.25 518 GLY A C 1
ATOM 4111 O O . GLY A 1 518 ? -6.609 -21.896 -0.189 1.00 97.25 518 GLY A O 1
ATOM 4112 N N . LEU A 1 519 ? -5.714 -22.715 1.705 1.00 96.31 519 LEU A N 1
ATOM 4113 C CA . LEU A 1 519 ? -4.625 -23.468 1.063 1.00 96.31 519 LEU A CA 1
ATOM 4114 C C . LEU A 1 519 ? -4.734 -24.974 1.324 1.00 96.31 519 LEU A C 1
ATOM 4116 O O . LEU A 1 519 ? -4.971 -25.396 2.457 1.00 96.31 519 LEU A O 1
ATOM 4120 N N . MET A 1 520 ? -4.523 -25.799 0.295 1.00 93.06 520 MET A N 1
ATOM 4121 C CA . MET A 1 520 ? -4.606 -27.260 0.406 1.00 93.06 520 MET A CA 1
ATOM 4122 C C . MET A 1 520 ? -3.226 -27.911 0.280 1.00 93.06 520 MET A C 1
ATOM 4124 O O . MET A 1 520 ? -2.702 -28.056 -0.815 1.00 93.06 520 MET A O 1
ATOM 4128 N N . ARG A 1 521 ? -2.656 -28.400 1.388 1.00 88.38 521 ARG A N 1
ATOM 4129 C CA . ARG A 1 521 ? -1.302 -29.002 1.393 1.00 88.38 521 ARG A CA 1
ATOM 4130 C C . ARG A 1 521 ? -1.145 -30.225 0.485 1.00 88.38 521 ARG A C 1
ATOM 4132 O O . ARG A 1 521 ? -0.053 -30.495 0.007 1.00 88.38 521 ARG A O 1
ATOM 4139 N N . SER A 1 522 ? -2.212 -30.993 0.269 1.00 88.19 522 SER A N 1
ATOM 4140 C CA . SER A 1 522 ? -2.169 -32.181 -0.594 1.00 88.19 522 SER A CA 1
ATOM 4141 C C . SER A 1 522 ? -2.203 -31.856 -2.089 1.00 88.19 522 SER A C 1
ATOM 4143 O O . SER A 1 522 ? -2.025 -32.759 -2.904 1.00 88.19 522 SER A O 1
ATOM 4145 N N . VAL A 1 523 ? -2.474 -30.601 -2.456 1.00 87.00 523 VAL A N 1
ATOM 4146 C CA . VAL A 1 523 ? -2.495 -30.122 -3.839 1.00 87.00 523 VAL A CA 1
ATOM 4147 C C . VAL A 1 523 ? -1.502 -28.963 -3.929 1.00 87.00 523 VAL A C 1
ATOM 4149 O O . VAL A 1 523 ? -1.847 -27.854 -3.529 1.00 87.00 523 VAL A O 1
ATOM 4152 N N . PRO A 1 524 ? -0.282 -29.190 -4.442 1.00 85.94 524 PRO A N 1
ATOM 4153 C CA . PRO A 1 524 ? 0.714 -28.133 -4.597 1.00 85.94 524 PRO A CA 1
ATOM 4154 C C . PRO A 1 524 ? 0.137 -26.923 -5.342 1.00 85.94 524 PRO A C 1
ATOM 4156 O O . PRO A 1 524 ? -0.437 -27.067 -6.422 1.00 85.94 524 PRO A O 1
ATOM 4159 N N . GLY A 1 525 ? 0.230 -25.734 -4.743 1.00 87.25 525 GLY A N 1
ATOM 4160 C CA . GLY A 1 525 ? -0.351 -24.510 -5.307 1.00 87.25 525 GLY A CA 1
ATOM 4161 C C . GLY A 1 525 ? -1.887 -24.464 -5.347 1.00 87.25 525 GLY A C 1
ATOM 4162 O O . GLY A 1 525 ? -2.450 -23.607 -6.035 1.00 87.25 525 GLY A O 1
ATOM 4163 N N . GLY A 1 526 ? -2.569 -25.383 -4.659 1.00 93.50 526 GLY A N 1
ATOM 4164 C CA . GLY A 1 526 ? -4.022 -25.445 -4.541 1.00 93.50 526 GLY A CA 1
ATOM 4165 C C . GLY A 1 526 ? -4.561 -24.406 -3.560 1.00 93.50 526 GLY A C 1
ATOM 4166 O O . GLY A 1 526 ? -4.211 -24.428 -2.378 1.00 93.50 526 GLY A O 1
ATOM 4167 N N . TYR A 1 527 ? -5.446 -23.534 -4.040 1.00 97.00 527 TYR A N 1
ATOM 4168 C CA . TYR A 1 527 ? -6.068 -22.470 -3.263 1.00 97.00 527 TYR A CA 1
ATOM 4169 C C . TYR A 1 527 ? -7.580 -22.378 -3.468 1.00 97.00 527 TYR A C 1
ATOM 4171 O O . TYR A 1 527 ? -8.129 -22.789 -4.495 1.00 97.00 527 TYR A O 1
ATOM 4179 N N . MET A 1 528 ? -8.251 -21.773 -2.496 1.00 97.62 528 MET A N 1
ATOM 4180 C CA . MET A 1 528 ? -9.567 -21.173 -2.667 1.00 97.62 528 MET A CA 1
ATOM 4181 C C . MET A 1 528 ? -9.610 -19.800 -2.000 1.00 97.62 528 MET A C 1
ATOM 4183 O O . MET A 1 528 ? -8.852 -19.538 -1.069 1.00 97.62 528 MET A O 1
ATOM 4187 N N . THR A 1 529 ? -10.499 -18.927 -2.451 1.00 98.62 529 THR A N 1
ATOM 4188 C CA . THR A 1 529 ? -10.750 -17.644 -1.797 1.00 98.62 529 THR A CA 1
ATOM 4189 C C . THR A 1 529 ? -12.218 -17.265 -1.876 1.00 98.62 529 THR A C 1
ATOM 4191 O O . THR A 1 529 ? -12.906 -17.613 -2.843 1.00 98.62 529 THR A O 1
ATOM 4194 N N . ILE A 1 530 ? -12.704 -16.593 -0.831 1.00 98.69 530 ILE A N 1
ATOM 4195 C CA . ILE A 1 530 ? -14.084 -16.119 -0.739 1.00 98.69 530 ILE A CA 1
ATOM 4196 C C . ILE A 1 530 ? -14.094 -14.683 -0.231 1.00 98.69 530 ILE A C 1
ATOM 4198 O O . ILE A 1 530 ? -13.464 -14.383 0.782 1.00 98.69 530 ILE A O 1
ATOM 4202 N N . HIS A 1 531 ? -14.869 -13.828 -0.897 1.00 98.44 531 HIS A N 1
ATOM 4203 C CA . HIS A 1 531 ? -15.107 -12.439 -0.490 1.00 98.44 531 HIS A CA 1
ATOM 4204 C C . HIS A 1 531 ? -16.596 -12.144 -0.462 1.00 98.44 531 HIS A C 1
ATOM 4206 O O . HIS A 1 531 ? -17.297 -12.485 -1.418 1.00 98.44 531 HIS A O 1
ATOM 4212 N N . ILE A 1 532 ? -17.059 -11.525 0.623 1.00 98.50 532 ILE A N 1
ATOM 4213 C CA . ILE A 1 532 ? -18.474 -11.352 0.945 1.00 98.50 532 ILE A CA 1
ATOM 4214 C C . ILE A 1 532 ? -18.756 -9.895 1.299 1.00 98.50 532 ILE A C 1
ATOM 4216 O O . ILE A 1 532 ? -18.234 -9.372 2.286 1.00 98.50 532 ILE A O 1
ATOM 4220 N N . THR A 1 533 ? -19.656 -9.294 0.529 1.00 97.94 533 THR A N 1
ATOM 4221 C CA . THR A 1 533 ? -20.323 -8.017 0.799 1.00 97.94 533 THR A CA 1
ATOM 4222 C C . THR A 1 533 ? -21.778 -8.340 1.158 1.00 97.94 533 THR A C 1
ATOM 4224 O O . THR A 1 533 ? -22.545 -8.696 0.259 1.00 97.94 533 THR A O 1
ATOM 4227 N N . PRO A 1 534 ? -22.155 -8.351 2.450 1.00 97.94 534 PRO A N 1
ATOM 4228 C CA . PRO A 1 534 ? -23.440 -8.895 2.891 1.00 97.94 534 PRO A CA 1
ATOM 4229 C C . PRO A 1 534 ? -24.621 -7.915 2.800 1.00 97.94 534 PRO A C 1
ATOM 4231 O O . PRO A 1 534 ? -25.763 -8.346 2.959 1.00 97.94 534 PRO A O 1
ATOM 4234 N N . GLU A 1 535 ? -24.381 -6.626 2.549 1.00 97.56 535 GLU A N 1
ATOM 4235 C CA . GLU A 1 535 ? -25.413 -5.588 2.551 1.00 97.56 535 GLU A CA 1
ATOM 4236 C C . GLU A 1 535 ? -26.514 -5.864 1.516 1.00 97.56 535 GLU A C 1
ATOM 4238 O O . GLU A 1 535 ? -26.216 -6.091 0.342 1.00 97.56 535 GLU A O 1
ATOM 4243 N N . PRO A 1 536 ? -27.802 -5.832 1.897 1.00 94.75 536 PRO A N 1
ATOM 4244 C CA . PRO A 1 536 ? -28.888 -6.319 1.047 1.00 94.75 536 PRO A CA 1
ATOM 4245 C C . PRO A 1 536 ? -29.028 -5.537 -0.266 1.00 94.75 536 PRO A C 1
ATOM 4247 O O . PRO A 1 536 ? -29.365 -6.119 -1.297 1.00 94.75 536 PRO A O 1
ATOM 4250 N N . GLU A 1 537 ? -28.718 -4.239 -0.270 1.00 94.06 537 GLU A N 1
ATOM 4251 C CA . GLU A 1 537 ? -28.837 -3.365 -1.439 1.00 94.06 537 GLU A CA 1
ATOM 4252 C C . GLU A 1 537 ? -27.850 -3.734 -2.553 1.00 94.06 537 GLU A C 1
ATOM 4254 O O . GLU A 1 537 ? -28.086 -3.441 -3.730 1.00 94.06 537 GLU A O 1
ATOM 4259 N N . PHE A 1 538 ? -26.723 -4.357 -2.211 1.00 93.81 538 PHE A N 1
ATOM 4260 C CA . PHE A 1 538 ? -25.654 -4.702 -3.147 1.00 93.81 538 PHE A CA 1
ATOM 4261 C C . PHE A 1 538 ? -24.906 -5.976 -2.768 1.00 93.81 538 PHE A C 1
ATOM 4263 O O . PHE A 1 538 ? -23.721 -6.107 -3.065 1.00 93.81 538 PHE A O 1
ATOM 4270 N N . SER A 1 539 ? -25.642 -6.932 -2.201 1.00 97.50 539 SER A N 1
ATOM 4271 C CA . SER A 1 539 ? -25.075 -8.183 -1.720 1.00 97.50 539 SER A CA 1
ATOM 4272 C C . SER A 1 539 ? -24.344 -8.917 -2.840 1.00 97.50 539 SER A C 1
ATOM 4274 O O . SER A 1 539 ? -24.874 -9.111 -3.945 1.00 97.50 539 SER A O 1
ATOM 4276 N N . TYR A 1 540 ? -23.106 -9.306 -2.546 1.00 97.69 540 TYR A N 1
ATOM 4277 C CA . TYR A 1 540 ? -22.203 -9.934 -3.496 1.00 97.69 540 TYR A CA 1
ATOM 4278 C C . TYR A 1 540 ? -21.292 -10.939 -2.793 1.00 97.69 540 TYR A C 1
ATOM 4280 O O . TYR A 1 540 ? -20.707 -10.637 -1.753 1.00 97.69 540 TYR A O 1
ATOM 4288 N N . VAL A 1 541 ? -21.138 -12.125 -3.383 1.00 98.50 541 VAL A N 1
ATOM 4289 C CA . VAL A 1 541 ? -20.141 -13.110 -2.953 1.00 98.50 541 VAL A CA 1
ATOM 4290 C C . VAL A 1 541 ? -19.351 -13.583 -4.159 1.00 98.50 541 VAL A C 1
ATOM 4292 O O . VAL A 1 541 ? -19.925 -13.974 -5.170 1.00 98.50 541 VAL A O 1
ATOM 4295 N N . SER A 1 542 ? -18.028 -13.599 -4.047 1.00 98.25 542 SER A N 1
ATOM 4296 C CA . SER A 1 542 ? -17.174 -14.305 -5.004 1.00 98.25 542 SER A CA 1
ATOM 4297 C C . SER A 1 542 ? -16.557 -15.523 -4.339 1.00 98.25 542 SER A C 1
ATOM 4299 O O . SER A 1 542 ? -16.069 -15.419 -3.218 1.00 98.25 542 SER A O 1
ATOM 4301 N N . PHE A 1 543 ? -16.595 -16.656 -5.030 1.00 98.62 543 PHE A N 1
ATOM 4302 C CA . PHE A 1 543 ? -15.848 -17.866 -4.705 1.00 98.62 543 PHE A CA 1
ATOM 4303 C C . PHE A 1 543 ? -14.913 -18.164 -5.873 1.00 98.62 543 PHE A C 1
ATOM 4305 O O . PHE A 1 543 ? -15.357 -18.156 -7.020 1.00 98.62 543 PHE A O 1
ATOM 4312 N N . GLU A 1 544 ? -13.646 -18.443 -5.596 1.00 98.44 544 GLU A N 1
ATOM 4313 C CA . GLU A 1 544 ? -12.659 -18.821 -6.606 1.00 98.44 544 GLU A CA 1
ATOM 4314 C C . GLU A 1 544 ? -11.791 -19.971 -6.096 1.00 98.44 544 GLU A C 1
ATOM 4316 O O . GLU A 1 544 ? -11.431 -20.002 -4.920 1.00 98.44 544 GLU A O 1
ATOM 4321 N N . THR A 1 545 ? -11.444 -20.924 -6.963 1.00 97.12 545 THR A N 1
ATOM 4322 C CA . THR A 1 545 ? -10.506 -22.000 -6.624 1.00 97.12 545 THR A CA 1
ATOM 4323 C C . THR A 1 545 ? -9.839 -22.596 -7.856 1.00 97.12 545 THR A C 1
ATOM 4325 O O . THR A 1 545 ? -10.463 -22.720 -8.912 1.00 97.12 545 THR A O 1
ATOM 4328 N N . ASN A 1 546 ? -8.600 -23.059 -7.691 1.00 94.19 546 ASN A N 1
ATOM 4329 C CA . ASN A 1 546 ? -7.941 -23.947 -8.648 1.00 94.19 546 ASN A CA 1
ATOM 4330 C C . ASN A 1 546 ? -7.850 -25.404 -8.159 1.00 94.19 546 ASN A C 1
ATOM 4332 O O . ASN A 1 546 ? -7.238 -26.239 -8.824 1.00 94.19 546 ASN A O 1
ATOM 4336 N N . ILE A 1 547 ? -8.428 -25.739 -7.000 1.00 92.31 547 ILE A N 1
ATOM 4337 C CA . ILE A 1 547 ? -8.324 -27.082 -6.421 1.00 92.31 547 ILE A CA 1
ATOM 4338 C C . ILE A 1 547 ? -9.103 -28.069 -7.310 1.00 92.31 547 ILE A C 1
ATOM 4340 O O . ILE A 1 547 ? -10.314 -27.889 -7.501 1.00 92.31 547 ILE A O 1
ATOM 4344 N N . PRO A 1 548 ? -8.455 -29.129 -7.836 1.00 88.50 548 PRO A N 1
ATOM 4345 C CA . PRO A 1 548 ? -9.123 -30.142 -8.641 1.00 88.50 548 PRO A CA 1
ATOM 4346 C C . PRO A 1 548 ? -10.286 -30.785 -7.882 1.00 88.50 548 PRO A C 1
ATOM 4348 O O . PRO A 1 548 ? -10.131 -31.229 -6.744 1.00 88.50 548 PRO A O 1
ATOM 4351 N N . GLN A 1 549 ? -11.446 -30.887 -8.527 1.00 85.19 549 GLN A N 1
ATOM 4352 C CA . GLN A 1 549 ? -12.614 -31.562 -7.963 1.00 85.19 549 GLN A CA 1
ATOM 4353 C C . GLN A 1 549 ? -12.963 -32.819 -8.751 1.00 85.19 549 GLN A C 1
ATOM 4355 O O . GLN A 1 549 ? -12.860 -32.851 -9.974 1.00 85.19 549 GLN A O 1
ATOM 4360 N N . LYS A 1 550 ? -13.473 -33.837 -8.046 1.00 82.44 550 LYS A N 1
ATOM 4361 C CA . LYS A 1 550 ? -14.088 -35.012 -8.691 1.00 82.44 550 LYS A CA 1
ATOM 4362 C C . LYS A 1 550 ? -15.358 -34.637 -9.460 1.00 82.44 550 LYS A C 1
ATOM 4364 O O . LYS A 1 550 ? -15.618 -35.188 -10.520 1.00 82.44 550 LYS A O 1
ATOM 4369 N N . SER A 1 551 ? -16.139 -33.710 -8.906 1.00 83.88 551 SER A N 1
ATOM 4370 C CA . SER A 1 551 ? -17.357 -33.166 -9.505 1.00 83.88 551 SER A CA 1
ATOM 4371 C C . SER A 1 551 ? -17.446 -31.680 -9.177 1.00 83.88 551 SER A C 1
ATOM 4373 O O . SER A 1 551 ? -17.736 -31.293 -8.042 1.00 83.88 551 SER A O 1
ATOM 4375 N N . TYR A 1 552 ? -17.194 -30.833 -10.176 1.00 86.88 552 TYR A N 1
ATOM 4376 C CA . TYR A 1 552 ? -17.416 -29.392 -10.043 1.00 86.88 552 TYR A CA 1
ATOM 4377 C C . TYR A 1 552 ? -18.900 -29.060 -9.879 1.00 86.88 552 TYR A C 1
ATOM 4379 O O . TYR A 1 552 ? -19.218 -28.113 -9.170 1.00 86.88 552 TYR A O 1
ATOM 4387 N N . LYS A 1 553 ? -19.805 -29.878 -10.438 1.00 87.38 553 LYS A N 1
ATOM 4388 C CA . LYS A 1 553 ? -21.252 -29.757 -10.205 1.00 87.38 553 LYS A CA 1
ATOM 4389 C C . LYS A 1 553 ? -21.574 -29.812 -8.710 1.00 87.38 553 LYS A C 1
ATOM 4391 O O . LYS A 1 553 ? -22.276 -28.940 -8.210 1.00 87.38 553 LYS A O 1
ATOM 4396 N N . ASP A 1 554 ? -21.007 -30.779 -7.989 1.00 89.00 554 ASP A N 1
ATOM 4397 C CA . ASP A 1 554 ? -21.270 -30.943 -6.555 1.00 89.00 554 ASP A CA 1
ATOM 4398 C C . ASP A 1 554 ? -20.658 -29.800 -5.739 1.00 89.00 554 ASP A C 1
ATOM 4400 O O . ASP A 1 554 ? -21.272 -29.336 -4.778 1.00 89.00 554 ASP A O 1
ATOM 4404 N N . LEU A 1 555 ? -19.455 -29.335 -6.107 1.00 92.44 555 LEU A N 1
ATOM 4405 C CA . LEU A 1 555 ? -18.838 -28.176 -5.459 1.00 92.44 555 LEU A CA 1
ATOM 4406 C C . LEU A 1 555 ? -19.691 -26.919 -5.659 1.00 92.44 555 LEU A C 1
ATOM 4408 O O . LEU A 1 555 ? -20.014 -26.253 -4.679 1.00 92.44 555 LEU A O 1
ATOM 4412 N N . ILE A 1 556 ? -20.097 -26.622 -6.895 1.00 93.81 556 ILE A N 1
ATOM 4413 C CA . ILE A 1 556 ? -20.933 -25.457 -7.207 1.00 93.81 556 ILE A CA 1
ATOM 4414 C C . ILE A 1 556 ? -22.275 -25.564 -6.475 1.00 93.81 556 ILE A C 1
ATOM 4416 O O . ILE A 1 556 ? -22.696 -24.594 -5.854 1.00 93.81 556 ILE A O 1
ATOM 4420 N N . SER A 1 557 ? -22.910 -26.745 -6.442 1.00 93.00 557 SER A N 1
ATOM 4421 C CA . SER A 1 557 ? -24.132 -26.962 -5.653 1.00 93.00 557 SER A CA 1
ATOM 4422 C C . SER A 1 557 ? -23.932 -26.662 -4.168 1.00 93.00 557 SER A C 1
ATOM 4424 O O . SER A 1 557 ? -24.795 -26.022 -3.567 1.00 93.00 557 SER A O 1
ATOM 4426 N N . ARG A 1 558 ? -22.800 -27.065 -3.567 1.00 95.25 558 ARG A N 1
ATOM 4427 C CA . ARG A 1 558 ? -22.474 -26.706 -2.176 1.00 95.25 558 ARG A CA 1
ATOM 4428 C C . ARG A 1 558 ? -22.287 -25.199 -2.013 1.00 95.25 558 ARG A C 1
ATOM 4430 O O . ARG A 1 558 ? -22.902 -24.632 -1.121 1.00 95.25 558 ARG A O 1
ATOM 4437 N N . VAL A 1 559 ? -21.510 -24.548 -2.881 1.00 96.94 559 VAL A N 1
ATOM 4438 C CA . VAL A 1 559 ? -21.260 -23.093 -2.840 1.00 96.94 559 VAL A CA 1
ATOM 4439 C C . VAL A 1 559 ? -22.570 -22.306 -2.945 1.00 96.94 559 VAL A C 1
ATOM 4441 O O . VAL A 1 559 ? -22.882 -21.500 -2.071 1.00 96.94 559 VAL A O 1
ATOM 4444 N N . VAL A 1 560 ? -23.389 -22.593 -3.957 1.00 96.25 560 VAL A N 1
ATOM 4445 C CA . VAL A 1 560 ? -24.688 -21.938 -4.168 1.00 96.25 560 VAL A CA 1
ATOM 4446 C C . VAL A 1 560 ? -25.637 -22.216 -2.997 1.00 96.25 560 VAL A C 1
ATOM 4448 O O . VAL A 1 560 ? -26.302 -21.302 -2.513 1.00 96.25 560 VAL A O 1
ATOM 4451 N N . SER A 1 561 ? -25.650 -23.436 -2.451 1.00 95.69 561 SER A N 1
ATOM 4452 C CA . SER A 1 561 ? -26.447 -23.759 -1.257 1.00 95.69 561 SER A CA 1
ATOM 4453 C C . SER A 1 561 ? -25.965 -23.024 -0.005 1.00 95.69 561 SER A C 1
ATOM 4455 O O . SER A 1 561 ? -26.793 -22.636 0.817 1.00 95.69 561 SER A O 1
ATOM 4457 N N . THR A 1 562 ? -24.661 -22.788 0.145 1.00 97.50 562 THR A N 1
ATOM 4458 C CA . THR A 1 562 ? -24.074 -22.064 1.285 1.00 97.50 562 THR A CA 1
ATOM 4459 C C . THR A 1 562 ? -24.457 -20.588 1.298 1.00 97.50 562 THR A C 1
ATOM 4461 O O . THR A 1 562 ? -24.663 -20.035 2.374 1.00 97.50 562 THR A O 1
ATOM 4464 N N . PHE A 1 563 ? -24.614 -19.955 0.132 1.00 97.88 563 PHE A N 1
ATOM 4465 C CA . PHE A 1 563 ? -24.844 -18.506 0.047 1.00 97.88 563 PHE A CA 1
ATOM 4466 C C . PHE A 1 563 ? -26.244 -18.104 -0.442 1.00 97.88 563 PHE A C 1
ATOM 4468 O O . PHE A 1 563 ? -26.684 -16.989 -0.185 1.00 97.88 563 PHE A O 1
ATOM 4475 N N . GLY A 1 564 ? -26.987 -19.014 -1.078 1.00 96.31 564 GLY A N 1
ATOM 4476 C CA . GLY A 1 564 ? -28.360 -18.790 -1.546 1.00 96.31 564 GLY A CA 1
ATOM 4477 C C . GLY A 1 564 ? -28.542 -17.590 -2.485 1.00 96.31 564 GLY A C 1
ATOM 4478 O O . GLY A 1 564 ? -29.406 -16.766 -2.202 1.00 96.31 564 GLY A O 1
ATOM 4479 N N . PRO A 1 565 ? -27.755 -17.447 -3.565 1.00 97.12 565 PRO A N 1
ATOM 4480 C CA . PRO A 1 565 ? -27.922 -16.343 -4.505 1.00 97.12 565 PRO A CA 1
ATOM 4481 C C . PRO A 1 565 ? -29.211 -16.460 -5.322 1.00 97.12 565 PRO A C 1
ATOM 4483 O O . PRO A 1 565 ? -29.579 -17.557 -5.736 1.00 97.12 565 PRO A O 1
ATOM 4486 N N . GLN A 1 566 ? -29.848 -15.338 -5.657 1.00 95.50 566 GLN A N 1
ATOM 4487 C CA . GLN A 1 566 ? -30.908 -15.334 -6.677 1.00 95.50 566 GLN A CA 1
ATOM 4488 C C . GLN A 1 566 ? -30.336 -15.389 -8.099 1.00 95.50 566 GLN A C 1
ATOM 4490 O O . GLN A 1 566 ? -31.022 -15.824 -9.018 1.00 95.50 566 GLN A O 1
ATOM 4495 N N . GLN A 1 567 ? -29.081 -14.980 -8.284 1.00 94.19 567 GLN A N 1
ATOM 4496 C CA . GLN A 1 567 ? -28.383 -15.029 -9.565 1.00 94.19 567 GLN A CA 1
ATOM 4497 C C . GLN A 1 567 ? -26.903 -15.343 -9.339 1.00 94.19 567 GLN A C 1
ATOM 4499 O O . GLN A 1 567 ? -26.297 -14.831 -8.393 1.00 94.19 567 GLN A O 1
ATOM 4504 N N . PHE A 1 568 ? -26.293 -16.140 -10.216 1.00 95.44 568 PHE A N 1
ATOM 4505 C CA . PHE A 1 568 ? -24.842 -16.304 -10.223 1.00 95.44 568 PHE A CA 1
ATOM 4506 C C . PHE A 1 568 ? -24.259 -16.475 -11.629 1.00 95.44 568 PHE A C 1
ATOM 4508 O O . PHE A 1 568 ? -24.885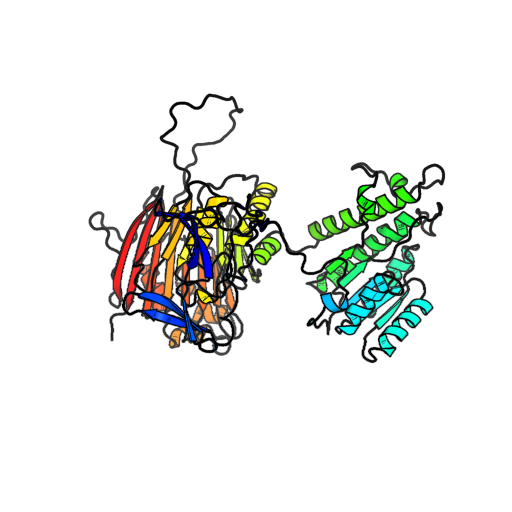 -17.032 -12.528 1.00 95.44 568 PHE A O 1
ATOM 4515 N N . VAL A 1 569 ? -23.030 -15.993 -11.800 1.00 94.81 569 VAL A N 1
ATOM 4516 C CA . VAL A 1 569 ? -22.191 -16.211 -12.979 1.00 94.81 569 VAL A CA 1
ATOM 4517 C C . VAL A 1 569 ? -21.143 -17.260 -12.642 1.00 94.81 569 VAL A C 1
ATOM 4519 O O . VAL A 1 569 ? -20.513 -17.214 -11.585 1.00 94.81 569 VAL A O 1
ATOM 4522 N N . LEU A 1 570 ? -20.948 -18.187 -13.567 1.00 94.62 570 LEU A N 1
ATOM 4523 C CA . LEU A 1 570 ? -19.928 -19.218 -13.528 1.00 94.62 570 LEU A CA 1
ATOM 4524 C C . LEU A 1 570 ? -18.870 -18.911 -14.587 1.00 94.62 570 LEU A C 1
ATOM 4526 O O . LEU A 1 570 ? -19.216 -18.770 -15.762 1.00 94.62 570 LEU A O 1
ATOM 4530 N N . THR A 1 571 ? -17.597 -18.883 -14.198 1.00 94.00 571 THR A N 1
ATOM 4531 C CA . THR A 1 571 ? -16.471 -18.938 -15.139 1.00 94.00 571 THR A CA 1
ATOM 4532 C C . THR A 1 571 ? -15.596 -20.138 -14.819 1.00 94.00 571 THR A C 1
ATOM 4534 O O . THR A 1 571 ? -15.336 -20.459 -13.659 1.00 94.00 571 THR A O 1
ATOM 4537 N N . PHE A 1 572 ? -15.170 -20.851 -15.855 1.00 91.75 572 PHE A N 1
ATOM 4538 C CA . PHE A 1 572 ? -14.283 -21.993 -15.697 1.00 91.75 572 PHE A CA 1
ATOM 4539 C C . PHE A 1 572 ? -13.217 -21.995 -16.778 1.00 91.75 572 PHE A C 1
ATOM 4541 O O . PHE A 1 572 ? -13.522 -22.198 -17.955 1.00 91.75 572 PHE A O 1
ATOM 4548 N N . PHE A 1 573 ? -11.977 -21.778 -16.356 1.00 89.38 573 PHE A N 1
ATOM 4549 C CA . PHE A 1 573 ? -10.788 -21.970 -17.168 1.00 89.38 573 PHE A CA 1
ATOM 4550 C C . PHE A 1 573 ? -10.275 -23.385 -16.982 1.00 89.38 573 PHE A C 1
ATOM 4552 O O . PHE A 1 573 ? -10.144 -23.860 -15.856 1.00 89.38 573 PHE A O 1
ATOM 4559 N N . LYS A 1 574 ? -9.927 -24.035 -18.086 1.00 84.75 574 LYS A N 1
ATOM 4560 C CA . LYS A 1 574 ? -9.324 -25.363 -18.072 1.00 84.75 574 LYS A CA 1
ATOM 4561 C C . LYS A 1 574 ? -8.221 -25.445 -19.108 1.00 84.75 574 LYS A C 1
ATOM 4563 O O . LYS A 1 574 ? -8.474 -25.161 -20.277 1.00 84.75 574 LYS A O 1
ATOM 4568 N N . SER A 1 575 ? -7.025 -25.866 -18.714 1.00 79.75 575 SER A N 1
ATOM 4569 C CA . SER A 1 575 ? -5.951 -26.097 -19.671 1.00 79.75 575 SER A CA 1
ATOM 4570 C C . SER A 1 575 ? -6.267 -27.291 -20.585 1.00 79.75 575 SER A C 1
ATOM 4572 O O . SER A 1 575 ? -6.981 -28.232 -20.226 1.00 79.75 575 SER A O 1
ATOM 4574 N N . LEU A 1 576 ? -5.741 -27.256 -21.811 1.00 70.50 576 LEU A N 1
ATOM 4575 C CA . LEU A 1 576 ? -5.930 -28.340 -22.789 1.00 70.50 576 LEU A CA 1
ATOM 4576 C C . LEU A 1 576 ? -5.122 -29.611 -22.450 1.00 70.50 576 LEU A C 1
ATOM 4578 O O . LEU A 1 576 ? -5.279 -30.637 -23.113 1.00 70.50 576 LEU A O 1
ATOM 4582 N N . GLU A 1 577 ? -4.260 -29.560 -21.432 1.00 63.53 577 GLU A N 1
ATOM 4583 C CA . GLU A 1 577 ? -3.442 -30.680 -20.966 1.00 63.53 577 GLU A CA 1
ATOM 4584 C C . GLU A 1 577 ? -4.127 -31.337 -19.740 1.00 63.53 577 GLU A C 1
ATOM 4586 O O . GLU A 1 577 ? -4.030 -30.843 -18.625 1.00 63.53 577 GLU A O 1
ATOM 4591 N N . ASN A 1 578 ? -4.807 -32.475 -19.968 1.00 53.50 578 ASN A N 1
ATOM 4592 C CA . ASN A 1 578 ? -5.512 -33.375 -19.020 1.00 53.50 578 ASN A CA 1
ATOM 4593 C C . ASN A 1 578 ? -6.910 -32.980 -18.450 1.00 53.50 578 ASN A C 1
ATOM 4595 O O . ASN A 1 578 ? -7.083 -32.078 -17.642 1.00 53.50 578 ASN A O 1
ATOM 4599 N N . GLY A 1 579 ? -7.911 -33.826 -18.749 1.00 53.00 579 GLY A N 1
ATOM 4600 C CA . GLY A 1 579 ? -8.714 -34.571 -17.755 1.00 53.00 579 GLY A CA 1
ATOM 4601 C C . GLY A 1 579 ? -9.873 -33.927 -16.970 1.00 53.00 579 GLY A C 1
ATOM 4602 O O . GLY A 1 579 ? -10.817 -34.646 -16.657 1.00 53.00 579 GLY A O 1
ATOM 4603 N N . ALA A 1 580 ? -9.865 -32.633 -16.641 1.00 50.97 580 ALA A N 1
ATOM 4604 C CA . ALA A 1 580 ? -10.910 -32.052 -15.777 1.00 50.97 580 ALA A CA 1
ATOM 4605 C C . ALA A 1 580 ? -12.061 -31.436 -16.592 1.00 50.97 580 ALA A C 1
ATOM 4607 O O . ALA A 1 580 ? -11.869 -30.431 -17.259 1.00 50.97 580 ALA A O 1
ATOM 4608 N N . ASN A 1 581 ? -13.263 -32.006 -16.566 1.00 53.16 581 ASN A N 1
ATOM 4609 C CA . ASN A 1 581 ? -14.436 -31.415 -17.220 1.00 53.16 581 ASN A CA 1
ATOM 4610 C C . ASN A 1 581 ? -15.482 -31.033 -16.171 1.00 53.16 581 ASN A C 1
ATOM 4612 O O . ASN A 1 581 ? -15.729 -31.794 -15.234 1.00 53.16 581 ASN A O 1
ATOM 4616 N N . ILE A 1 582 ? -16.165 -29.902 -16.364 1.00 50.47 582 ILE A N 1
ATOM 4617 C CA . ILE A 1 582 ? -17.462 -29.688 -15.720 1.00 50.47 582 ILE A CA 1
ATOM 4618 C C . ILE A 1 582 ? -18.451 -30.638 -16.415 1.00 50.47 582 ILE A C 1
ATOM 4620 O O . ILE A 1 582 ? -19.084 -30.268 -17.391 1.00 50.47 582 ILE A O 1
ATOM 4624 N N . GLY A 1 583 ? -18.517 -31.898 -15.972 1.00 46.00 583 GLY A N 1
ATOM 4625 C CA . GLY A 1 583 ? -19.581 -32.840 -16.347 1.00 46.00 583 GLY A CA 1
ATOM 4626 C C . GLY A 1 583 ? -19.755 -33.144 -17.842 1.00 46.00 583 GLY A C 1
ATOM 4627 O O . GLY A 1 583 ? -20.866 -33.464 -18.247 1.00 46.00 583 GLY A O 1
ATOM 4628 N N . VAL A 1 584 ? -18.706 -33.049 -18.662 1.00 42.19 584 VAL A N 1
ATOM 4629 C CA . VAL A 1 584 ? -18.807 -33.358 -20.097 1.00 42.19 584 VAL A CA 1
ATOM 4630 C C . VAL A 1 584 ? -18.866 -34.879 -20.279 1.00 42.19 584 VAL A C 1
ATOM 4632 O O . VAL A 1 584 ? -17.830 -35.542 -20.313 1.00 42.19 584 VAL A O 1
ATOM 4635 N N . GLU A 1 585 ? -20.078 -35.424 -20.402 1.00 40.50 585 GLU A N 1
ATOM 4636 C CA . GLU A 1 585 ? -20.302 -36.485 -21.389 1.00 40.50 585 GLU A CA 1
ATOM 4637 C C . GLU A 1 585 ? -19.936 -35.884 -22.754 1.00 40.50 585 GLU A C 1
ATOM 4639 O O . GLU A 1 585 ? -20.354 -34.768 -23.064 1.00 40.50 585 GLU A O 1
ATOM 4644 N N . GLU A 1 586 ? -19.083 -36.570 -23.515 1.00 40.91 586 GLU A N 1
ATOM 4645 C CA . GLU A 1 586 ? -18.286 -36.055 -24.644 1.00 40.91 586 GLU A CA 1
ATOM 4646 C C . GLU A 1 586 ? -19.057 -35.384 -25.805 1.00 40.91 586 GLU A C 1
ATOM 4648 O O . GLU A 1 586 ? -18.414 -34.879 -26.720 1.00 40.91 586 GLU A O 1
ATOM 4653 N N . ASP A 1 587 ? -20.389 -35.264 -25.760 1.00 38.53 587 ASP A N 1
ATOM 4654 C CA . ASP A 1 587 ? -21.185 -35.026 -26.967 1.00 38.53 587 ASP A CA 1
ATOM 4655 C C . ASP A 1 587 ? -21.981 -33.707 -27.081 1.00 38.53 587 ASP A C 1
ATOM 4657 O O . ASP A 1 587 ? -22.486 -33.467 -28.172 1.00 38.53 587 ASP A O 1
ATOM 4661 N N . ASN A 1 588 ? -22.106 -32.809 -26.079 1.00 40.66 588 ASN A N 1
ATOM 4662 C CA . ASN A 1 588 ? -23.081 -31.689 -26.219 1.00 40.66 588 ASN A CA 1
ATOM 4663 C C . ASN A 1 588 ? -22.784 -30.300 -25.608 1.00 40.66 588 ASN A C 1
ATOM 4665 O O . ASN A 1 588 ? -23.674 -29.452 -25.635 1.00 40.66 588 ASN A O 1
ATOM 4669 N N . TYR A 1 589 ? -21.584 -29.995 -25.095 1.00 50.84 589 TYR A N 1
ATOM 4670 C CA . TYR A 1 589 ? -21.268 -28.632 -24.596 1.00 50.84 589 TYR A CA 1
ATOM 4671 C C . TYR A 1 589 ? -22.244 -28.083 -23.521 1.00 50.84 589 TYR A C 1
ATOM 4673 O O . TYR A 1 589 ? -22.443 -26.874 -23.400 1.00 50.84 589 TYR A O 1
ATOM 4681 N N . SER A 1 590 ? -22.879 -28.956 -22.737 1.00 59.59 590 SER A N 1
ATOM 4682 C CA . SER A 1 590 ? -23.887 -28.569 -21.745 1.00 59.59 590 SER A CA 1
ATOM 4683 C C . SER A 1 590 ? -23.260 -28.236 -20.391 1.00 59.59 590 SER A C 1
ATOM 4685 O O . SER A 1 590 ? -22.485 -29.027 -19.855 1.00 59.59 590 SER A O 1
ATOM 4687 N N . VAL A 1 591 ? -23.643 -27.103 -19.800 1.00 73.31 591 VAL A N 1
ATOM 46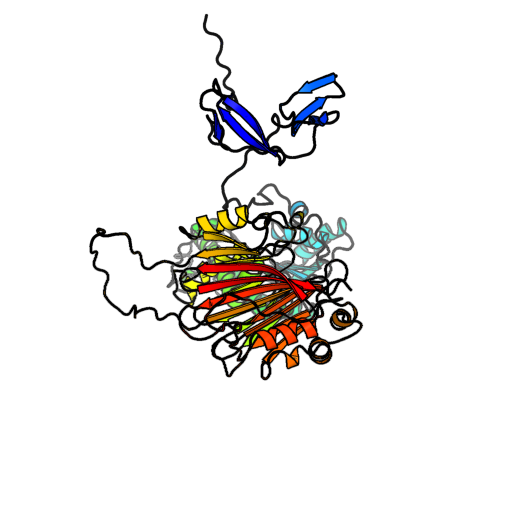88 C CA . VAL A 1 591 ? -23.312 -26.765 -18.406 1.00 73.31 591 VAL A CA 1
ATOM 4689 C C . VAL A 1 591 ? -24.251 -27.486 -17.423 1.00 73.31 591 VAL A C 1
ATOM 4691 O O . VAL A 1 591 ? -25.352 -27.881 -17.816 1.00 73.31 591 VAL A O 1
ATOM 4694 N N . PRO A 1 592 ? -23.855 -27.698 -16.151 1.00 75.06 592 PRO A N 1
ATOM 4695 C CA . PRO A 1 592 ? -24.695 -28.410 -15.198 1.00 75.06 592 PRO A CA 1
ATOM 4696 C C . PRO A 1 592 ? -26.007 -27.674 -14.933 1.00 75.06 592 PRO A C 1
ATOM 4698 O O . PRO A 1 592 ? -26.002 -26.516 -14.535 1.00 75.06 592 PRO A O 1
ATOM 4701 N N . GLN A 1 593 ? -27.127 -28.377 -15.070 1.00 79.88 593 GLN A N 1
ATOM 4702 C CA . GLN A 1 593 ? -28.415 -27.884 -14.589 1.00 79.88 593 GLN A CA 1
ATOM 4703 C C . GLN A 1 593 ? -28.540 -28.095 -13.076 1.00 79.88 593 GLN A C 1
ATOM 4705 O O . GLN A 1 593 ? -28.171 -29.157 -12.549 1.00 79.88 593 GLN A O 1
ATOM 4710 N N . TYR A 1 594 ? -29.097 -27.092 -12.400 1.00 82.62 594 TYR A N 1
ATOM 4711 C CA . TYR A 1 594 ? -29.447 -27.122 -10.982 1.00 82.62 594 TYR A CA 1
ATOM 4712 C C . TYR A 1 594 ? -30.959 -26.939 -10.878 1.00 82.62 594 TYR A C 1
ATOM 4714 O O . TYR A 1 594 ? -31.501 -26.063 -11.535 1.00 82.62 594 TYR A O 1
ATOM 4722 N N . SER A 1 595 ? -31.641 -27.763 -10.080 1.00 78.94 595 SER A N 1
ATOM 4723 C CA . SER A 1 595 ? -33.115 -27.824 -10.046 1.00 78.94 595 SER A CA 1
ATOM 4724 C C . SER A 1 595 ? -33.799 -26.480 -9.801 1.00 78.94 595 SER A C 1
ATOM 4726 O O . SER A 1 595 ? -34.915 -26.275 -10.262 1.00 78.94 595 SER A O 1
ATOM 4728 N N . ASP A 1 596 ? -33.126 -25.587 -9.080 1.00 86.50 596 ASP A N 1
ATOM 4729 C CA . ASP A 1 596 ? -33.685 -24.316 -8.627 1.00 86.50 596 ASP A CA 1
ATOM 4730 C C . ASP A 1 596 ? -33.300 -23.145 -9.547 1.00 86.50 596 ASP A C 1
ATOM 4732 O O . ASP A 1 596 ? -33.717 -22.016 -9.290 1.00 86.50 596 ASP A O 1
ATOM 4736 N N . TYR A 1 597 ? -32.490 -23.385 -10.587 1.00 90.88 597 TYR A N 1
ATOM 4737 C CA . TYR A 1 597 ? -31.919 -22.344 -11.440 1.00 90.88 597 TYR A CA 1
ATOM 4738 C C . TYR A 1 597 ? -32.088 -22.654 -12.926 1.00 90.88 597 TYR A C 1
ATOM 4740 O O . TYR A 1 597 ? -31.705 -23.724 -13.400 1.00 90.88 597 TYR A O 1
ATOM 4748 N N . ASP A 1 598 ? -32.552 -21.654 -13.666 1.00 89.75 598 ASP A N 1
ATOM 4749 C CA . ASP A 1 598 ? -32.509 -21.635 -15.119 1.00 89.75 598 ASP A CA 1
ATOM 4750 C C . ASP A 1 598 ? -31.149 -21.129 -15.606 1.00 89.75 598 ASP A C 1
ATOM 4752 O O . ASP A 1 598 ? -30.493 -20.305 -14.961 1.00 89.75 598 ASP A O 1
ATOM 4756 N N . VAL A 1 599 ? -30.724 -21.644 -16.759 1.00 88.88 599 VAL A N 1
ATOM 4757 C CA . VAL A 1 599 ? -29.512 -21.204 -17.453 1.00 88.88 599 VAL A CA 1
ATOM 4758 C C . VAL A 1 599 ? -29.916 -20.207 -18.534 1.00 88.88 599 VAL A C 1
ATOM 4760 O O . VAL A 1 599 ? -30.465 -20.597 -19.564 1.00 88.88 599 VAL A O 1
ATOM 4763 N N . ASP A 1 600 ? -29.637 -18.929 -18.303 1.00 87.38 600 ASP A N 1
ATOM 4764 C CA . ASP A 1 600 ? -30.022 -17.837 -19.204 1.00 87.38 600 ASP A CA 1
ATOM 4765 C C . ASP A 1 600 ? -29.066 -17.673 -20.388 1.00 87.38 600 ASP A C 1
ATOM 4767 O O . ASP A 1 600 ? -29.485 -17.278 -21.476 1.00 87.38 600 ASP A O 1
ATOM 4771 N N . ASP A 1 601 ? -27.774 -17.921 -20.163 1.00 88.25 601 ASP A N 1
ATOM 4772 C CA . ASP A 1 601 ? -26.725 -17.751 -21.167 1.00 88.25 601 ASP A CA 1
ATOM 4773 C C . ASP A 1 601 ? -25.590 -18.750 -20.918 1.00 88.25 601 ASP A C 1
ATOM 4775 O O . ASP A 1 601 ? -25.232 -19.030 -19.770 1.00 88.25 601 ASP A O 1
ATOM 4779 N N . VAL A 1 602 ? -25.018 -19.275 -22.001 1.00 90.19 602 VAL A N 1
ATOM 4780 C CA . VAL A 1 602 ? -23.846 -20.153 -22.001 1.00 90.19 602 VAL A CA 1
ATOM 4781 C C . VAL A 1 602 ? -22.966 -19.773 -23.175 1.00 90.19 602 VAL A C 1
ATOM 4783 O O . VAL A 1 602 ? -23.389 -19.819 -24.330 1.00 90.19 602 VAL A O 1
ATOM 4786 N N . GLN A 1 603 ? -21.706 -19.469 -22.887 1.00 90.31 603 GLN A N 1
ATOM 4787 C CA . GLN A 1 603 ? -20.708 -19.174 -23.905 1.00 90.31 603 GLN A CA 1
ATOM 4788 C C . GLN A 1 603 ? -19.450 -19.988 -23.632 1.00 90.31 603 GLN A C 1
ATOM 4790 O O . GLN A 1 603 ? -18.935 -20.013 -22.516 1.00 90.31 603 GLN A O 1
ATOM 4795 N N . ILE A 1 604 ? -18.951 -20.667 -24.662 1.00 88.19 604 ILE A N 1
ATOM 4796 C CA . ILE A 1 604 ? -17.728 -21.466 -24.582 1.00 88.19 604 ILE A CA 1
ATOM 4797 C C . ILE A 1 604 ? -16.734 -20.903 -25.585 1.00 88.19 604 ILE A C 1
ATOM 4799 O O . ILE A 1 604 ? -17.006 -20.832 -26.784 1.00 88.19 604 ILE A O 1
ATOM 4803 N N . CYS A 1 605 ? -15.569 -20.504 -25.088 1.00 87.38 605 CYS A N 1
ATOM 4804 C CA . CYS A 1 605 ? -14.511 -19.902 -25.878 1.00 87.38 605 CYS A CA 1
ATOM 4805 C C . CYS A 1 605 ? -13.254 -20.771 -25.823 1.00 87.38 605 CYS A C 1
ATOM 4807 O O . CYS A 1 605 ? -12.767 -21.109 -24.746 1.00 87.38 605 CYS A O 1
ATOM 4809 N N . ARG A 1 606 ? -12.700 -21.104 -26.993 1.00 86.44 606 ARG A N 1
ATOM 4810 C CA . ARG A 1 606 ? -11.389 -21.756 -27.089 1.00 86.44 606 ARG A CA 1
ATOM 4811 C C . ARG A 1 606 ? -10.301 -20.697 -27.151 1.00 86.44 606 ARG A C 1
ATOM 4813 O O . ARG A 1 606 ? -10.106 -20.054 -28.185 1.00 86.44 606 ARG A O 1
ATOM 4820 N N . LEU A 1 607 ? -9.591 -20.528 -26.046 1.00 86.06 607 LEU A N 1
ATOM 4821 C CA . LEU A 1 607 ? -8.433 -19.653 -25.934 1.00 86.06 607 LEU A CA 1
ATOM 4822 C C . LEU A 1 607 ? -7.154 -20.437 -26.239 1.00 86.06 607 LEU A C 1
ATOM 4824 O O . LEU A 1 607 ? -7.147 -21.649 -26.474 1.00 86.06 607 LEU A O 1
ATOM 4828 N N . GLN A 1 608 ? -6.021 -19.741 -26.268 1.00 81.38 608 GLN A N 1
ATOM 4829 C CA . GLN A 1 608 ? -4.758 -20.384 -26.587 1.00 81.38 608 GLN A CA 1
ATOM 4830 C C . GLN A 1 608 ? -4.237 -21.225 -25.410 1.00 81.38 608 GLN A C 1
ATOM 4832 O O . GLN A 1 608 ? -3.493 -20.757 -24.550 1.00 81.38 608 GLN A O 1
ATOM 4837 N N . GLY A 1 609 ? -4.582 -22.511 -25.430 1.00 75.81 609 GLY A N 1
ATOM 4838 C CA . GLY A 1 609 ? -4.178 -23.485 -24.418 1.00 75.81 609 GLY A CA 1
ATOM 4839 C C . GLY A 1 609 ? -5.126 -23.598 -23.229 1.00 75.81 609 GLY A C 1
ATOM 4840 O O . GLY A 1 609 ? -4.823 -24.381 -22.334 1.00 75.81 609 GLY A O 1
ATOM 4841 N N . TYR A 1 610 ? -6.257 -22.888 -23.265 1.00 83.69 610 TYR A N 1
ATOM 4842 C CA . TYR A 1 610 ? -7.346 -23.019 -22.303 1.00 83.69 610 TYR A CA 1
ATOM 4843 C C . TYR A 1 610 ? -8.700 -23.044 -23.014 1.00 83.69 610 TYR A C 1
ATOM 4845 O O . TYR A 1 610 ? -8.910 -22.301 -23.971 1.00 83.69 610 TYR A O 1
ATOM 4853 N N . ASP A 1 611 ? -9.625 -23.843 -22.499 1.00 87.00 611 ASP A N 1
ATOM 4854 C CA . ASP A 1 611 ? -11.050 -23.688 -22.761 1.00 87.00 611 ASP A CA 1
ATOM 4855 C C . ASP A 1 611 ? -11.662 -22.855 -21.629 1.00 87.00 611 ASP A C 1
ATOM 4857 O O . ASP A 1 611 ? -11.406 -23.106 -20.448 1.00 87.00 611 ASP A O 1
ATOM 4861 N N . LEU A 1 612 ? -12.452 -21.849 -22.002 1.00 90.06 612 LEU A N 1
ATOM 4862 C CA . LEU A 1 612 ? -13.198 -20.994 -21.089 1.00 90.06 612 LEU A CA 1
ATOM 4863 C C . LEU A 1 612 ? -14.689 -21.277 -21.248 1.00 90.06 612 LEU A C 1
ATOM 4865 O O . LEU A 1 612 ? -15.236 -21.143 -22.342 1.00 90.06 612 LEU A O 1
ATOM 4869 N N . THR A 1 613 ? -15.348 -21.622 -20.147 1.00 90.88 613 THR A N 1
ATOM 4870 C CA . THR A 1 613 ? -16.810 -21.699 -20.058 1.00 90.88 613 THR A CA 1
ATOM 4871 C C . THR A 1 613 ? -17.333 -20.529 -19.239 1.00 90.88 613 THR A C 1
ATOM 4873 O O . THR A 1 613 ? -16.873 -20.317 -18.121 1.00 90.88 613 THR A O 1
ATOM 4876 N N . TYR A 1 614 ? -18.306 -19.805 -19.783 1.00 92.88 614 TYR A N 1
ATOM 4877 C CA . TYR A 1 614 ? -19.120 -18.808 -19.097 1.00 92.88 614 TYR A CA 1
ATOM 4878 C C . TYR A 1 614 ? -20.567 -19.300 -19.053 1.00 92.88 614 TYR A C 1
ATOM 4880 O O . TYR A 1 614 ? -21.082 -19.779 -20.066 1.00 92.88 614 TYR A O 1
ATOM 4888 N N . ALA A 1 615 ? -21.230 -19.162 -17.907 1.00 92.44 615 ALA A N 1
ATOM 4889 C CA . ALA A 1 615 ? -22.667 -19.386 -17.811 1.00 92.44 615 ALA A CA 1
ATOM 4890 C C . ALA A 1 615 ? -23.333 -18.458 -16.793 1.00 92.44 615 ALA A C 1
ATOM 4892 O O . ALA A 1 615 ? -22.781 -18.203 -15.720 1.00 92.44 615 ALA A O 1
ATOM 4893 N N . LEU A 1 616 ? -24.533 -17.988 -17.128 1.00 92.69 616 LEU A N 1
ATOM 4894 C CA . LEU A 1 616 ? -25.380 -17.163 -16.271 1.00 92.69 616 LEU A CA 1
ATOM 4895 C C . LEU A 1 616 ? -26.576 -17.984 -15.790 1.00 92.69 616 LEU A C 1
ATOM 4897 O O . LEU A 1 616 ? -27.315 -18.541 -16.601 1.00 92.69 616 LEU A O 1
ATOM 4901 N N . TYR A 1 617 ? -26.773 -18.014 -14.475 1.00 93.19 617 TYR A N 1
ATOM 4902 C CA . TYR A 1 617 ? -27.864 -18.726 -13.826 1.00 93.19 617 TYR A CA 1
ATOM 4903 C C . TYR A 1 617 ? -28.754 -17.751 -13.067 1.00 93.19 617 TYR A C 1
ATOM 4905 O O . TYR A 1 617 ? -28.255 -16.934 -12.287 1.00 93.19 617 TYR A O 1
ATOM 4913 N N . ASN A 1 618 ? -30.067 -17.895 -13.223 1.00 92.31 618 ASN A N 1
ATOM 4914 C CA . ASN A 1 618 ? -31.064 -17.183 -12.430 1.00 92.31 618 ASN A CA 1
ATOM 4915 C C . ASN A 1 618 ? -31.952 -18.187 -11.715 1.00 92.31 618 ASN A C 1
ATOM 4917 O O . ASN A 1 618 ? -32.323 -19.215 -12.275 1.00 92.31 618 ASN A O 1
ATOM 4921 N N . ARG A 1 619 ? -32.284 -17.904 -10.460 1.00 90.12 619 ARG A N 1
ATOM 4922 C CA . ARG A 1 619 ? -33.202 -18.751 -9.712 1.00 90.12 619 ARG A CA 1
ATOM 4923 C C . ARG A 1 619 ? -34.585 -18.675 -10.351 1.00 90.12 619 ARG A C 1
ATOM 4925 O O . ARG A 1 619 ? -35.033 -17.582 -10.703 1.00 90.12 619 ARG A O 1
ATOM 4932 N N . PHE A 1 620 ? -35.246 -19.822 -10.476 1.00 73.69 620 PHE A N 1
ATOM 4933 C CA . PHE A 1 620 ? -36.612 -19.905 -10.990 1.00 73.69 620 PHE A CA 1
ATOM 4934 C C . PHE A 1 620 ? -37.504 -18.908 -10.225 1.00 73.69 620 PHE A C 1
ATOM 4936 O O . PHE A 1 620 ? -37.404 -18.855 -8.991 1.00 73.69 620 PHE A O 1
ATOM 4943 N N . PRO A 1 621 ? -38.348 -18.095 -10.889 1.00 59.78 621 PRO A N 1
ATOM 4944 C CA . PRO A 1 621 ? -39.265 -17.231 -10.162 1.00 59.78 621 PRO A CA 1
ATOM 4945 C C . PRO A 1 621 ? -40.210 -18.111 -9.336 1.00 59.78 621 PRO A C 1
ATOM 4947 O O . PRO A 1 621 ? -40.891 -18.980 -9.881 1.00 59.78 621 PRO A O 1
ATOM 4950 N N . SER A 1 622 ? -40.209 -17.907 -8.016 1.00 38.97 622 SER A N 1
ATOM 4951 C CA . SER A 1 622 ? -41.215 -18.463 -7.104 1.00 38.97 622 SER A CA 1
ATOM 4952 C C . SER A 1 622 ? -42.588 -17.866 -7.362 1.00 38.97 622 SER A C 1
ATOM 4954 O O . SER A 1 622 ? -42.626 -16.617 -7.491 1.00 38.97 622 SER A O 1
#